Protein AF-A0A316YGE2-F1 (afdb_monomer_lite)

pLDDT: mean 71.08, std 25.99, range [30.09, 98.62]

Secondary structure (DSSP, 8-state):
-HHHHHHHHHHHHS-HHHHHHHTSHHHHHHHHHHHH-TTS-HHHHHHHHHHHHHHHHHHTT-TTTHHHHHHHHHHPPTTPPTT-----TT-TTTS-----TT------------------------------------TT---PPPPP---------TTSTTSHHHHHHHHHHHHHHHHHHHHHHHHHHHHHHHHHHHHHHHHHHHHHHHHHHHHHHH-TT-HHHHHHHHHHHHHHHHHHHHHHHHHHHHHHHHHHHHHHHHHHHHTT--PPP-SS-HHHHHHHHHHHHHHHHHHHHHHHHHHHHHHHHHHHHHHHHHHHHHHHHHHHHHEEEPTTT--EEEGGGSS-----------------PPP--------------------------PPPPPP----------------------------PPP--------------------------------------------------------------------PPPGGG----PPPPP-------

Sequence (520 aa):
MRAIKVWAVLCLNASDRFKLQVAQKRFLEVCEEMATSSKTPPAVKDMMFDVWSMLAYLFKSDVELQSITRSYNKVRPDGWPLDGRPLDPDHPVFNPASTSLYQPNQARPSDFQRGELAPGVHASPIPSSHGHDRLIRAPDGTMVNAPVRGVGGGGDDGFAGNNDARDYEWEMEQEREREREWEREREREREEAARNAREQCDDARRSAQLLAESLVNHGLHSEELAVLSARAQEAQNAILGLLPWVSAAAERSRDALVEQHRSEAAEGRQHVAVDKTRDELLLDDVLDAHEKLSTASGMVEDARNKAREDDEERRVLDQSMREQRMDRSNLVQDPATGQYYSLSQGEGAHYSSSTNAGAASVQGPTPPARRSQQQQQQQQQQAAPLDVSRASTHVRAPSSTSHLSHTTAREGNIEDQALQQSRLTRGPRPLPSVDNLTSSFASGVPLHLQTSSSNGASAPPSSFSAPHASSAHGHANVAGANASPNKDDNESVILTPIEPSEKALGKRRAVSVDEGECAR

Foldseek 3Di:
DVVLLVVLVCCVPPDVVVLLVCLDPVNLVVLLCLLPPPPNDPVRNVSSLQSLLQQLQVCCPPPSNPSSLVSSQVRPDPPADRSHDHDDCVDCSNVVPPPCPPPPPPPDPPPPPDDDDDDDDDDDDDPPDDPPPPPDDDDPPDPDDDPDPDPDDDDPPPPDPPVVVVVVVVVVVVVVVVVVVVVVVVVVVVVVLLVVLLVLLVQLLVLLVCLQVCCVPPNLPDPVNVVSLVSLVVSLVVLVVCQVVLVVVQVVQVVVVVVVVVVCVVVVHDDDDDPGDPSRVSNVSSVVSNVSSVVSNVVNVVSVVVVVVVVVVVVVVVVVVVVVVVQVVQFDQDPVPRDTDGPVVPPDPDDDDDDDDDDDDDDDDDDDDDDDDDDDPDDDDDDDDDDDPDDDDDDDDDDDDDDDDDDDDDDDDDDDDDDDDDDDDDDDDDDDDDDDDDDDDDDDDDDDDDDDDDDDDDDDDDDDDDDDDDDDDDDDDDDDDDDDDDPDDDDPPPPDDDDDDPVPDDDDDDDDDDDDDDDD

Organism: NCBI:txid215250

Radius of gyration: 46.97 Å; chains: 1; bounding box: 118×103×139 Å

InterPro domains:
  IPR002014 VHS domain [PS50179] (1-83)
  IPR008942 ENTH/VHS [G3DSA:1.25.40.90] (1-85)
  IPR008942 ENTH/VHS [SSF48464] (1-80)
  IPR045007 LAS seventeen-binding protein 5 [PTHR47789] (1-508)

Structure (mmCIF, N/CA/C/O backbone):
data_AF-A0A316YGE2-F1
#
_entry.id   AF-A0A316YGE2-F1
#
loop_
_atom_site.group_PDB
_atom_site.id
_atom_site.type_symbol
_atom_site.label_atom_id
_atom_site.label_alt_id
_atom_site.label_comp_id
_atom_site.label_asym_id
_atom_site.label_entity_id
_atom_site.label_seq_id
_atom_site.pdbx_PDB_ins_code
_atom_site.Cartn_x
_atom_site.Cartn_y
_atom_site.Cartn_z
_atom_site.occupancy
_atom_site.B_iso_or_equiv
_atom_site.auth_seq_id
_atom_site.auth_comp_id
_atom_site.auth_asym_id
_atom_site.auth_atom_id
_atom_site.pdbx_PDB_model_num
ATOM 1 N N . MET A 1 1 ? 4.367 -10.465 26.014 1.00 91.00 1 MET A N 1
ATOM 2 C CA . MET A 1 1 ? 4.978 -10.888 24.728 1.00 91.00 1 MET A CA 1
ATOM 3 C C . MET A 1 1 ? 4.581 -9.992 23.554 1.00 91.00 1 MET A C 1
ATOM 5 O O . MET A 1 1 ? 5.367 -9.104 23.277 1.00 91.00 1 MET A O 1
ATOM 9 N N . ARG A 1 2 ? 3.417 -10.142 22.882 1.00 91.62 2 ARG A N 1
ATOM 10 C CA . ARG A 1 2 ? 3.093 -9.372 21.645 1.00 91.62 2 ARG A CA 1
ATOM 11 C C . ARG A 1 2 ? 3.343 -7.856 21.761 1.00 91.62 2 ARG A C 1
ATOM 13 O O . ARG A 1 2 ? 4.063 -7.314 20.934 1.00 91.62 2 ARG A O 1
ATOM 20 N N . ALA A 1 3 ? 2.865 -7.212 22.829 1.00 95.31 3 ALA A N 1
ATOM 21 C CA . ALA A 1 3 ? 3.095 -5.783 23.081 1.00 95.31 3 ALA A CA 1
ATOM 22 C C . ALA A 1 3 ? 4.585 -5.379 23.176 1.00 95.31 3 ALA A C 1
ATOM 24 O O . ALA A 1 3 ? 4.946 -4.302 22.723 1.00 95.31 3 ALA A O 1
ATOM 25 N N . ILE A 1 4 ? 5.461 -6.254 23.689 1.00 95.81 4 ILE A N 1
ATOM 26 C CA . ILE A 1 4 ? 6.916 -6.014 23.778 1.00 95.81 4 ILE A CA 1
ATOM 27 C C . ILE A 1 4 ? 7.548 -6.051 22.377 1.00 95.81 4 ILE A C 1
ATOM 29 O O . ILE A 1 4 ? 8.394 -5.219 22.065 1.00 95.81 4 ILE A O 1
ATOM 33 N N . LYS A 1 5 ? 7.091 -6.959 21.497 1.00 94.31 5 LYS A N 1
ATOM 34 C CA . LYS A 1 5 ? 7.520 -6.986 20.087 1.00 94.31 5 LYS A CA 1
ATOM 35 C C . LYS A 1 5 ? 7.061 -5.732 19.334 1.00 94.31 5 LYS A C 1
ATOM 37 O O . LYS A 1 5 ? 7.849 -5.139 18.610 1.00 94.31 5 LYS A O 1
ATOM 42 N N . VAL A 1 6 ? 5.817 -5.294 19.550 1.00 94.75 6 VAL A N 1
ATOM 43 C CA . VAL A 1 6 ? 5.291 -4.046 18.964 1.00 94.75 6 VAL A CA 1
ATOM 44 C C . VAL A 1 6 ? 6.072 -2.829 19.470 1.00 94.75 6 VAL A C 1
ATOM 46 O O . VAL A 1 6 ? 6.486 -2.008 18.662 1.00 94.75 6 VAL A O 1
ATOM 49 N N . TRP A 1 7 ? 6.354 -2.740 20.775 1.00 96.31 7 TRP A N 1
ATOM 50 C CA . TRP A 1 7 ? 7.199 -1.688 21.354 1.00 96.31 7 TRP A CA 1
ATOM 51 C C . TRP A 1 7 ? 8.590 -1.640 20.705 1.00 96.31 7 TRP A C 1
ATOM 53 O O . TRP A 1 7 ? 9.023 -0.570 20.286 1.00 96.31 7 TRP A O 1
ATOM 63 N N . ALA A 1 8 ? 9.245 -2.794 20.537 1.00 95.69 8 ALA A N 1
ATOM 64 C CA . ALA A 1 8 ? 10.533 -2.899 19.855 1.00 95.69 8 ALA A CA 1
ATOM 65 C C . ALA A 1 8 ? 10.483 -2.364 18.413 1.00 95.69 8 ALA A C 1
ATOM 67 O O . ALA A 1 8 ? 11.287 -1.512 18.038 1.00 95.69 8 ALA A O 1
ATOM 68 N N . VAL A 1 9 ? 9.516 -2.834 17.616 1.00 94.94 9 VAL A N 1
ATOM 69 C CA . VAL A 1 9 ? 9.339 -2.421 16.214 1.00 94.94 9 VAL A CA 1
ATOM 70 C C . VAL A 1 9 ? 9.028 -0.924 16.114 1.00 94.94 9 VAL A C 1
ATOM 72 O O . VAL A 1 9 ? 9.617 -0.244 15.273 1.00 94.94 9 VAL A O 1
ATOM 75 N N . LEU A 1 10 ? 8.185 -0.381 16.997 1.00 96.44 10 LEU A N 1
ATOM 76 C CA . LEU A 1 10 ? 7.895 1.055 17.041 1.00 96.44 10 LEU A CA 1
ATOM 77 C C . LEU A 1 10 ? 9.124 1.880 17.449 1.00 96.44 10 LEU A C 1
ATOM 79 O O . LEU A 1 10 ? 9.412 2.874 16.796 1.00 96.44 10 LEU A O 1
ATOM 83 N N . CYS A 1 11 ? 9.906 1.475 18.454 1.00 96.50 11 CYS A N 1
ATOM 84 C CA . CYS A 1 11 ? 11.132 2.194 18.832 1.00 96.50 11 CYS A CA 1
ATOM 85 C C . CYS A 1 11 ? 12.175 2.277 17.708 1.00 96.50 11 CYS A C 1
ATOM 87 O O . CYS A 1 11 ? 12.958 3.227 17.681 1.00 96.50 11 CYS A O 1
ATOM 89 N N . LEU A 1 12 ? 12.188 1.298 16.801 1.00 95.00 12 LEU A N 1
ATOM 90 C CA . LEU A 1 12 ? 13.129 1.232 15.684 1.00 95.00 12 LEU A CA 1
ATOM 91 C C . LEU A 1 12 ? 12.646 1.990 14.439 1.00 95.00 12 LEU A C 1
ATOM 93 O O . LEU A 1 12 ? 13.473 2.563 13.737 1.00 95.00 12 LEU A O 1
ATOM 97 N N . ASN A 1 13 ? 11.333 2.019 14.179 1.00 96.25 13 ASN A N 1
ATOM 98 C CA . ASN A 1 13 ? 10.759 2.574 12.943 1.00 96.25 13 ASN A CA 1
ATOM 99 C C . ASN A 1 13 ? 10.019 3.914 13.130 1.00 96.25 13 ASN A C 1
ATOM 101 O O . ASN A 1 13 ? 9.738 4.593 12.147 1.00 96.25 13 ASN A O 1
ATOM 105 N N . ALA A 1 14 ? 9.675 4.311 14.360 1.00 97.00 14 ALA A N 1
ATOM 106 C CA . ALA A 1 14 ? 8.985 5.573 14.624 1.00 97.00 14 ALA A CA 1
ATOM 107 C C . ALA A 1 14 ? 9.947 6.773 14.699 1.00 97.00 14 ALA A C 1
ATOM 109 O O . ALA A 1 14 ? 11.153 6.638 14.921 1.00 97.00 14 ALA A O 1
ATOM 110 N N . SER A 1 15 ? 9.378 7.973 14.570 1.00 97.69 15 SER A N 1
ATOM 111 C CA . SER A 1 15 ? 10.100 9.239 14.709 1.00 97.69 15 SER A CA 1
ATOM 112 C C . SER A 1 15 ? 10.637 9.459 16.126 1.00 97.69 15 SER A C 1
ATOM 114 O O . SER A 1 15 ? 10.135 8.908 17.110 1.00 97.69 15 SER A O 1
ATOM 116 N N . ASP A 1 16 ? 11.640 10.326 16.255 1.00 96.94 16 ASP A N 1
ATOM 117 C CA . ASP A 1 16 ? 12.327 10.565 17.531 1.00 96.94 16 ASP A CA 1
ATOM 118 C C . ASP A 1 16 ? 11.391 11.131 18.606 1.00 96.94 16 ASP A C 1
ATOM 120 O O . ASP A 1 16 ? 11.551 10.832 19.786 1.00 96.94 16 ASP A O 1
ATOM 124 N N . ARG A 1 17 ? 10.305 11.810 18.208 1.00 96.94 17 ARG A N 1
ATOM 125 C CA . ARG A 1 17 ? 9.215 12.212 19.114 1.00 96.94 17 ARG A CA 1
ATOM 126 C C . ARG A 1 17 ? 8.621 11.027 19.890 1.00 96.94 17 ARG A C 1
ATOM 128 O O . ARG A 1 17 ? 8.285 11.204 21.059 1.00 96.94 17 ARG A O 1
ATOM 135 N N . PHE A 1 18 ? 8.497 9.844 19.279 1.00 98.06 18 PHE A N 1
ATOM 136 C CA . PHE A 1 18 ? 8.050 8.621 19.961 1.00 98.06 18 PHE A CA 1
ATOM 137 C C . PHE A 1 18 ? 9.146 8.049 20.867 1.00 98.06 18 PHE A C 1
ATOM 139 O O . PHE A 1 18 ? 8.877 7.727 22.025 1.00 98.06 18 PHE A O 1
ATOM 146 N N . LYS A 1 19 ? 10.396 7.997 20.384 1.00 98.12 19 LYS A N 1
ATOM 147 C CA . LYS A 1 19 ? 11.556 7.542 21.173 1.00 98.12 19 LYS A CA 1
ATOM 148 C C . LYS A 1 19 ? 11.719 8.380 22.450 1.00 98.12 19 LYS A C 1
ATOM 150 O O . LYS A 1 19 ? 11.913 7.822 23.524 1.00 98.12 19 LYS A O 1
ATOM 155 N N . LEU A 1 20 ? 11.498 9.693 22.363 1.00 97.81 20 LEU A N 1
ATOM 156 C CA . LEU A 1 20 ? 11.478 10.627 23.492 1.00 97.81 20 LEU A CA 1
ATOM 157 C C . LEU A 1 20 ? 10.301 10.419 24.464 1.00 97.81 20 LEU A C 1
ATOM 159 O O . LEU A 1 20 ? 10.432 10.769 25.634 1.00 97.81 20 LEU A O 1
ATOM 163 N N . GLN A 1 21 ? 9.165 9.840 24.041 1.00 97.88 21 GLN A N 1
ATOM 164 C CA . GLN A 1 21 ? 8.126 9.394 24.989 1.00 97.88 21 GLN A CA 1
ATOM 165 C C . GLN A 1 21 ? 8.567 8.123 25.731 1.00 97.88 21 GLN A C 1
ATOM 167 O O . GLN A 1 21 ? 8.419 8.044 26.947 1.00 97.88 21 GLN A O 1
ATOM 172 N N . VAL A 1 22 ? 9.162 7.158 25.022 1.00 97.75 22 VAL A N 1
ATOM 173 C CA . VAL A 1 22 ? 9.712 5.918 25.608 1.00 97.75 22 VAL A CA 1
ATOM 174 C C . VAL A 1 22 ? 10.867 6.210 26.576 1.00 97.75 22 VAL A C 1
ATOM 176 O O . VAL A 1 22 ? 10.986 5.567 27.615 1.00 97.75 22 VAL A O 1
ATOM 179 N N . ALA A 1 23 ? 11.681 7.226 26.284 1.00 98.12 23 ALA A N 1
ATOM 180 C CA . ALA A 1 23 ? 12.769 7.704 27.135 1.00 98.12 23 ALA A CA 1
ATOM 181 C C . ALA A 1 23 ? 12.301 8.415 28.426 1.00 98.12 23 ALA A C 1
ATOM 183 O O . ALA A 1 23 ? 13.137 8.763 29.269 1.00 98.12 23 ALA A O 1
ATOM 184 N N . GLN A 1 24 ? 10.993 8.644 28.615 1.00 98.31 24 GLN A N 1
ATOM 185 C CA . GLN A 1 24 ? 10.474 9.283 29.825 1.00 98.31 24 GLN A CA 1
ATOM 186 C C . GLN A 1 24 ? 10.597 8.385 31.053 1.00 98.31 24 GLN A C 1
ATOM 188 O O . GLN A 1 24 ? 10.225 7.212 31.046 1.00 98.31 24 GLN A O 1
ATOM 193 N N . LYS A 1 25 ? 10.980 9.012 32.171 1.00 98.00 25 LYS A N 1
ATOM 194 C CA . LYS A 1 25 ? 11.094 8.383 33.492 1.00 98.00 25 LYS A CA 1
ATOM 195 C C . LYS A 1 25 ? 9.870 7.529 33.863 1.00 98.00 25 LYS A C 1
ATOM 197 O O . LYS A 1 25 ? 10.059 6.398 34.279 1.00 98.00 25 LYS A O 1
ATOM 202 N N . ARG A 1 26 ? 8.641 8.012 33.623 1.00 98.00 26 ARG A N 1
ATOM 203 C CA . ARG A 1 26 ? 7.397 7.272 33.928 1.00 98.00 26 ARG A CA 1
ATOM 204 C C . ARG A 1 26 ? 7.262 5.954 33.157 1.00 98.00 26 ARG A C 1
ATOM 206 O O . ARG A 1 26 ? 6.815 4.968 33.728 1.00 98.00 26 ARG A O 1
ATOM 213 N N . PHE A 1 27 ? 7.627 5.933 31.873 1.00 98.12 27 PHE A N 1
ATOM 214 C CA . PHE A 1 27 ? 7.564 4.717 31.057 1.00 98.12 27 PHE A CA 1
ATOM 215 C C . PHE A 1 27 ? 8.645 3.720 31.492 1.00 98.12 27 PHE A C 1
ATOM 217 O O . PHE A 1 27 ? 8.370 2.535 31.681 1.00 98.12 27 PHE A O 1
ATOM 224 N N . LEU A 1 28 ? 9.862 4.221 31.722 1.00 98.31 28 LEU A N 1
ATOM 225 C CA . LEU A 1 28 ? 10.984 3.415 32.199 1.00 98.31 28 LEU A CA 1
ATOM 226 C C . LEU A 1 28 ? 10.726 2.839 33.600 1.00 98.31 28 LEU A C 1
ATOM 228 O O . LEU A 1 28 ? 11.023 1.675 33.820 1.00 98.31 28 LEU A O 1
ATOM 232 N N . GLU A 1 29 ? 10.085 3.578 34.510 1.00 98.19 29 GLU A N 1
ATOM 233 C CA . GLU A 1 29 ? 9.682 3.078 35.837 1.00 98.19 29 GLU A CA 1
ATOM 234 C C . GLU A 1 29 ? 8.728 1.875 35.749 1.00 98.19 29 GLU A C 1
ATOM 236 O O . GLU A 1 29 ? 8.937 0.884 36.446 1.00 98.19 29 GLU A O 1
ATOM 241 N N . VAL A 1 30 ? 7.747 1.899 34.838 1.00 98.12 30 VAL A N 1
ATOM 242 C CA . VAL A 1 30 ? 6.857 0.746 34.584 1.00 98.12 30 VAL A CA 1
ATOM 243 C C . VAL A 1 30 ? 7.621 -0.431 33.961 1.00 98.12 30 VAL A C 1
ATOM 245 O O . VAL A 1 30 ? 7.340 -1.590 34.269 1.00 98.12 30 VAL A O 1
ATOM 248 N N . CYS A 1 31 ? 8.624 -0.163 33.119 1.00 98.00 31 CYS A N 1
ATOM 249 C CA . CYS A 1 31 ? 9.490 -1.206 32.564 1.00 98.00 31 CYS A CA 1
ATOM 250 C C . CYS A 1 31 ? 10.395 -1.838 33.637 1.00 98.00 31 CYS A C 1
ATOM 252 O O . CYS A 1 31 ? 10.537 -3.061 33.670 1.00 98.00 31 CYS A O 1
ATOM 254 N N . GLU A 1 32 ? 10.962 -1.033 34.541 1.00 98.25 32 GLU A N 1
ATOM 255 C CA . GLU A 1 32 ? 11.757 -1.494 35.685 1.00 98.25 32 GLU A CA 1
ATOM 256 C C . GLU A 1 32 ? 10.903 -2.320 36.658 1.00 98.25 32 GLU A C 1
ATOM 258 O O . GLU A 1 32 ? 11.337 -3.390 37.096 1.00 98.25 32 GLU A O 1
ATOM 263 N N . GLU A 1 33 ? 9.672 -1.885 36.953 1.00 98.12 33 GLU A N 1
ATOM 264 C CA . GLU A 1 33 ? 8.720 -2.664 37.751 1.00 98.12 33 GLU A CA 1
ATOM 265 C C . GLU A 1 33 ? 8.384 -3.990 37.059 1.00 98.12 33 GLU A C 1
ATOM 267 O O . GLU A 1 33 ? 8.501 -5.043 37.680 1.00 98.12 33 GLU A O 1
ATOM 272 N N . MET A 1 34 ? 8.037 -3.990 35.767 1.00 97.62 34 MET A N 1
ATOM 273 C CA . MET A 1 34 ? 7.698 -5.227 35.053 1.00 97.62 34 MET A CA 1
ATOM 274 C C . MET A 1 34 ? 8.881 -6.211 34.996 1.00 97.62 34 MET A C 1
ATOM 276 O O . MET A 1 34 ? 8.675 -7.420 35.137 1.00 97.62 34 MET A O 1
ATOM 280 N N . ALA A 1 35 ? 10.111 -5.717 34.834 1.00 97.19 35 ALA A N 1
ATOM 281 C CA . ALA A 1 35 ? 11.325 -6.532 34.816 1.00 97.19 35 ALA A CA 1
ATOM 282 C C . ALA A 1 35 ? 11.658 -7.126 36.198 1.00 97.19 35 ALA A C 1
ATOM 284 O O . ALA A 1 35 ? 11.987 -8.311 36.311 1.00 97.19 35 ALA A O 1
ATOM 285 N N . THR A 1 36 ? 11.535 -6.338 37.268 1.00 97.62 36 THR A N 1
ATOM 286 C CA . THR A 1 36 ? 11.868 -6.776 38.636 1.00 97.62 36 THR A CA 1
ATOM 287 C C . THR A 1 36 ? 10.749 -7.598 39.287 1.00 97.62 36 THR A C 1
ATOM 289 O O . THR A 1 36 ? 11.030 -8.632 39.893 1.00 97.62 36 THR A O 1
ATOM 292 N N . SER A 1 37 ? 9.480 -7.233 39.081 1.00 97.88 37 SER A N 1
ATOM 293 C CA . SER A 1 37 ? 8.289 -7.848 39.688 1.00 97.88 37 SER A CA 1
ATOM 294 C C . SER A 1 37 ? 8.258 -9.372 39.571 1.00 97.88 37 SER A C 1
ATOM 296 O O . SER A 1 37 ? 8.382 -9.939 38.485 1.00 97.88 37 SER A O 1
ATOM 298 N N . SER A 1 38 ? 8.039 -10.062 40.691 1.00 97.56 38 SER A N 1
ATOM 299 C CA . SER A 1 38 ? 7.888 -11.523 40.744 1.00 97.56 38 SER A CA 1
ATOM 300 C C . SER A 1 38 ? 6.595 -12.034 40.092 1.00 97.56 38 SER A C 1
ATOM 302 O O . SER A 1 38 ? 6.463 -13.235 39.876 1.00 97.56 38 SER A O 1
ATOM 304 N N . LYS A 1 39 ? 5.653 -11.139 39.754 1.00 97.88 39 LYS A N 1
ATOM 305 C CA . LYS A 1 39 ? 4.383 -11.475 39.086 1.00 97.88 39 LYS A CA 1
ATOM 306 C C . LYS A 1 39 ? 4.526 -11.642 37.568 1.00 97.88 39 LYS A C 1
ATOM 308 O O . LYS A 1 39 ? 3.678 -12.278 36.949 1.00 97.88 39 LYS A O 1
ATOM 313 N N . THR A 1 40 ? 5.559 -11.061 36.956 1.00 97.50 40 THR A N 1
ATOM 314 C CA . THR A 1 40 ? 5.765 -11.120 35.500 1.00 97.50 40 THR A CA 1
ATOM 315 C C . THR A 1 40 ? 6.292 -12.506 35.096 1.00 97.50 40 THR A C 1
ATOM 317 O O . THR A 1 40 ? 7.346 -12.899 35.601 1.00 97.50 40 THR A O 1
ATOM 320 N N . PRO A 1 41 ? 5.629 -13.249 34.182 1.00 97.75 41 PRO A N 1
ATOM 321 C CA . PRO A 1 41 ? 6.076 -14.588 33.787 1.00 97.75 41 PRO A CA 1
ATOM 322 C C . PRO A 1 41 ? 7.502 -14.581 33.200 1.00 97.75 41 PRO A C 1
ATOM 324 O O . PRO A 1 41 ? 7.802 -13.662 32.434 1.00 97.75 41 PRO A O 1
ATOM 327 N N . PRO A 1 42 ? 8.360 -15.590 33.468 1.00 97.00 42 PRO A N 1
ATOM 328 C CA . PRO A 1 42 ? 9.763 -15.586 33.033 1.00 97.00 42 PRO A CA 1
ATOM 329 C C . PRO A 1 42 ? 9.958 -15.283 31.542 1.00 97.00 42 PRO A C 1
ATOM 331 O O . PRO A 1 42 ? 10.541 -14.258 31.217 1.00 97.00 42 PRO A O 1
ATOM 334 N N . ALA A 1 43 ? 9.300 -16.024 30.643 1.00 95.06 43 ALA A N 1
ATOM 335 C CA . ALA A 1 43 ? 9.382 -15.795 29.192 1.00 95.06 43 ALA A CA 1
ATOM 336 C C . ALA A 1 43 ? 8.885 -14.405 28.717 1.00 95.06 43 ALA A C 1
ATOM 338 O O . ALA A 1 43 ? 9.113 -14.009 27.574 1.00 95.06 43 ALA A O 1
ATOM 339 N N . VAL A 1 44 ? 8.178 -13.647 29.568 1.00 96.50 44 VAL A N 1
ATOM 340 C CA . VAL A 1 44 ? 7.843 -12.235 29.316 1.00 96.50 44 VAL A CA 1
ATOM 341 C C . VAL A 1 44 ? 8.981 -11.315 29.766 1.00 96.50 44 VAL A C 1
ATOM 343 O O . VAL A 1 44 ? 9.248 -10.342 29.066 1.00 96.50 44 VAL A O 1
ATOM 346 N N . LYS A 1 45 ? 9.662 -11.628 30.878 1.00 97.44 45 LYS A N 1
ATOM 347 C CA . LYS A 1 45 ? 10.880 -10.932 31.324 1.00 97.44 45 LYS A CA 1
ATOM 348 C C . LYS A 1 45 ? 12.045 -11.146 30.368 1.00 97.44 45 LYS A C 1
ATOM 350 O O . LYS A 1 45 ? 12.698 -10.172 30.023 1.00 97.44 45 LYS A O 1
ATOM 355 N N . ASP A 1 46 ? 12.270 -12.377 29.920 1.00 96.19 46 ASP A N 1
ATOM 356 C CA . ASP A 1 46 ? 13.384 -12.727 29.033 1.00 96.19 46 ASP A CA 1
ATOM 357 C C . ASP A 1 46 ? 13.296 -11.898 27.739 1.00 96.19 46 ASP A C 1
ATOM 359 O O . ASP A 1 46 ? 14.160 -11.067 27.468 1.00 96.19 46 ASP A O 1
ATOM 363 N N . MET A 1 47 ? 12.143 -11.959 27.058 1.00 95.50 47 MET A N 1
ATOM 364 C CA . MET A 1 47 ? 11.854 -11.145 25.869 1.00 95.50 47 MET A CA 1
ATOM 365 C C . MET A 1 47 ? 11.880 -9.626 26.142 1.00 95.50 47 MET A C 1
ATOM 367 O O . MET A 1 47 ? 12.176 -8.847 25.234 1.00 95.50 47 MET A O 1
ATOM 371 N N . MET A 1 48 ? 11.565 -9.181 27.366 1.00 96.81 48 MET A N 1
ATOM 372 C CA . MET A 1 48 ? 11.713 -7.773 27.757 1.00 96.81 48 MET A CA 1
ATOM 373 C C . MET A 1 48 ? 13.192 -7.380 27.831 1.00 96.81 48 MET A C 1
ATOM 375 O O . MET A 1 48 ? 13.564 -6.345 27.286 1.00 96.81 48 MET A O 1
ATOM 379 N N . PHE A 1 49 ? 14.039 -8.200 28.459 1.00 97.38 49 PHE A N 1
ATOM 380 C CA . PHE A 1 49 ? 15.477 -7.954 28.558 1.00 97.38 49 PHE A CA 1
ATOM 381 C C . PHE A 1 49 ? 16.190 -8.059 27.210 1.00 97.38 49 PHE A C 1
ATOM 383 O O . PHE A 1 49 ? 17.061 -7.232 26.948 1.00 97.38 49 PHE A O 1
ATOM 390 N N . ASP A 1 50 ? 15.791 -8.983 26.334 1.00 96.00 50 ASP A N 1
ATOM 391 C CA . ASP A 1 50 ? 16.308 -9.066 24.964 1.00 96.00 50 ASP A CA 1
ATOM 392 C C . ASP A 1 50 ? 16.092 -7.735 24.225 1.00 96.00 50 ASP A C 1
ATOM 394 O O . ASP A 1 50 ? 17.055 -7.060 23.847 1.00 96.00 50 ASP A O 1
ATOM 398 N N . VAL A 1 51 ? 14.829 -7.298 24.116 1.00 96.50 51 VAL A N 1
ATOM 399 C CA . VAL A 1 51 ? 14.445 -6.033 23.464 1.00 96.50 51 VAL A CA 1
ATOM 400 C C . VAL A 1 51 ? 15.099 -4.827 24.132 1.00 96.50 51 VAL A C 1
ATOM 402 O O . VAL A 1 51 ? 15.599 -3.936 23.446 1.00 96.50 51 VAL A O 1
ATOM 405 N N . TRP A 1 52 ? 15.126 -4.776 25.462 1.00 97.75 52 TRP A N 1
ATOM 406 C CA . TRP A 1 52 ? 15.682 -3.629 26.172 1.00 97.75 52 TRP A CA 1
ATOM 407 C C . TRP A 1 52 ? 17.209 -3.567 26.046 1.00 97.75 52 TRP A C 1
ATOM 409 O O . TRP A 1 52 ? 17.749 -2.476 25.889 1.00 97.75 52 TRP A O 1
ATOM 419 N N . SER A 1 53 ? 17.907 -4.709 26.016 1.00 97.94 53 SER A N 1
ATOM 420 C CA . SER A 1 53 ? 19.352 -4.759 25.755 1.00 97.94 53 SER A CA 1
ATOM 421 C C . SER A 1 53 ? 19.692 -4.300 24.332 1.00 97.94 53 SER A C 1
ATOM 423 O O . SER A 1 53 ? 20.667 -3.578 24.137 1.00 97.94 53 SER A O 1
ATOM 425 N N . MET A 1 54 ? 18.856 -4.644 23.353 1.00 97.31 54 MET A N 1
ATOM 426 C CA . MET A 1 54 ? 18.976 -4.198 21.965 1.00 97.31 54 MET A CA 1
ATOM 427 C C . MET A 1 54 ? 18.774 -2.677 21.843 1.00 97.31 54 MET A C 1
ATOM 429 O O . MET A 1 54 ? 19.610 -1.985 21.263 1.00 97.31 54 MET A O 1
ATOM 433 N N . LEU A 1 55 ? 17.710 -2.126 22.442 1.00 97.44 55 LEU A N 1
ATOM 434 C CA . LEU A 1 55 ? 17.464 -0.677 22.445 1.00 97.44 55 LEU A CA 1
ATOM 435 C C . LEU A 1 55 ? 18.547 0.091 23.225 1.00 97.44 55 LEU A C 1
ATOM 437 O O . LEU A 1 55 ? 19.012 1.132 22.767 1.00 97.44 55 LEU A O 1
ATOM 441 N N . ALA A 1 56 ? 19.008 -0.440 24.362 1.00 98.25 56 ALA A N 1
ATOM 442 C CA . ALA A 1 56 ? 20.090 0.150 25.150 1.00 98.25 56 ALA A CA 1
ATOM 443 C C . ALA A 1 56 ? 21.406 0.250 24.359 1.00 98.25 56 ALA A C 1
ATOM 445 O O . ALA A 1 56 ? 22.103 1.259 24.481 1.00 98.25 56 ALA A O 1
ATOM 446 N N . TYR A 1 57 ? 21.715 -0.748 23.522 1.00 98.31 57 TYR A N 1
ATOM 447 C CA . TYR A 1 57 ? 22.905 -0.760 22.668 1.00 98.31 57 TYR A CA 1
ATOM 448 C C . TYR A 1 57 ? 22.821 0.227 21.508 1.00 98.31 57 TYR A C 1
ATOM 450 O O . TYR A 1 57 ? 23.827 0.859 21.179 1.00 98.31 57 TYR A O 1
ATOM 458 N N . LEU A 1 58 ? 21.647 0.354 20.888 1.00 97.38 58 LEU A N 1
ATOM 459 C CA . LEU A 1 58 ? 21.422 1.271 19.770 1.00 97.38 58 LEU A CA 1
ATOM 460 C C . LEU A 1 58 ? 21.427 2.737 20.225 1.00 97.38 58 LEU A C 1
ATOM 462 O O . LEU A 1 58 ? 21.957 3.590 19.520 1.00 97.38 58 LEU A O 1
ATOM 466 N N . PHE A 1 59 ? 20.902 3.027 21.419 1.00 97.62 59 PHE A N 1
ATOM 467 C CA . PHE A 1 59 ? 20.761 4.394 21.933 1.00 97.62 59 PHE A CA 1
ATOM 468 C C . PHE A 1 59 ? 21.888 4.860 22.874 1.00 97.62 59 PHE A C 1
ATOM 470 O O . PHE A 1 59 ? 21.878 6.007 23.307 1.00 97.62 59 PHE A O 1
ATOM 477 N N . LYS A 1 60 ? 22.907 4.038 23.171 1.00 97.50 60 LYS A N 1
ATOM 478 C CA . LYS A 1 60 ? 24.014 4.412 24.088 1.00 97.50 60 LYS A CA 1
ATOM 479 C C . LYS A 1 60 ? 24.815 5.658 23.670 1.00 97.50 60 LYS A C 1
ATOM 481 O O . LYS A 1 60 ? 25.392 6.325 24.528 1.00 97.50 60 LYS A O 1
ATOM 486 N N . SER A 1 61 ? 24.880 5.943 22.367 1.00 97.81 61 SER A N 1
ATOM 487 C CA . SER A 1 61 ? 25.556 7.112 21.782 1.00 97.81 61 SER A CA 1
ATOM 488 C C . SER A 1 61 ? 24.647 8.334 21.621 1.00 97.81 61 SER A C 1
ATOM 490 O O . SER A 1 61 ? 25.132 9.402 21.261 1.00 97.81 61 SER A O 1
ATOM 492 N N . ASP A 1 62 ? 23.347 8.181 21.869 1.00 97.69 62 ASP A N 1
ATOM 493 C CA . ASP A 1 62 ? 22.360 9.254 21.827 1.00 97.69 62 ASP A CA 1
ATOM 494 C C . ASP A 1 62 ? 22.252 9.897 23.220 1.00 97.69 62 ASP A C 1
ATOM 496 O O . ASP A 1 62 ? 22.118 9.209 24.234 1.00 97.69 62 ASP A O 1
ATOM 500 N N . VAL A 1 63 ? 22.354 11.226 23.282 1.00 97.94 63 VAL A N 1
ATOM 501 C CA . VAL A 1 63 ? 22.348 11.979 24.546 1.00 97.94 63 VAL A CA 1
ATOM 502 C C . VAL A 1 63 ? 20.936 12.106 25.125 1.00 97.94 63 VAL A C 1
ATOM 504 O O . VAL A 1 63 ? 20.782 12.100 26.348 1.00 97.94 63 VAL A O 1
ATOM 507 N N . GLU A 1 64 ? 19.907 12.189 24.280 1.00 97.56 64 GLU A N 1
ATOM 508 C CA . GLU A 1 64 ? 18.515 12.352 24.709 1.00 97.56 64 GLU A CA 1
ATOM 509 C C . GLU A 1 64 ? 17.886 11.004 25.089 1.00 97.56 64 GLU A C 1
ATOM 511 O O . GLU A 1 64 ? 17.134 10.914 26.062 1.00 97.56 64 GLU A O 1
ATOM 516 N N . LEU A 1 65 ? 18.253 9.932 24.379 1.00 98.06 65 LEU A N 1
ATOM 517 C CA . LEU A 1 65 ? 17.754 8.575 24.625 1.00 98.06 65 LEU A CA 1
ATOM 518 C C . LEU A 1 65 ? 18.582 7.781 25.654 1.00 98.06 65 LEU A C 1
ATOM 520 O O . LEU A 1 65 ? 18.190 6.676 26.042 1.00 98.06 65 LEU A O 1
ATOM 524 N N . GLN A 1 66 ? 19.677 8.348 26.181 1.00 97.69 66 GLN A N 1
ATOM 525 C CA . GLN A 1 66 ? 20.560 7.681 27.150 1.00 97.69 66 GLN A CA 1
ATOM 526 C C . GLN A 1 66 ? 19.853 7.232 28.446 1.00 97.69 66 GLN A C 1
ATOM 528 O O . GLN A 1 66 ? 20.366 6.370 29.166 1.00 97.69 66 GLN A O 1
ATOM 533 N N . SER A 1 67 ? 18.677 7.784 28.774 1.00 98.19 67 SER A N 1
ATOM 534 C CA . SER A 1 67 ? 17.857 7.315 29.902 1.00 98.19 67 SER A CA 1
ATOM 535 C C . SER A 1 67 ? 17.461 5.839 29.761 1.00 98.19 67 SER A C 1
ATOM 537 O O . SER A 1 67 ? 17.462 5.119 30.761 1.00 98.19 67 SER A O 1
ATOM 539 N N . ILE A 1 68 ? 17.212 5.367 28.533 1.00 98.19 68 ILE A N 1
ATOM 540 C CA . ILE A 1 68 ? 16.858 3.976 28.220 1.00 98.19 68 ILE A CA 1
ATOM 541 C C . ILE A 1 68 ? 18.027 3.049 28.578 1.00 98.19 68 ILE A C 1
ATOM 543 O O . ILE A 1 68 ? 17.834 2.062 29.291 1.00 98.19 68 ILE A O 1
ATOM 547 N N . THR A 1 69 ? 19.247 3.401 28.156 1.00 98.38 69 THR A N 1
ATOM 548 C CA . THR A 1 69 ? 20.484 2.654 28.445 1.00 98.38 69 THR A CA 1
ATOM 549 C C . THR A 1 69 ? 20.821 2.668 29.940 1.00 98.38 69 THR A C 1
ATOM 551 O O . THR A 1 69 ? 21.159 1.628 30.506 1.00 98.38 69 THR A O 1
ATOM 554 N N . ARG A 1 70 ? 20.665 3.816 30.620 1.00 98.44 70 ARG A N 1
ATOM 555 C CA . ARG A 1 70 ? 20.858 3.934 32.080 1.00 98.44 70 ARG A CA 1
ATOM 556 C C . ARG A 1 70 ? 19.865 3.076 32.872 1.00 98.44 70 ARG A C 1
ATOM 558 O O . ARG A 1 70 ? 20.267 2.441 33.842 1.00 98.44 70 ARG A O 1
ATOM 565 N N . SER A 1 71 ? 18.597 3.045 32.459 1.00 98.44 71 SER A N 1
ATOM 566 C CA . SER A 1 71 ? 17.547 2.254 33.113 1.00 98.44 71 SER A CA 1
ATOM 567 C C . SER A 1 71 ? 17.750 0.749 32.888 1.00 98.44 71 SER A C 1
ATOM 569 O O . SER A 1 71 ? 17.803 0.001 33.862 1.00 98.44 71 SER A O 1
ATOM 571 N N . TYR A 1 72 ? 18.054 0.306 31.659 1.00 98.44 72 TYR A N 1
ATOM 572 C CA . TYR A 1 72 ? 18.516 -1.069 31.402 1.00 98.44 72 TYR A CA 1
ATOM 573 C C . TYR A 1 72 ? 19.706 -1.443 32.303 1.00 98.44 72 TYR A C 1
ATOM 575 O O . TYR A 1 72 ? 19.690 -2.475 32.972 1.00 98.44 72 TYR A O 1
ATOM 583 N N . ASN A 1 73 ? 20.718 -0.573 32.400 1.00 98.44 73 ASN A N 1
ATOM 584 C CA . ASN A 1 73 ? 21.910 -0.831 33.211 1.00 98.44 73 ASN A CA 1
ATOM 585 C C . ASN A 1 73 ? 21.652 -0.923 34.727 1.00 98.44 73 ASN A C 1
ATOM 587 O O . ASN A 1 73 ? 22.532 -1.410 35.441 1.00 98.44 73 ASN A O 1
ATOM 591 N N . LYS A 1 74 ? 20.485 -0.477 35.206 1.00 98.31 74 LYS A N 1
ATOM 592 C CA . LYS A 1 74 ? 20.037 -0.579 36.602 1.00 98.31 74 LYS A CA 1
ATOM 593 C C . LYS A 1 74 ? 19.334 -1.910 36.904 1.00 98.31 74 LYS A C 1
ATOM 595 O O . LYS A 1 74 ? 19.403 -2.359 38.044 1.00 98.31 74 LYS A O 1
ATOM 600 N N . VAL A 1 75 ? 18.659 -2.521 35.922 1.00 98.12 75 VAL A N 1
ATOM 601 C CA . VAL A 1 75 ? 17.815 -3.720 36.132 1.00 98.12 75 VAL A CA 1
ATOM 602 C C . VAL A 1 75 ? 18.228 -4.966 35.338 1.00 98.12 75 VAL A C 1
ATOM 604 O O . VAL A 1 75 ? 17.610 -6.012 35.525 1.00 98.12 75 VAL A O 1
ATOM 607 N N . ARG A 1 76 ? 19.244 -4.894 34.462 1.00 97.69 76 ARG A N 1
ATOM 608 C CA . ARG A 1 76 ? 19.738 -6.065 33.709 1.00 97.69 76 ARG A CA 1
ATOM 609 C C . ARG A 1 76 ? 20.193 -7.198 34.655 1.00 97.69 76 ARG A C 1
ATOM 611 O O . ARG A 1 76 ? 20.755 -6.894 35.708 1.00 97.69 76 ARG A O 1
ATOM 618 N N . PRO A 1 77 ? 20.023 -8.483 34.287 1.00 97.31 77 PRO A N 1
ATOM 619 C CA . PRO A 1 77 ? 20.506 -9.594 35.107 1.00 97.31 77 PRO A CA 1
ATOM 620 C C . PRO A 1 77 ? 22.039 -9.650 35.181 1.00 97.31 77 PRO A C 1
ATOM 622 O O . PRO A 1 77 ? 22.742 -9.169 34.286 1.00 97.31 77 PRO A O 1
ATOM 625 N N . ASP A 1 78 ? 22.568 -10.304 36.214 1.00 97.19 78 ASP A N 1
ATOM 626 C CA . ASP A 1 78 ? 24.005 -10.555 36.333 1.00 97.19 78 ASP A CA 1
ATOM 627 C C . ASP A 1 78 ? 24.554 -11.328 35.121 1.00 97.19 78 ASP A C 1
ATOM 629 O O . ASP A 1 78 ? 23.890 -12.181 34.529 1.00 97.19 78 ASP A O 1
ATOM 633 N N . GLY A 1 79 ? 25.778 -10.990 34.711 1.00 96.00 79 GLY A N 1
ATOM 634 C CA . GLY A 1 79 ? 26.408 -11.533 33.502 1.00 96.00 79 GLY A CA 1
ATOM 635 C C . GLY A 1 79 ? 25.913 -10.933 32.175 1.00 96.00 79 GLY A C 1
ATOM 636 O O . GLY A 1 79 ? 26.500 -11.224 31.132 1.00 96.00 79 GLY A O 1
ATOM 637 N N . TRP A 1 80 ? 24.891 -10.067 32.172 1.00 97.19 80 TRP A N 1
ATOM 638 C CA . TRP A 1 80 ? 24.512 -9.323 30.965 1.00 97.19 80 TRP A CA 1
ATOM 639 C C . TRP A 1 80 ? 25.424 -8.106 30.745 1.00 97.19 80 TRP A C 1
ATOM 641 O O . TRP A 1 80 ? 25.791 -7.422 31.710 1.00 97.19 80 TRP A O 1
ATOM 651 N N . PRO A 1 81 ? 25.792 -7.806 29.483 1.00 97.81 81 PRO A N 1
ATOM 652 C CA . PRO A 1 81 ? 26.716 -6.724 29.169 1.00 97.81 81 PRO A CA 1
ATOM 653 C C . PRO A 1 81 ? 26.153 -5.353 29.554 1.00 97.81 81 PRO A C 1
ATOM 655 O O . PRO A 1 81 ? 24.951 -5.086 29.420 1.00 97.81 81 PRO A O 1
ATOM 658 N N . LEU A 1 82 ? 27.066 -4.487 30.002 1.00 97.50 82 LEU A N 1
ATOM 659 C CA . LEU A 1 82 ? 26.838 -3.051 30.124 1.00 97.50 82 LEU A CA 1
ATOM 660 C C . LEU A 1 82 ? 26.470 -2.488 28.746 1.00 97.50 82 LEU A C 1
ATOM 662 O O . LEU A 1 82 ? 27.034 -2.908 27.738 1.00 97.50 82 LEU A O 1
ATOM 666 N N . ASP A 1 83 ? 25.517 -1.561 28.711 1.00 97.56 83 ASP A N 1
ATOM 667 C CA . ASP A 1 83 ? 25.055 -0.896 27.484 1.00 97.56 83 ASP A CA 1
ATOM 668 C C . ASP A 1 83 ? 24.496 -1.855 26.415 1.00 97.56 83 ASP A C 1
ATOM 670 O O . ASP A 1 83 ? 24.397 -1.502 25.244 1.00 97.56 83 ASP A O 1
ATOM 674 N N . GLY A 1 84 ? 24.076 -3.056 26.823 1.00 97.44 84 GLY A N 1
ATOM 675 C CA . GLY A 1 84 ? 23.229 -3.935 26.022 1.00 97.44 84 GLY A CA 1
ATOM 676 C C . GLY A 1 84 ? 23.958 -4.830 25.018 1.00 97.44 84 GLY A C 1
ATOM 677 O O . GLY A 1 84 ? 25.165 -5.058 25.098 1.00 97.44 84 GLY A O 1
ATOM 678 N N . ARG A 1 85 ? 23.194 -5.389 24.074 1.00 97.38 85 ARG A N 1
ATOM 679 C CA . ARG A 1 85 ? 23.675 -6.306 23.026 1.00 97.38 85 ARG A CA 1
ATOM 680 C C . ARG A 1 85 ? 23.346 -5.742 21.640 1.00 97.38 85 ARG A C 1
ATOM 682 O O . ARG A 1 85 ? 22.307 -5.100 21.503 1.00 97.38 85 ARG A O 1
ATOM 689 N N . PRO A 1 86 ? 24.198 -5.954 20.620 1.00 96.06 86 PRO A N 1
ATOM 690 C CA . PRO A 1 86 ? 23.868 -5.562 19.254 1.00 96.06 86 PRO A CA 1
ATOM 691 C C . PRO A 1 86 ? 22.589 -6.259 18.778 1.00 96.06 86 PRO A C 1
ATOM 693 O O . PRO A 1 86 ? 22.263 -7.355 19.232 1.00 96.06 86 PRO A O 1
ATOM 696 N N . LEU A 1 87 ? 21.891 -5.614 17.843 1.00 89.25 87 LEU A N 1
ATOM 697 C CA . LEU A 1 87 ? 20.749 -6.190 17.140 1.00 89.25 87 LEU A CA 1
ATOM 698 C C . LEU A 1 87 ? 21.179 -7.461 16.393 1.00 89.25 87 LEU A C 1
ATOM 700 O O . LEU A 1 87 ? 21.971 -7.393 15.455 1.00 89.25 87 LEU A O 1
ATOM 704 N N . ASP A 1 88 ? 20.626 -8.597 16.803 1.00 91.94 88 ASP A N 1
ATOM 705 C CA . ASP A 1 88 ? 20.644 -9.840 16.035 1.00 91.94 88 ASP A CA 1
ATOM 706 C C . ASP A 1 88 ? 19.533 -9.764 14.962 1.00 91.94 88 ASP A C 1
ATOM 708 O O . ASP A 1 88 ? 18.368 -9.559 15.323 1.00 91.94 88 ASP A O 1
ATOM 712 N N . PRO A 1 89 ? 19.855 -9.863 13.656 1.00 85.06 89 PRO A N 1
ATOM 713 C CA . PRO A 1 89 ? 18.862 -9.766 12.587 1.00 85.06 89 PRO A CA 1
ATOM 714 C C . PRO A 1 89 ? 17.881 -10.946 12.564 1.00 85.06 89 PRO A C 1
ATOM 716 O O . PRO A 1 89 ? 16.734 -10.760 12.163 1.00 85.06 89 PRO A O 1
ATOM 719 N N . ASP A 1 90 ? 18.285 -12.131 13.034 1.00 89.19 90 ASP A N 1
ATOM 720 C CA . ASP A 1 90 ? 17.429 -13.324 13.051 1.00 89.19 90 ASP A CA 1
ATOM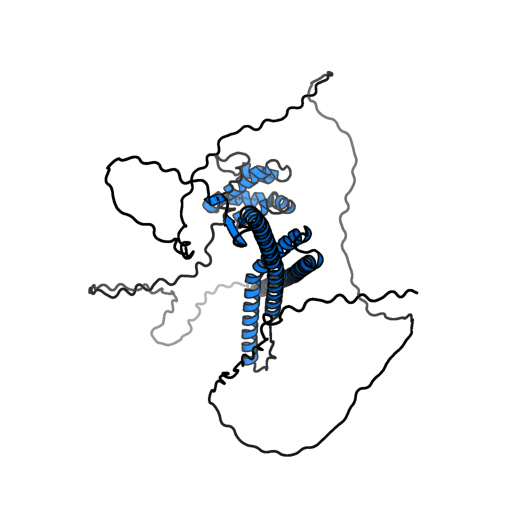 721 C C . ASP A 1 90 ? 16.489 -13.361 14.271 1.00 89.19 90 ASP A C 1
ATOM 723 O O . ASP A 1 90 ? 15.584 -14.201 14.361 1.00 89.19 90 ASP A O 1
ATOM 727 N N . HIS A 1 91 ? 16.657 -12.413 15.200 1.00 87.12 91 HIS A N 1
ATOM 728 C CA . HIS A 1 91 ? 15.953 -12.349 16.475 1.00 87.12 91 HIS A CA 1
ATOM 729 C C . HIS A 1 91 ? 14.418 -12.427 16.310 1.00 87.12 91 HIS A C 1
ATOM 731 O O . HIS A 1 91 ? 13.829 -11.667 15.528 1.00 87.12 91 HIS A O 1
ATOM 737 N N . PRO A 1 92 ? 13.706 -13.268 17.094 1.00 84.69 92 PRO A N 1
ATOM 738 C CA . PRO A 1 92 ? 12.278 -13.564 16.910 1.00 84.69 92 PRO A CA 1
ATOM 739 C C . PRO A 1 92 ? 11.324 -12.382 17.157 1.00 84.69 92 PRO A C 1
ATOM 741 O O . PRO A 1 92 ? 10.106 -12.561 17.166 1.00 84.69 92 PRO A O 1
ATOM 744 N N . VAL A 1 93 ? 11.830 -11.173 17.389 1.00 84.44 93 VAL A N 1
ATOM 745 C CA . VAL A 1 93 ? 11.052 -9.927 17.338 1.00 84.44 93 VAL A CA 1
ATOM 746 C C . VAL A 1 93 ? 10.788 -9.494 15.891 1.00 84.44 93 VAL A C 1
ATOM 748 O O . VAL A 1 93 ? 9.666 -9.087 15.598 1.00 84.44 93 VAL A O 1
ATOM 751 N N . PHE A 1 94 ? 11.781 -9.627 15.005 1.00 84.81 94 PHE A N 1
ATOM 752 C CA . PHE A 1 94 ? 11.736 -9.192 13.597 1.00 84.81 94 PHE A CA 1
ATOM 753 C C . PHE A 1 94 ? 11.272 -10.293 12.660 1.00 84.81 94 PHE A C 1
ATOM 755 O O . PHE A 1 94 ? 10.655 -10.009 11.639 1.00 84.81 94 PHE A O 1
ATOM 762 N N . ASN A 1 95 ? 11.483 -11.540 13.075 1.00 84.00 95 ASN A N 1
ATOM 763 C CA . ASN A 1 95 ? 10.811 -12.710 12.542 1.00 84.00 95 ASN A CA 1
ATOM 764 C C . ASN A 1 95 ? 9.535 -12.982 13.370 1.00 84.00 95 ASN A C 1
ATOM 766 O O . ASN A 1 95 ? 9.599 -13.727 14.358 1.00 84.00 95 ASN A O 1
ATOM 770 N N . PRO A 1 96 ? 8.358 -12.405 13.031 1.00 72.12 96 PRO A N 1
ATOM 771 C CA . PRO A 1 96 ? 7.083 -12.790 13.625 1.00 72.12 96 PRO A CA 1
ATOM 772 C C . PRO A 1 96 ? 6.721 -14.197 13.140 1.00 72.12 96 PRO A C 1
ATOM 774 O O . PRO A 1 96 ? 5.940 -14.345 12.206 1.00 72.12 96 PRO A O 1
ATOM 777 N N . ALA A 1 97 ? 7.325 -15.211 13.778 1.00 61.69 97 ALA A N 1
ATOM 778 C CA . ALA A 1 97 ? 7.246 -16.633 13.434 1.00 61.69 97 ALA A CA 1
ATOM 779 C C . ALA A 1 97 ? 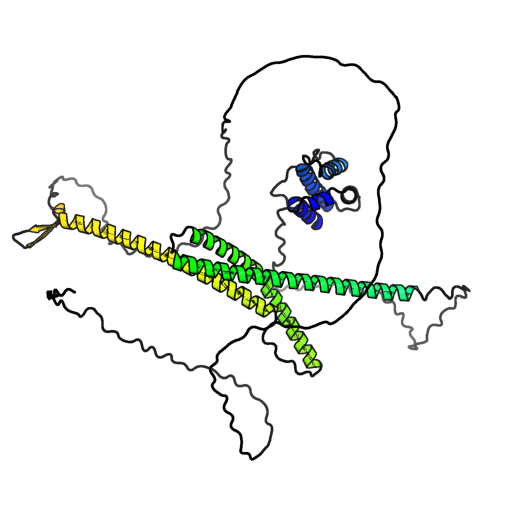5.862 -16.985 12.881 1.00 61.69 97 ALA A C 1
ATOM 781 O O . ALA A 1 97 ? 4.879 -16.926 13.631 1.00 61.69 97 ALA A O 1
ATOM 782 N N . SER A 1 98 ? 5.822 -17.236 11.563 1.00 50.31 98 SER A N 1
ATOM 783 C CA . SER A 1 98 ? 4.655 -17.032 10.699 1.00 50.31 98 SER A CA 1
ATOM 784 C C . SER A 1 98 ? 3.428 -17.692 11.293 1.00 50.31 98 SER A C 1
ATOM 786 O O . SER A 1 98 ? 3.226 -18.900 11.170 1.00 50.31 98 SER A O 1
ATOM 788 N N . THR A 1 99 ? 2.648 -16.905 12.034 1.00 48.28 99 THR A N 1
ATOM 789 C CA . THR A 1 99 ? 1.622 -17.476 12.898 1.00 48.28 99 THR A CA 1
ATOM 790 C C . THR A 1 99 ? 0.514 -17.930 11.972 1.00 48.28 99 THR A C 1
ATOM 792 O O . THR A 1 99 ? -0.164 -17.087 11.394 1.00 48.28 99 THR A O 1
ATOM 795 N N . SER A 1 100 ? 0.383 -19.251 11.802 1.00 43.12 100 SER A N 1
ATOM 796 C CA . SER A 1 100 ? -0.498 -19.903 10.824 1.00 43.12 100 SER A CA 1
ATOM 797 C C . SER A 1 100 ? -1.971 -19.825 11.251 1.00 43.12 100 SER A C 1
ATOM 799 O O . SER A 1 100 ? -2.685 -20.812 11.411 1.00 43.12 100 SER A O 1
ATOM 801 N N . LEU A 1 101 ? -2.419 -18.589 11.460 1.00 45.44 101 LEU A N 1
ATOM 802 C CA . LEU A 1 101 ? -3.806 -18.180 11.405 1.00 45.44 101 LEU A CA 1
ATOM 803 C C . LEU A 1 101 ? -4.243 -18.476 9.969 1.00 45.44 101 LEU A C 1
ATOM 805 O O . LEU A 1 101 ? -3.676 -17.921 9.033 1.00 45.44 101 LEU A O 1
ATOM 809 N N . TYR A 1 102 ? -5.182 -19.405 9.811 1.00 41.97 102 TYR A N 1
ATOM 810 C CA . TYR A 1 102 ? -5.507 -20.038 8.530 1.00 41.97 102 TYR A CA 1
ATOM 811 C C . TYR A 1 102 ? -4.390 -20.912 7.924 1.00 41.97 102 TYR A C 1
ATOM 813 O O . TYR A 1 102 ? -4.110 -20.854 6.730 1.00 41.97 102 TYR A O 1
ATOM 821 N N . GLN A 1 103 ? -3.921 -21.906 8.684 1.00 32.88 103 GLN A N 1
ATOM 822 C CA . GLN A 1 103 ? -4.255 -23.250 8.202 1.00 32.88 103 GLN A CA 1
ATOM 823 C C . GLN A 1 103 ? -5.730 -23.498 8.575 1.00 32.88 103 GLN A C 1
ATOM 825 O O . GLN A 1 103 ? -6.009 -23.787 9.742 1.00 32.88 103 GLN A O 1
ATOM 830 N N . PRO A 1 104 ? -6.702 -23.308 7.655 1.00 41.09 104 PRO A N 1
ATOM 831 C CA . PRO A 1 104 ? -8.081 -23.683 7.938 1.00 41.09 104 PRO A CA 1
ATOM 832 C C . PRO A 1 104 ? -8.091 -25.179 8.245 1.00 41.09 104 PRO A C 1
ATOM 834 O O . PRO A 1 104 ? -7.377 -25.936 7.589 1.00 41.09 104 PRO A O 1
ATOM 837 N N . ASN A 1 105 ? -8.851 -25.573 9.268 1.00 42.00 105 ASN A N 1
ATOM 838 C CA . ASN A 1 105 ? -8.869 -26.920 9.838 1.00 42.00 105 ASN A CA 1
ATOM 839 C C . ASN A 1 105 ? -9.095 -27.974 8.739 1.00 42.00 105 ASN A C 1
ATOM 841 O O . ASN A 1 105 ? -10.243 -28.263 8.396 1.00 42.00 105 ASN A O 1
ATOM 845 N N . GLN A 1 106 ? -8.010 -28.511 8.159 1.00 42.66 106 GLN A N 1
ATOM 846 C CA . GLN A 1 106 ? -8.099 -29.544 7.134 1.00 42.66 106 GLN A CA 1
ATOM 847 C C . GLN A 1 106 ? -8.773 -30.729 7.797 1.00 42.66 106 GLN A C 1
ATOM 849 O O . GLN A 1 106 ? -8.223 -31.314 8.733 1.00 42.66 106 GLN A O 1
ATOM 854 N N . ALA A 1 107 ? -9.998 -31.012 7.352 1.00 45.16 107 ALA A N 1
ATOM 855 C CA . ALA A 1 107 ? -10.833 -32.030 7.952 1.00 45.16 107 ALA A CA 1
ATOM 856 C C . ALA A 1 107 ? -10.016 -33.316 8.055 1.00 45.16 107 ALA A C 1
ATOM 858 O O . ALA A 1 107 ? -9.548 -33.825 7.033 1.00 45.16 107 ALA A O 1
ATOM 859 N N . ARG A 1 108 ? -9.819 -33.801 9.293 1.00 37.59 108 ARG A N 1
ATOM 860 C CA . ARG A 1 108 ? -9.191 -35.100 9.549 1.00 37.59 108 ARG A CA 1
ATOM 861 C C . ARG A 1 108 ? -9.797 -36.090 8.556 1.00 37.59 108 ARG A C 1
ATOM 863 O O . ARG A 1 108 ? -11.021 -36.243 8.595 1.00 37.59 108 ARG A O 1
ATOM 870 N N . PRO A 1 109 ? -8.996 -36.735 7.689 1.00 43.84 109 PRO A N 1
ATOM 871 C CA . PRO A 1 109 ? -9.498 -37.823 6.876 1.00 43.84 109 PRO A CA 1
ATOM 872 C C . PRO A 1 109 ? -10.200 -38.799 7.813 1.00 43.84 109 PRO A C 1
ATOM 874 O O . PRO A 1 109 ? -9.623 -39.230 8.812 1.00 43.84 109 PRO A O 1
ATOM 877 N N . SER A 1 110 ? -11.478 -39.061 7.558 1.00 48.84 110 SER A N 1
ATOM 878 C CA . SER A 1 110 ? -12.222 -40.010 8.371 1.00 48.84 110 SER A CA 1
ATOM 879 C C . SER A 1 110 ? -11.608 -41.380 8.125 1.00 48.84 110 SER A C 1
ATOM 881 O O . SER A 1 110 ? -11.849 -41.959 7.066 1.00 48.84 110 SER A O 1
ATOM 883 N N . ASP A 1 111 ? -10.817 -41.877 9.082 1.00 43.81 111 ASP A N 1
ATOM 884 C CA . ASP A 1 111 ? -10.200 -43.207 9.065 1.00 43.81 111 ASP A CA 1
ATOM 885 C C . ASP A 1 111 ? -11.276 -44.296 9.177 1.00 43.81 111 ASP A C 1
ATOM 887 O O . ASP A 1 111 ? -11.422 -45.012 10.166 1.00 43.81 111 ASP A O 1
ATOM 891 N N . PHE A 1 112 ? -12.055 -44.431 8.108 1.00 47.62 112 PHE A N 1
ATOM 892 C CA . PHE A 1 112 ? -13.103 -45.420 7.921 1.00 47.62 112 PHE A CA 1
ATOM 893 C C . PHE A 1 112 ? -12.494 -46.780 7.535 1.00 47.62 112 PHE A C 1
ATOM 895 O O . PHE A 1 112 ? -13.012 -47.494 6.674 1.00 47.62 112 PHE A O 1
ATOM 902 N N . GLN A 1 113 ? -11.391 -47.167 8.193 1.00 48.50 113 GLN A N 1
ATOM 903 C CA . GLN A 1 113 ? -10.818 -48.510 8.110 1.00 48.50 113 GLN A CA 1
ATOM 904 C C . GLN A 1 113 ? -11.690 -49.516 8.871 1.00 48.50 113 GLN A C 1
ATOM 906 O O . GLN A 1 113 ? -11.365 -50.011 9.944 1.00 48.50 113 GLN A O 1
ATOM 911 N N . ARG A 1 114 ? -12.841 -49.801 8.261 1.00 45.88 114 ARG A N 1
ATOM 912 C CA . ARG A 1 114 ? -13.344 -51.144 7.954 1.00 45.88 114 ARG A CA 1
ATOM 913 C C . ARG A 1 114 ? -12.828 -52.298 8.835 1.00 45.88 114 ARG A C 1
ATOM 915 O O . ARG A 1 114 ? -12.225 -53.231 8.322 1.00 45.88 114 ARG A O 1
ATOM 922 N N . GLY A 1 115 ? -13.182 -52.240 10.115 1.00 49.62 115 GLY A N 1
ATOM 923 C CA . GLY A 1 115 ? -13.582 -53.358 10.974 1.00 49.62 115 GLY A CA 1
ATOM 924 C C . GLY A 1 115 ? -12.727 -54.629 11.006 1.00 49.62 115 GLY A C 1
ATOM 925 O O . GLY A 1 115 ? -12.778 -55.449 10.094 1.00 49.62 115 GLY A O 1
ATOM 926 N N . GLU A 1 116 ? -12.168 -54.900 12.184 1.00 43.44 116 GLU A N 1
ATOM 927 C CA . GLU A 1 116 ? -11.994 -56.268 12.681 1.00 43.44 116 GLU A CA 1
ATOM 928 C C . GLU A 1 116 ? -12.727 -56.416 14.030 1.00 43.44 116 GLU A C 1
ATOM 930 O O . GLU A 1 116 ? -12.954 -55.429 14.735 1.00 43.44 116 GLU A O 1
ATOM 935 N N . LEU A 1 117 ? -13.198 -57.624 14.354 1.00 56.41 117 LEU A N 1
ATOM 936 C CA . LEU A 1 117 ? -14.168 -57.864 15.431 1.00 56.41 117 LEU A CA 1
ATOM 937 C C . LEU A 1 117 ? -13.506 -58.445 16.687 1.00 56.41 117 LEU A C 1
ATOM 939 O O . LEU A 1 117 ? -12.999 -59.563 16.655 1.00 56.41 117 LEU A O 1
ATOM 943 N N . ALA A 1 118 ? -13.624 -57.750 17.822 1.00 51.34 118 ALA A N 1
ATOM 944 C CA . ALA A 1 118 ? -13.270 -58.283 19.139 1.00 51.34 118 ALA A CA 1
ATOM 945 C C . ALA A 1 118 ? -14.288 -57.835 20.215 1.00 51.34 118 ALA A C 1
ATOM 947 O O . ALA A 1 118 ? -14.449 -56.632 20.433 1.00 51.34 118 ALA A O 1
ATOM 948 N N . PRO A 1 119 ? -14.989 -58.758 20.905 1.00 60.59 119 PRO A N 1
ATOM 949 C CA . PRO A 1 119 ? -15.901 -58.410 21.992 1.00 60.59 119 PRO A CA 1
ATOM 950 C C . PRO A 1 119 ? -15.136 -58.245 23.317 1.00 60.59 119 PRO A C 1
ATOM 952 O O . PRO A 1 119 ? -14.642 -59.218 23.882 1.00 60.59 119 PRO A O 1
ATOM 955 N N . GLY A 1 120 ? -15.062 -57.014 23.833 1.00 47.69 120 GLY A N 1
ATOM 956 C CA . GLY A 1 120 ? -14.340 -56.678 25.067 1.00 47.69 120 GLY A CA 1
ATOM 957 C C . GLY A 1 120 ? -15.165 -55.795 26.001 1.00 47.69 120 GLY A C 1
ATOM 958 O O . GLY A 1 120 ? -15.174 -54.575 25.868 1.00 47.69 120 GLY A O 1
ATOM 959 N N . VAL A 1 121 ? -15.874 -56.416 26.945 1.00 57.59 121 VAL A N 1
ATOM 960 C CA . VAL A 1 121 ? -16.674 -55.727 27.970 1.00 57.59 121 VAL A CA 1
ATOM 961 C C . VAL A 1 121 ? -15.789 -54.827 28.837 1.00 57.59 121 VAL A C 1
ATOM 963 O O . VAL A 1 121 ? -14.881 -55.340 29.476 1.00 57.59 121 VAL A O 1
ATOM 966 N N . HIS A 1 122 ? -16.112 -53.533 28.935 1.00 43.19 122 HIS A N 1
ATOM 967 C CA . HIS A 1 122 ? -16.212 -52.803 30.211 1.00 43.19 122 HIS A CA 1
ATOM 968 C C . HIS A 1 122 ? -16.802 -51.399 29.994 1.00 43.19 122 HIS A C 1
ATOM 970 O O . HIS A 1 122 ? -16.180 -50.533 29.385 1.00 43.19 122 HIS A O 1
ATOM 976 N N . ALA A 1 123 ? -18.007 -51.162 30.519 1.00 50.12 123 ALA A N 1
ATOM 977 C CA . ALA A 1 123 ? -18.596 -49.827 30.575 1.00 50.12 123 ALA A CA 1
ATOM 978 C C . ALA A 1 123 ? -18.125 -49.092 31.841 1.00 50.12 123 ALA A C 1
ATOM 980 O O . ALA A 1 123 ? -18.227 -49.642 32.939 1.00 50.12 123 ALA A O 1
ATOM 981 N N . SER A 1 124 ? -17.679 -47.844 31.685 1.00 49.03 124 SER A N 1
ATOM 982 C CA . SER A 1 124 ? -17.376 -46.916 32.784 1.00 49.03 124 SER A CA 1
ATOM 983 C C . SER A 1 124 ? -18.149 -45.602 32.584 1.00 49.03 124 SER A C 1
ATOM 985 O O . SER A 1 124 ? -18.345 -45.206 31.432 1.00 49.03 124 SER A O 1
ATOM 987 N N . PRO A 1 125 ? -18.632 -44.926 33.648 1.00 53.09 125 PRO A N 1
ATOM 988 C CA . PRO A 1 125 ? -19.661 -43.896 33.493 1.00 53.09 125 PRO A CA 1
ATOM 989 C C . PRO A 1 125 ? -19.124 -42.523 33.075 1.00 53.09 125 PRO A C 1
ATOM 991 O O . PRO A 1 125 ? -18.011 -42.131 33.420 1.00 53.09 125 PRO A O 1
ATOM 994 N N . ILE A 1 126 ? -19.983 -41.755 32.403 1.00 47.28 126 ILE A N 1
ATOM 995 C CA . ILE A 1 126 ? -19.765 -40.339 32.089 1.00 47.28 126 ILE A CA 1
ATOM 996 C C . ILE A 1 126 ? -19.842 -39.514 33.390 1.00 47.28 126 ILE A C 1
ATOM 998 O O . ILE A 1 126 ? -20.833 -39.640 34.116 1.00 47.28 126 ILE A O 1
ATOM 1002 N N . PRO A 1 127 ? -18.869 -38.631 33.690 1.00 43.62 127 PRO A N 1
ATOM 1003 C CA . PRO A 1 127 ? -18.982 -37.683 34.793 1.00 43.62 127 PRO A CA 1
ATOM 1004 C C . PRO A 1 127 ? -19.937 -36.538 34.416 1.00 43.62 127 PRO A C 1
ATOM 1006 O O . PRO A 1 127 ? -19.524 -35.502 33.896 1.00 43.62 127 PRO A O 1
ATOM 1009 N N . SER A 1 128 ? -21.234 -36.722 34.673 1.00 43.97 128 SER 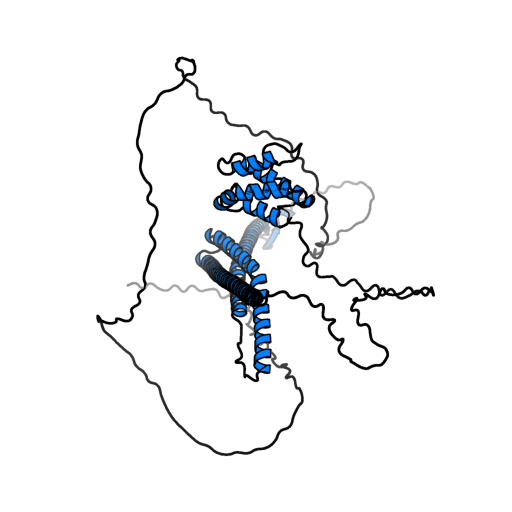A N 1
ATOM 1010 C CA . SER A 1 128 ? -22.249 -35.680 34.482 1.00 43.97 128 SER A CA 1
ATOM 1011 C C . SER A 1 128 ? -21.995 -34.488 35.407 1.00 43.97 128 SER A C 1
ATOM 1013 O O . SER A 1 128 ? -22.251 -34.575 36.611 1.00 43.97 128 SER A O 1
ATOM 1015 N N . SER A 1 129 ? -21.535 -33.371 34.834 1.00 43.44 129 SER A N 1
ATOM 1016 C CA . SER A 1 129 ? -21.312 -32.103 35.540 1.00 43.44 129 SER A CA 1
ATOM 1017 C C . SER A 1 129 ? -22.582 -31.653 36.272 1.00 43.44 129 SER A C 1
ATOM 1019 O O . SER A 1 129 ? -23.541 -31.188 35.656 1.00 43.44 129 SER A O 1
ATOM 1021 N N . HIS A 1 130 ? -22.604 -31.829 37.594 1.00 42.66 130 HIS A N 1
ATOM 1022 C CA . HIS A 1 130 ? -23.698 -31.370 38.442 1.00 42.66 130 HIS A CA 1
ATOM 1023 C C . HIS A 1 130 ? -23.519 -29.884 38.752 1.00 42.66 130 HIS A C 1
ATOM 1025 O O . HIS A 1 130 ? -22.695 -29.506 39.585 1.00 42.66 130 HIS A O 1
ATOM 1031 N N . GLY A 1 131 ? -24.356 -29.046 38.139 1.00 41.53 131 GLY A N 1
ATOM 1032 C CA . GLY A 1 131 ? -24.663 -27.740 38.710 1.00 41.53 131 GLY A CA 1
ATOM 1033 C C . GLY A 1 131 ? -25.330 -27.947 40.070 1.00 41.53 131 GLY A C 1
ATOM 1034 O O . GLY A 1 131 ? -26.407 -28.536 40.149 1.00 41.53 131 GLY A O 1
ATOM 1035 N N . HIS A 1 132 ? -24.682 -27.504 41.147 1.00 42.22 132 HIS A N 1
ATOM 1036 C CA . HIS A 1 132 ? -25.204 -27.620 42.510 1.00 42.22 132 HIS A CA 1
ATOM 1037 C C . HIS A 1 132 ? -26.275 -26.556 42.802 1.00 42.22 132 HIS A C 1
ATOM 1039 O O . HIS A 1 132 ? -26.088 -25.703 43.667 1.00 42.22 132 HIS A O 1
ATOM 1045 N N . ASP A 1 133 ? -27.416 -26.635 42.116 1.00 42.81 133 ASP A N 1
ATOM 1046 C CA . ASP A 1 133 ? -28.604 -25.873 42.502 1.00 42.81 133 ASP A CA 1
ATOM 1047 C C . ASP A 1 133 ? -29.464 -26.699 43.472 1.00 42.81 133 ASP A C 1
ATOM 1049 O O . ASP A 1 133 ? -29.933 -27.799 43.164 1.00 42.81 133 ASP A O 1
ATOM 1053 N N . ARG A 1 134 ? -29.580 -26.228 44.717 1.00 41.12 134 ARG A N 1
ATOM 1054 C CA . ARG A 1 134 ? -29.948 -27.068 45.868 1.00 41.12 134 ARG A CA 1
ATOM 1055 C C . ARG A 1 134 ? -31.430 -26.951 46.228 1.00 41.12 134 ARG A C 1
ATOM 1057 O O . ARG A 1 134 ? -31.781 -26.700 47.380 1.00 41.12 134 ARG A O 1
ATOM 1064 N N . LEU A 1 135 ? -32.300 -27.182 45.244 1.00 44.69 135 LEU A N 1
ATOM 1065 C CA . LEU A 1 135 ? -33.756 -27.234 45.422 1.00 44.69 135 LEU A CA 1
ATOM 1066 C C . LEU A 1 135 ? -34.188 -28.448 46.269 1.00 44.69 135 LEU A C 1
ATOM 1068 O O . LEU A 1 135 ? -34.492 -29.528 45.763 1.00 44.69 135 LEU A O 1
ATOM 1072 N N . ILE A 1 136 ? -34.237 -28.258 47.590 1.00 42.81 136 ILE A N 1
ATOM 1073 C CA . ILE A 1 136 ? -34.782 -29.237 48.539 1.00 42.81 136 ILE A CA 1
ATOM 1074 C C . ILE A 1 136 ? -36.310 -29.267 48.396 1.00 42.81 136 ILE A C 1
ATOM 1076 O O . ILE A 1 136 ? -37.018 -28.395 48.896 1.00 42.81 136 ILE A O 1
ATOM 1080 N N . ARG A 1 137 ? -36.826 -30.293 47.716 1.00 49.03 137 ARG A N 1
ATOM 1081 C CA . ARG A 1 137 ? -38.266 -30.517 47.534 1.00 49.03 137 ARG A CA 1
ATOM 1082 C C . ARG A 1 137 ? -38.872 -31.184 48.774 1.00 49.03 137 ARG A C 1
ATOM 1084 O O . ARG A 1 137 ? -38.509 -32.310 49.105 1.00 49.03 137 ARG A O 1
ATOM 1091 N N . ALA A 1 138 ? -39.814 -30.510 49.435 1.00 57.34 138 ALA A N 1
ATOM 1092 C CA . ALA A 1 138 ? -40.600 -31.097 50.521 1.00 57.34 138 ALA A CA 1
ATOM 1093 C C . ALA A 1 138 ? -41.549 -32.205 49.996 1.00 57.34 138 ALA A C 1
ATOM 1095 O O . ALA A 1 138 ? -42.023 -32.105 48.860 1.00 57.34 138 ALA A O 1
ATOM 1096 N N . PRO A 1 139 ? -41.838 -33.259 50.787 1.00 55.69 139 PRO A N 1
ATOM 1097 C CA . PRO A 1 139 ? -42.484 -34.471 50.277 1.00 55.69 139 PRO A CA 1
ATOM 1098 C C . PRO A 1 139 ? -44.019 -34.426 50.154 1.00 55.69 139 PRO A C 1
ATOM 1100 O O . PRO A 1 139 ? -44.574 -35.383 49.623 1.00 55.69 139 PRO A O 1
ATOM 1103 N N . ASP A 1 140 ? -44.716 -33.380 50.624 1.00 54.59 140 ASP A N 1
ATOM 1104 C CA . ASP A 1 140 ? -46.198 -33.347 50.641 1.00 54.59 140 ASP A CA 1
ATOM 1105 C C . ASP A 1 140 ? -46.854 -32.638 49.436 1.00 54.59 140 ASP A C 1
ATOM 1107 O O . ASP A 1 140 ? -48.045 -32.810 49.184 1.00 54.59 140 ASP A O 1
ATOM 1111 N N . GLY A 1 141 ? -46.073 -31.891 48.648 1.00 57.94 141 GLY A N 1
ATOM 1112 C CA . GLY A 1 141 ? -46.535 -31.227 47.426 1.00 57.94 141 GLY A CA 1
ATOM 1113 C C . GLY A 1 141 ? -47.193 -29.853 47.608 1.00 57.94 141 GLY A C 1
ATOM 1114 O O . GLY A 1 141 ? -47.515 -29.224 46.600 1.00 57.94 141 GLY A O 1
ATOM 1115 N N . THR A 1 142 ? -47.351 -29.341 48.832 1.00 55.91 142 THR A N 1
ATOM 1116 C CA . THR A 1 142 ? -47.857 -27.978 49.058 1.00 55.91 142 THR A CA 1
ATOM 1117 C C . THR A 1 142 ? -46.746 -26.928 48.917 1.00 55.91 142 THR A C 1
ATOM 1119 O O . THR A 1 142 ? -45.684 -27.016 49.534 1.00 55.91 142 THR A O 1
ATOM 1122 N N . MET A 1 143 ? -46.976 -25.892 48.099 1.00 43.19 143 MET A N 1
ATOM 1123 C CA . MET A 1 143 ? -46.096 -24.715 48.052 1.00 43.19 143 MET A CA 1
ATOM 1124 C C . MET A 1 143 ? -46.459 -23.751 49.184 1.00 43.19 143 MET A C 1
ATOM 1126 O O . MET A 1 143 ? -47.215 -22.800 48.993 1.00 43.19 143 MET A O 1
ATOM 1130 N N . VAL A 1 144 ? -45.920 -24.003 50.376 1.00 50.72 144 VAL A N 1
ATOM 1131 C CA . VAL A 1 144 ? -46.022 -23.074 51.508 1.00 50.72 144 VAL A CA 1
ATOM 1132 C C . VAL A 1 144 ? -44.823 -22.127 51.482 1.00 50.72 144 VAL A C 1
ATOM 1134 O O . VAL A 1 144 ? -43.678 -22.576 51.538 1.00 50.72 144 VAL A O 1
ATOM 1137 N N . ASN A 1 145 ? -45.068 -20.815 51.417 1.00 47.12 145 ASN A N 1
ATOM 1138 C CA . ASN A 1 145 ? -44.003 -19.819 51.564 1.00 47.12 145 ASN A CA 1
ATOM 1139 C C . ASN A 1 145 ? -43.317 -19.995 52.924 1.00 47.12 145 ASN A C 1
ATOM 1141 O O . ASN A 1 145 ? -43.972 -19.925 53.966 1.00 47.12 145 ASN A O 1
ATOM 1145 N N . ALA A 1 146 ? -41.998 -20.199 52.916 1.00 43.88 146 ALA A N 1
ATOM 1146 C CA . ALA A 1 146 ? -41.222 -20.304 54.143 1.00 43.88 146 ALA A CA 1
ATOM 1147 C C . ALA A 1 146 ? -41.304 -18.971 54.915 1.00 43.88 146 ALA A C 1
ATOM 1149 O O . ALA A 1 146 ? -40.907 -17.938 54.368 1.00 43.88 146 ALA A O 1
ATOM 1150 N N . PRO A 1 147 ? -41.803 -18.949 56.167 1.00 48.53 147 PRO A N 1
ATOM 1151 C CA . PRO A 1 147 ? -41.865 -17.717 56.937 1.00 48.53 147 PRO A CA 1
ATOM 1152 C C . PRO A 1 147 ? -40.442 -17.238 57.228 1.00 48.53 147 PRO A C 1
ATOM 1154 O O . PRO A 1 147 ? -39.672 -17.923 57.907 1.00 48.53 147 PRO A O 1
ATOM 1157 N N . VAL A 1 148 ? -40.094 -16.059 56.702 1.00 53.12 148 VAL A N 1
ATOM 1158 C CA . VAL A 1 148 ? -38.791 -15.421 56.925 1.00 53.12 148 VAL A CA 1
ATOM 1159 C C . VAL A 1 148 ? -38.563 -15.309 58.428 1.00 53.12 148 VAL A C 1
ATOM 1161 O O . VAL A 1 148 ? -39.324 -14.663 59.149 1.00 53.12 148 VAL A O 1
ATOM 1164 N N . ARG A 1 149 ? -37.527 -15.995 58.914 1.00 47.84 149 ARG A N 1
ATOM 1165 C CA . ARG A 1 149 ? -37.256 -16.131 60.344 1.00 47.84 149 ARG A CA 1
ATOM 1166 C C . ARG A 1 149 ? -36.725 -14.803 60.876 1.00 47.84 149 ARG A C 1
ATOM 1168 O O . ARG A 1 149 ? -35.532 -14.537 60.772 1.00 47.84 149 ARG A O 1
ATOM 1175 N N . GLY A 1 150 ? -37.624 -13.981 61.413 1.00 53.38 150 GLY A N 1
ATOM 1176 C CA . GLY A 1 150 ? -37.325 -12.629 61.879 1.00 53.38 150 GLY A CA 1
ATOM 1177 C C . GLY A 1 150 ? -36.217 -12.592 62.930 1.00 53.38 150 GLY A C 1
ATOM 1178 O O . GLY A 1 150 ? -36.465 -12.813 64.115 1.00 53.38 150 GLY A O 1
ATOM 1179 N N . VAL A 1 151 ? -34.998 -12.273 62.495 1.00 53.09 151 VAL A N 1
ATOM 1180 C CA . VAL A 1 151 ? -33.923 -11.816 63.374 1.00 53.09 151 VAL A CA 1
ATOM 1181 C C . VAL A 1 151 ? -34.198 -10.346 63.658 1.00 53.09 151 VAL A C 1
ATOM 1183 O O . VAL A 1 151 ? -33.913 -9.480 62.837 1.00 53.09 151 VAL A O 1
ATOM 1186 N N . GLY A 1 152 ? -34.813 -10.071 64.808 1.00 51.97 152 GLY A N 1
ATOM 1187 C CA . GLY A 1 152 ? -35.050 -8.707 65.267 1.00 51.97 152 GLY A CA 1
ATOM 1188 C C . GLY A 1 152 ? -33.736 -8.024 65.640 1.00 51.97 152 GLY A C 1
ATOM 1189 O O . GLY A 1 152 ? -33.262 -8.183 66.761 1.00 51.97 152 GLY A O 1
ATOM 1190 N N . GLY A 1 153 ? -33.167 -7.265 64.706 1.00 46.09 153 GLY A N 1
ATOM 1191 C CA . GLY A 1 153 ? -32.088 -6.311 64.946 1.00 46.09 153 GLY A CA 1
ATOM 1192 C C . GLY A 1 153 ? -32.546 -4.927 64.504 1.00 46.09 153 GLY A C 1
ATOM 1193 O O . GLY A 1 153 ? -32.758 -4.708 63.316 1.00 46.09 153 GLY A O 1
ATOM 1194 N N . GLY A 1 154 ? -32.748 -4.011 65.452 1.00 53.97 154 GLY A N 1
ATOM 1195 C CA . GLY A 1 154 ? -33.076 -2.623 65.133 1.00 53.97 154 GLY A CA 1
ATOM 1196 C C . GLY A 1 154 ? -31.825 -1.871 64.681 1.00 53.97 154 GLY A C 1
ATOM 1197 O O . GLY A 1 154 ? -30.915 -1.692 65.486 1.00 53.97 154 GLY A O 1
ATOM 1198 N N . GLY A 1 155 ? -31.803 -1.438 63.421 1.00 48.25 155 GLY A N 1
ATOM 1199 C CA . GLY A 1 155 ? -30.823 -0.509 62.853 1.00 48.25 155 GLY A CA 1
ATOM 1200 C C . GLY A 1 155 ? -31.569 0.575 62.079 1.00 48.25 155 GLY A C 1
ATOM 1201 O O . GLY A 1 155 ? -32.350 0.258 61.182 1.00 48.25 155 GLY A O 1
ATOM 1202 N N . ASP A 1 156 ? -31.398 1.833 62.480 1.00 53.66 156 ASP A N 1
ATOM 1203 C CA . ASP A 1 156 ? -32.143 2.994 61.968 1.00 53.66 156 ASP A CA 1
ATOM 1204 C C . ASP A 1 156 ? -31.403 3.646 60.782 1.00 53.66 156 ASP A C 1
ATOM 1206 O O . ASP A 1 156 ? -31.144 4.845 60.743 1.00 53.66 156 ASP A O 1
ATOM 1210 N N . ASP A 1 157 ? -31.000 2.811 59.820 1.00 55.25 157 ASP A N 1
ATOM 1211 C CA . ASP A 1 157 ? -30.081 3.157 58.722 1.00 55.25 157 ASP A CA 1
ATOM 1212 C C . ASP A 1 157 ? -30.814 3.368 57.375 1.00 55.25 157 ASP A C 1
ATOM 1214 O O . ASP A 1 157 ? -30.248 3.249 56.285 1.00 55.25 157 ASP A O 1
ATOM 1218 N N . GLY A 1 158 ? -32.118 3.659 57.434 1.00 54.50 158 GLY A N 1
ATOM 1219 C CA . GLY A 1 158 ? -33.079 3.533 56.329 1.00 54.50 158 GLY A CA 1
ATOM 1220 C C . GLY A 1 158 ? -33.006 4.556 55.184 1.00 54.50 158 GLY A C 1
ATOM 1221 O O . GLY A 1 158 ? -34.030 4.781 54.542 1.00 54.50 158 GLY A O 1
ATOM 1222 N N . PHE A 1 159 ? -31.859 5.198 54.926 1.00 52.19 159 PHE A N 1
ATOM 1223 C CA . PHE A 1 159 ? -31.760 6.302 53.950 1.00 52.19 159 PHE A CA 1
ATOM 1224 C C . PHE A 1 159 ? -30.553 6.286 52.990 1.00 52.19 159 PHE A C 1
ATOM 1226 O O . PHE A 1 159 ? -30.442 7.183 52.157 1.00 52.19 159 PHE A O 1
ATOM 1233 N N . ALA A 1 160 ? -29.661 5.289 53.056 1.00 56.81 160 ALA A N 1
ATOM 1234 C CA . ALA A 1 160 ? -28.452 5.258 52.217 1.00 56.81 160 ALA A CA 1
ATOM 1235 C C . ALA A 1 160 ? -28.650 4.647 50.808 1.00 56.81 160 ALA A C 1
ATOM 1237 O O . ALA A 1 160 ? -28.063 5.122 49.840 1.00 56.81 160 ALA A O 1
ATOM 1238 N N . GLY A 1 161 ? -29.487 3.612 50.672 1.00 56.22 161 GLY A N 1
ATOM 1239 C CA . GLY A 1 161 ? -29.441 2.672 49.535 1.00 56.22 161 GLY A CA 1
ATOM 1240 C C . GLY A 1 161 ? -30.026 3.113 48.182 1.00 56.22 161 GLY A C 1
ATOM 1241 O O . GLY A 1 161 ? -30.174 2.267 47.307 1.00 56.22 161 GLY A O 1
ATOM 1242 N N . ASN A 1 162 ? -30.393 4.387 47.992 1.00 58.22 162 ASN A N 1
ATOM 1243 C CA . ASN A 1 162 ? -30.999 4.875 46.736 1.00 58.22 162 ASN A CA 1
ATOM 1244 C C . ASN A 1 162 ? -30.025 5.619 45.801 1.00 58.22 162 ASN A C 1
ATOM 1246 O O . ASN A 1 162 ? -30.416 5.958 44.683 1.00 58.22 162 ASN A O 1
ATOM 1250 N N . ASN A 1 163 ? -28.789 5.890 46.233 1.00 67.81 163 ASN A N 1
ATOM 1251 C CA . ASN A 1 163 ? -27.791 6.548 45.382 1.00 67.81 163 ASN A CA 1
ATOM 1252 C C . ASN A 1 163 ? -27.062 5.533 44.489 1.00 67.81 163 ASN A C 1
ATOM 1254 O O . ASN A 1 163 ? -27.009 5.734 43.281 1.00 67.81 163 ASN A O 1
ATOM 1258 N N . ASP A 1 164 ? -26.619 4.407 45.057 1.00 72.44 164 ASP A N 1
ATOM 1259 C CA . ASP A 1 164 ? -25.843 3.360 44.373 1.00 72.44 164 ASP A CA 1
ATOM 1260 C C . ASP A 1 164 ? -26.479 2.912 43.041 1.00 72.44 164 ASP A C 1
ATOM 1262 O O . ASP A 1 164 ? -25.796 2.750 42.033 1.00 72.44 164 ASP A O 1
ATOM 1266 N N . ALA A 1 165 ? -27.810 2.769 43.005 1.00 78.88 165 ALA A N 1
ATOM 1267 C CA . ALA A 1 165 ? -28.545 2.375 41.802 1.00 78.88 165 ALA A CA 1
ATOM 1268 C C . ALA A 1 165 ? -28.404 3.380 40.640 1.00 78.88 165 ALA A C 1
ATOM 1270 O O . ALA A 1 165 ? -28.351 2.968 39.483 1.00 78.88 165 ALA A O 1
ATOM 1271 N N . ARG A 1 166 ? -28.312 4.685 40.934 1.00 83.38 166 ARG A N 1
ATOM 1272 C CA . ARG A 1 166 ? -28.128 5.735 39.918 1.00 83.38 166 ARG A CA 1
ATOM 1273 C C . ARG A 1 166 ? -26.703 5.793 39.395 1.00 83.38 166 ARG A C 1
ATOM 1275 O O . ARG A 1 166 ? -26.516 6.041 38.207 1.00 83.38 166 ARG A O 1
ATOM 1282 N N . ASP A 1 167 ? -25.723 5.535 40.254 1.00 83.50 167 ASP A N 1
ATOM 1283 C CA . ASP A 1 167 ? -24.320 5.497 39.843 1.00 83.50 167 ASP A CA 1
ATOM 1284 C C . ASP A 1 167 ? -24.080 4.326 38.869 1.00 83.50 167 ASP A C 1
ATOM 1286 O O . ASP A 1 167 ? -23.420 4.512 37.847 1.00 83.50 167 ASP A O 1
ATOM 1290 N N . TYR A 1 168 ? -24.723 3.166 39.085 1.00 88.06 168 TYR A N 1
ATOM 1291 C CA . TYR A 1 168 ? -24.713 2.054 38.120 1.00 88.06 168 TYR A CA 1
ATOM 1292 C C . TYR A 1 168 ? -25.431 2.367 36.795 1.00 88.06 168 TYR A C 1
ATOM 1294 O O . TYR A 1 168 ? -24.926 2.000 35.732 1.00 88.06 168 TYR A O 1
ATOM 1302 N N . GLU A 1 169 ? -26.589 3.042 36.817 1.00 93.12 169 GLU A N 1
ATOM 1303 C CA . GLU A 1 169 ? -27.267 3.481 35.583 1.00 93.12 169 GLU A CA 1
ATOM 1304 C C . GLU A 1 169 ? -26.388 4.450 34.772 1.00 93.12 169 GLU A C 1
ATOM 1306 O O . GLU A 1 169 ? -26.299 4.332 33.548 1.00 93.12 169 GLU A O 1
ATOM 1311 N N . TRP A 1 170 ? -25.690 5.363 35.454 1.00 93.12 170 TRP A N 1
ATOM 1312 C CA . TRP A 1 170 ? -24.793 6.342 34.842 1.00 93.12 170 TRP A CA 1
ATOM 1313 C C . TRP A 1 170 ? -23.491 5.721 34.310 1.00 93.12 170 TRP A C 1
ATOM 1315 O O . TRP A 1 170 ? -23.052 6.071 33.214 1.00 93.12 170 TRP A O 1
ATOM 1325 N N . GLU A 1 171 ? -22.897 4.753 35.014 1.00 94.50 171 GLU A N 1
ATOM 1326 C CA . GLU A 1 171 ? -21.726 4.010 34.524 1.00 94.50 171 GLU A CA 1
ATOM 1327 C C . GLU A 1 171 ? -22.073 3.160 33.285 1.00 94.50 171 GLU A C 1
ATOM 1329 O O . GLU A 1 171 ? -21.331 3.163 32.299 1.00 94.50 171 GLU A O 1
ATOM 1334 N N . MET A 1 172 ? -23.253 2.526 33.272 1.00 94.38 172 MET A N 1
ATOM 1335 C CA . MET A 1 172 ? -23.803 1.837 32.094 1.00 94.38 172 MET A CA 1
ATOM 1336 C C . MET A 1 172 ? -24.159 2.782 30.936 1.00 94.38 172 MET A C 1
ATOM 1338 O O . MET A 1 172 ? -24.205 2.345 29.784 1.00 94.38 172 MET A O 1
ATOM 1342 N N . GLU A 1 173 ? -24.466 4.053 31.197 1.00 96.38 173 GLU A N 1
ATOM 1343 C CA . GLU A 1 173 ? -24.638 5.074 30.156 1.00 96.38 173 GLU A CA 1
ATOM 1344 C C . GLU A 1 173 ? -23.282 5.492 29.577 1.00 96.38 173 GLU A C 1
ATOM 1346 O O . GLU A 1 173 ? -23.106 5.441 28.360 1.00 96.38 173 GLU A O 1
ATOM 1351 N N . GLN A 1 174 ? -22.291 5.771 30.431 1.00 95.25 174 GLN A N 1
ATOM 1352 C CA . GLN A 1 174 ? -20.915 6.049 30.013 1.00 95.25 174 GLN A CA 1
ATOM 1353 C C . GLN A 1 174 ? -20.292 4.913 29.195 1.00 95.25 174 GLN A C 1
ATOM 1355 O O . GLN A 1 174 ? -19.612 5.180 28.209 1.00 95.25 174 GLN A O 1
ATOM 1360 N N . GLU A 1 175 ? -20.496 3.648 29.571 1.00 95.94 175 GLU A N 1
ATOM 1361 C CA . GLU A 1 175 ? -20.000 2.508 28.788 1.00 95.94 175 GLU A CA 1
ATOM 1362 C C . GLU A 1 175 ? -20.604 2.485 27.380 1.00 95.94 175 GLU A C 1
ATOM 1364 O O . GLU A 1 175 ? -19.882 2.360 26.391 1.00 95.94 175 GLU A O 1
ATOM 1369 N N . ARG A 1 176 ? -21.914 2.722 27.283 1.00 97.06 176 ARG A N 1
ATOM 1370 C CA . ARG A 1 176 ? -22.655 2.798 26.019 1.00 97.06 176 ARG A CA 1
ATOM 1371 C C . ARG A 1 176 ? -22.224 3.991 25.165 1.00 97.06 176 ARG A C 1
ATOM 1373 O O . ARG A 1 176 ? -22.204 3.898 23.942 1.00 97.06 176 ARG A O 1
ATOM 1380 N N . GLU A 1 177 ? -21.868 5.119 25.778 1.00 97.38 177 GLU A N 1
ATOM 1381 C CA . GLU A 1 177 ? -21.298 6.273 25.073 1.00 97.38 177 GLU A CA 1
ATOM 1382 C C . GLU A 1 177 ? -19.867 6.023 24.590 1.00 97.38 177 GLU A C 1
ATOM 1384 O O . GLU A 1 177 ? -19.573 6.328 23.433 1.00 97.38 177 GLU A O 1
ATOM 1389 N N . ARG A 1 178 ? -19.018 5.383 25.407 1.00 95.62 178 ARG A N 1
ATOM 1390 C CA . ARG A 1 178 ? -17.677 4.922 25.006 1.00 95.62 178 ARG A CA 1
ATOM 1391 C C . ARG A 1 178 ? -17.742 3.919 23.850 1.00 95.62 178 ARG A C 1
ATOM 1393 O O . ARG A 1 178 ? -16.941 4.011 22.925 1.00 95.62 178 ARG A O 1
ATOM 1400 N N . GLU A 1 179 ? -18.707 3.000 23.857 1.00 95.50 179 GLU A N 1
ATOM 1401 C CA . GLU A 1 179 ? -18.921 2.040 22.767 1.00 95.50 179 GLU A CA 1
ATOM 1402 C C . GLU A 1 179 ? -19.364 2.734 21.467 1.00 95.50 179 GLU A C 1
ATOM 1404 O O . GLU A 1 179 ? -18.760 2.513 20.416 1.00 95.50 179 GLU A O 1
ATOM 1409 N N . ARG A 1 180 ? -20.338 3.656 21.539 1.00 96.75 180 ARG A N 1
ATOM 1410 C CA . ARG A 1 180 ? -20.744 4.503 20.398 1.00 96.75 180 ARG A CA 1
ATOM 1411 C C . ARG A 1 180 ? -19.599 5.375 19.875 1.00 96.75 180 ARG A C 1
ATOM 1413 O O . ARG A 1 180 ? -19.561 5.685 18.690 1.00 96.75 180 ARG A O 1
ATOM 1420 N N . GLU A 1 181 ? -18.702 5.841 20.743 1.00 97.00 181 GLU A N 1
ATOM 1421 C CA . GLU A 1 181 ? -17.515 6.613 20.355 1.00 97.00 181 GLU A CA 1
ATOM 1422 C C . GLU A 1 181 ? -16.499 5.759 19.609 1.00 97.00 181 GLU A C 1
ATOM 1424 O O . GLU A 1 181 ? -16.062 6.129 18.522 1.00 97.00 181 GLU A O 1
ATOM 1429 N N . TRP A 1 182 ? -16.205 4.580 20.147 1.00 94.69 182 TRP A N 1
ATOM 1430 C CA . TRP A 1 182 ? -15.340 3.593 19.518 1.00 94.69 182 TRP A CA 1
ATOM 1431 C C . TRP A 1 182 ? -15.887 3.115 18.162 1.00 94.69 182 TRP A C 1
ATOM 1433 O O . TRP A 1 182 ? -15.123 2.867 17.229 1.00 94.69 182 TRP A O 1
ATOM 1443 N N . GLU A 1 183 ? -17.210 3.024 18.010 1.00 94.62 183 GLU A N 1
ATOM 1444 C CA . GLU A 1 183 ? -17.840 2.736 16.721 1.00 94.62 183 GLU A CA 1
ATOM 1445 C C . GLU A 1 183 ? -17.726 3.900 15.725 1.00 94.62 183 GLU A C 1
ATOM 1447 O O . GLU A 1 183 ? -17.320 3.664 14.586 1.00 94.62 183 GLU A O 1
ATOM 1452 N N . ARG A 1 184 ? -17.981 5.146 16.152 1.00 95.62 184 ARG A N 1
ATOM 1453 C CA . ARG A 1 184 ? -17.761 6.358 15.334 1.00 95.62 184 ARG A CA 1
ATOM 1454 C C . ARG A 1 184 ? -16.303 6.501 14.884 1.00 95.62 184 ARG A C 1
ATOM 1456 O O . ARG A 1 184 ? -16.043 6.867 13.741 1.00 95.62 184 ARG A O 1
ATOM 1463 N N . GLU A 1 185 ? -15.347 6.195 15.758 1.00 95.75 185 GLU A N 1
ATOM 1464 C CA . GLU A 1 185 ? -13.917 6.167 15.432 1.00 95.75 185 GLU A CA 1
ATOM 1465 C C . GLU A 1 185 ? -13.604 5.083 14.392 1.00 95.75 185 GLU A C 1
ATOM 1467 O O . GLU A 1 185 ? -13.009 5.374 13.355 1.00 95.75 185 GLU A O 1
ATOM 1472 N N . ARG A 1 186 ? -14.082 3.853 14.602 1.00 93.31 186 ARG A N 1
ATOM 1473 C CA . ARG A 1 186 ? -13.914 2.749 13.646 1.00 93.31 186 ARG A CA 1
ATOM 1474 C C . ARG A 1 186 ? -14.565 3.050 12.287 1.00 93.31 186 ARG A C 1
ATOM 1476 O O . ARG A 1 186 ? -14.064 2.612 11.254 1.00 93.31 186 ARG A O 1
ATOM 1483 N N . GLU A 1 187 ? -15.682 3.773 12.259 1.00 92.88 187 GLU A N 1
ATOM 1484 C CA . GLU A 1 187 ? -16.312 4.246 11.022 1.00 92.88 187 GLU A CA 1
ATOM 1485 C C . GLU A 1 187 ? -15.460 5.313 10.320 1.00 92.88 187 GLU A C 1
ATOM 1487 O O . GLU A 1 187 ? -15.206 5.190 9.121 1.00 92.88 187 GLU A O 1
ATOM 1492 N N . ARG A 1 188 ? -14.933 6.290 11.068 1.00 95.88 188 ARG A N 1
ATOM 1493 C CA . ARG A 1 188 ? -13.980 7.295 10.571 1.00 95.88 188 ARG A CA 1
ATOM 1494 C C . ARG A 1 188 ? -12.732 6.646 9.950 1.00 95.88 188 ARG A C 1
ATOM 1496 O O . ARG A 1 188 ? -12.310 7.054 8.871 1.00 95.88 188 ARG A O 1
ATOM 1503 N N . GLU A 1 189 ? -12.177 5.603 10.566 1.00 94.88 189 GLU A N 1
ATOM 1504 C CA . GLU A 1 189 ? -11.040 4.854 10.004 1.00 94.88 189 GLU A CA 1
ATOM 1505 C C . GLU A 1 189 ? -11.391 4.143 8.681 1.00 94.88 189 GLU A C 1
ATOM 1507 O O . GLU A 1 189 ? -10.593 4.161 7.740 1.00 94.88 189 GLU A O 1
ATOM 1512 N N . ARG A 1 190 ? -12.594 3.555 8.560 1.00 93.12 190 ARG A N 1
ATOM 1513 C CA . ARG A 1 190 ? -13.079 2.963 7.293 1.00 93.12 190 ARG A CA 1
ATOM 1514 C C . ARG A 1 190 ? -13.263 4.029 6.208 1.00 93.12 190 ARG A C 1
ATOM 1516 O O . ARG A 1 190 ? -12.878 3.805 5.063 1.00 93.12 190 ARG A O 1
ATOM 1523 N N . GLU A 1 191 ? -13.841 5.175 6.567 1.00 96.12 191 GLU A N 1
ATOM 1524 C CA . GLU A 1 191 ? -14.011 6.345 5.698 1.00 96.12 191 GLU A CA 1
ATOM 1525 C C . GLU A 1 191 ? -12.667 6.841 5.145 1.00 96.12 191 GLU A C 1
ATOM 1527 O O . GLU A 1 191 ? -12.537 7.060 3.941 1.00 96.12 191 GLU A O 1
ATOM 1532 N N . GLU A 1 192 ? -11.663 7.000 6.009 1.00 96.44 192 GLU A N 1
ATOM 1533 C CA . GLU A 1 192 ? -10.313 7.440 5.642 1.00 96.44 192 GLU A CA 1
ATOM 1534 C C . GLU A 1 192 ? -9.604 6.410 4.748 1.00 96.44 192 GLU A C 1
ATOM 1536 O O . GLU A 1 192 ? -9.046 6.780 3.711 1.00 96.44 192 GLU A O 1
ATOM 1541 N N . ALA A 1 193 ? -9.710 5.115 5.065 1.00 96.31 193 ALA A N 1
ATOM 1542 C CA . ALA A 1 193 ? -9.196 4.038 4.218 1.00 96.31 193 ALA A CA 1
ATOM 1543 C C . ALA A 1 193 ? -9.858 4.017 2.825 1.00 96.31 193 ALA A C 1
ATOM 1545 O O . ALA A 1 193 ? -9.166 3.876 1.817 1.00 96.31 193 ALA A O 1
ATOM 1546 N N . ALA A 1 194 ? -11.175 4.236 2.740 1.00 97.19 194 ALA A N 1
ATOM 1547 C CA . ALA A 1 194 ? -11.900 4.302 1.469 1.00 97.19 194 ALA A CA 1
ATOM 1548 C C . ALA A 1 194 ? -11.525 5.533 0.621 1.00 97.19 194 ALA A C 1
ATOM 1550 O O . ALA A 1 194 ? -11.544 5.460 -0.607 1.00 97.19 194 ALA A O 1
ATOM 1551 N N . ARG A 1 195 ? -11.156 6.660 1.249 1.00 98.00 195 ARG A N 1
ATOM 1552 C CA . ARG A 1 195 ? -10.635 7.845 0.541 1.00 98.00 195 ARG A CA 1
ATOM 1553 C C . ARG A 1 195 ? -9.234 7.581 -0.022 1.00 98.00 195 ARG A C 1
ATOM 1555 O O . ARG A 1 195 ? -9.022 7.800 -1.210 1.00 98.00 195 ARG A O 1
ATOM 1562 N N . ASN A 1 196 ? -8.332 7.029 0.792 1.00 97.94 196 ASN A N 1
ATOM 1563 C CA . ASN A 1 196 ? -6.980 6.625 0.382 1.00 97.94 196 ASN A CA 1
ATOM 1564 C C . ASN A 1 196 ? -7.007 5.590 -0.764 1.00 97.94 196 ASN A C 1
ATOM 1566 O O . ASN A 1 196 ? -6.270 5.713 -1.739 1.00 97.94 196 ASN A O 1
ATOM 1570 N N . ALA A 1 197 ? -7.914 4.609 -0.704 1.00 97.88 197 ALA A N 1
ATOM 1571 C CA . ALA A 1 197 ? -8.090 3.634 -1.780 1.00 97.88 197 ALA A CA 1
ATOM 1572 C C . ALA A 1 197 ? -8.487 4.290 -3.118 1.00 97.88 197 ALA A C 1
ATOM 1574 O O . ALA A 1 197 ? -7.938 3.927 -4.155 1.00 97.88 197 ALA A O 1
ATOM 1575 N N . ARG A 1 198 ? -9.380 5.293 -3.107 1.00 98.19 198 ARG A N 1
ATOM 1576 C CA . ARG A 1 198 ? -9.751 6.054 -4.318 1.00 98.19 198 ARG A CA 1
ATOM 1577 C C . ARG A 1 198 ? -8.603 6.900 -4.858 1.00 98.19 198 ARG A C 1
ATOM 1579 O O . ARG A 1 198 ? -8.380 6.906 -6.063 1.00 98.19 198 ARG A O 1
ATOM 1586 N N . GLU A 1 199 ? -7.848 7.557 -3.981 1.00 98.12 199 GLU A N 1
ATOM 1587 C CA . GLU A 1 199 ? -6.659 8.329 -4.362 1.00 98.12 199 GLU A CA 1
ATOM 1588 C C . GLU A 1 199 ? -5.622 7.443 -5.075 1.00 98.12 199 GLU A C 1
ATOM 1590 O O . GLU A 1 199 ? -5.124 7.807 -6.140 1.00 98.12 199 GLU A O 1
ATOM 1595 N N . GLN A 1 200 ? -5.392 6.224 -4.571 1.00 97.69 200 GLN A N 1
ATOM 1596 C CA . GLN A 1 200 ? -4.540 5.229 -5.231 1.00 97.69 200 GLN A CA 1
ATOM 1597 C C . GLN A 1 200 ? -5.120 4.719 -6.562 1.00 97.69 200 GLN A C 1
ATOM 1599 O O . GLN A 1 200 ? -4.353 4.486 -7.496 1.00 97.69 200 GLN A O 1
ATOM 1604 N N . CYS A 1 201 ? -6.446 4.587 -6.699 1.00 98.38 201 CYS A N 1
ATOM 1605 C CA . CYS A 1 201 ? -7.083 4.235 -7.976 1.00 98.38 201 CYS A CA 1
ATOM 1606 C C . CYS A 1 201 ? -6.899 5.328 -9.035 1.00 98.38 201 CYS A C 1
ATOM 1608 O O . CYS A 1 201 ? -6.593 5.022 -10.188 1.00 98.38 201 CYS A O 1
ATOM 1610 N N . ASP A 1 202 ? -7.035 6.599 -8.661 1.00 98.38 202 ASP A N 1
ATOM 1611 C CA . ASP A 1 202 ? -6.856 7.713 -9.592 1.00 98.38 202 ASP A CA 1
ATOM 1612 C C . ASP A 1 202 ? -5.385 7.901 -9.993 1.00 98.38 202 ASP A C 1
ATOM 1614 O O . ASP A 1 202 ? -5.098 8.154 -11.165 1.00 98.38 202 ASP A O 1
ATOM 1618 N N . ASP A 1 203 ? -4.432 7.692 -9.081 1.00 97.50 203 ASP A N 1
ATOM 1619 C CA . ASP A 1 203 ? -3.002 7.704 -9.417 1.00 97.50 203 ASP A CA 1
ATOM 1620 C C . ASP A 1 203 ? -2.556 6.468 -10.222 1.00 97.50 203 ASP A C 1
ATOM 1622 O O . ASP A 1 203 ? -1.695 6.588 -11.101 1.00 97.50 203 ASP A O 1
ATOM 1626 N N . ALA A 1 204 ? -3.190 5.309 -10.022 1.00 98.38 204 ALA A N 1
ATOM 1627 C CA . ALA A 1 204 ? -3.051 4.139 -10.891 1.00 98.38 204 ALA A CA 1
ATOM 1628 C C . ALA A 1 204 ? -3.568 4.421 -12.313 1.00 98.38 204 ALA A C 1
ATOM 1630 O O . ALA A 1 204 ? -2.839 4.208 -13.285 1.00 98.38 204 ALA A O 1
ATOM 1631 N N . ARG A 1 205 ? -4.778 4.986 -12.444 1.00 98.62 205 ARG A N 1
ATOM 1632 C CA . ARG A 1 205 ? -5.371 5.411 -13.728 1.00 98.62 205 ARG A CA 1
ATOM 1633 C C . ARG A 1 205 ? -4.481 6.422 -14.461 1.00 98.62 205 ARG A C 1
ATOM 1635 O O . ARG A 1 205 ? -4.206 6.238 -15.645 1.00 98.62 205 ARG A O 1
ATOM 1642 N N . ARG A 1 206 ? -3.970 7.443 -13.760 1.00 98.31 206 ARG A N 1
ATOM 1643 C CA . ARG A 1 206 ? -3.013 8.428 -14.308 1.00 98.31 206 ARG A CA 1
ATOM 1644 C C . ARG A 1 206 ? -1.707 7.777 -14.760 1.00 98.31 206 ARG A C 1
ATOM 1646 O O . ARG A 1 206 ? -1.201 8.115 -15.824 1.00 98.31 206 ARG A O 1
ATOM 1653 N N . SER A 1 207 ? -1.165 6.844 -13.976 1.00 98.19 207 SER A N 1
ATOM 1654 C CA . SER A 1 207 ? 0.084 6.150 -14.319 1.00 98.19 207 SER A CA 1
ATOM 1655 C C . SER A 1 207 ? -0.087 5.258 -15.555 1.00 98.19 207 SER A C 1
ATOM 1657 O O . SER A 1 207 ? 0.780 5.266 -16.426 1.00 98.19 207 SER A O 1
ATOM 1659 N N . ALA A 1 208 ? -1.226 4.569 -15.687 1.00 98.62 208 ALA A N 1
ATOM 1660 C CA . ALA A 1 208 ? -1.586 3.818 -16.892 1.00 98.62 208 ALA A CA 1
ATOM 1661 C C . ALA A 1 208 ? -1.722 4.728 -18.128 1.00 98.62 208 ALA A C 1
ATOM 1663 O O . ALA A 1 208 ? -1.169 4.421 -19.184 1.00 98.62 208 ALA A O 1
ATOM 1664 N N . GLN A 1 209 ? -2.411 5.868 -17.988 1.00 98.50 209 GLN A N 1
ATOM 1665 C CA . GLN A 1 209 ? -2.578 6.845 -19.067 1.00 98.50 209 GLN A CA 1
ATOM 1666 C C . GLN A 1 209 ? -1.229 7.408 -19.537 1.00 98.50 209 GLN A C 1
ATOM 1668 O O . GLN A 1 209 ? -0.932 7.349 -20.728 1.00 98.50 209 GLN A O 1
ATOM 1673 N N . LEU A 1 210 ? -0.383 7.886 -18.617 1.00 98.31 210 LEU A N 1
ATOM 1674 C CA . LEU A 1 210 ? 0.938 8.430 -18.952 1.00 98.31 210 LEU A CA 1
ATOM 1675 C C . LEU A 1 210 ? 1.856 7.380 -19.595 1.00 98.31 210 LEU A C 1
ATOM 1677 O O . LEU A 1 210 ? 2.619 7.715 -20.499 1.00 98.31 210 LEU A O 1
ATOM 1681 N N . LEU A 1 211 ? 1.777 6.114 -19.171 1.00 98.38 211 LEU A N 1
ATOM 1682 C CA . LEU A 1 211 ? 2.539 5.022 -19.779 1.00 98.38 211 LEU A CA 1
ATOM 1683 C C . LEU A 1 211 ? 2.120 4.785 -21.241 1.00 98.38 211 LEU A C 1
ATOM 1685 O O . LEU A 1 211 ? 2.980 4.685 -22.117 1.00 98.38 211 LEU A O 1
ATOM 1689 N N . ALA A 1 212 ? 0.811 4.745 -21.512 1.00 98.38 212 ALA A N 1
ATOM 1690 C CA . ALA A 1 212 ? 0.273 4.571 -22.860 1.00 98.38 212 ALA A CA 1
ATOM 1691 C C . ALA A 1 212 ? 0.555 5.787 -23.765 1.00 98.38 212 ALA A C 1
ATOM 1693 O O . ALA A 1 212 ? 1.000 5.620 -24.900 1.00 98.38 212 ALA A O 1
ATOM 1694 N N . GLU A 1 213 ? 0.364 7.010 -23.261 1.00 98.25 213 GLU A N 1
ATOM 1695 C CA . GLU A 1 213 ? 0.676 8.246 -23.989 1.00 98.25 213 GLU A CA 1
ATOM 1696 C C . GLU A 1 213 ? 2.175 8.364 -24.295 1.00 98.25 213 GLU A C 1
ATOM 1698 O O . GLU A 1 213 ? 2.546 8.716 -25.415 1.00 98.25 213 GLU A O 1
ATOM 1703 N N . SER A 1 214 ? 3.054 8.017 -23.346 1.00 98.31 214 SER A N 1
ATOM 1704 C CA . SER A 1 214 ? 4.505 8.049 -23.565 1.00 98.31 214 SER A CA 1
ATOM 1705 C C . SER A 1 214 ? 4.948 7.029 -24.621 1.00 98.31 214 SER A C 1
ATOM 1707 O O . SER A 1 214 ? 5.733 7.364 -25.513 1.00 98.31 214 SER A O 1
ATOM 1709 N N . LEU A 1 215 ? 4.379 5.815 -24.595 1.00 98.12 215 LEU A N 1
ATOM 1710 C CA . LEU A 1 215 ? 4.631 4.782 -25.604 1.00 98.12 215 LEU A CA 1
ATOM 1711 C C . LEU A 1 215 ? 4.221 5.239 -27.014 1.00 98.12 215 LEU A C 1
ATOM 1713 O O . LEU A 1 215 ? 4.959 4.992 -27.965 1.00 98.12 215 LEU A O 1
ATOM 1717 N N . VAL A 1 216 ? 3.081 5.925 -27.151 1.00 98.12 216 VAL A N 1
ATOM 1718 C CA . VAL A 1 216 ? 2.589 6.443 -28.442 1.00 98.12 216 VAL A CA 1
ATOM 1719 C C . VAL A 1 216 ? 3.406 7.644 -28.934 1.00 98.12 216 VAL A C 1
ATOM 1721 O O . VAL A 1 216 ? 3.719 7.718 -30.121 1.00 98.12 216 VAL A O 1
ATOM 1724 N N . ASN A 1 217 ? 3.771 8.575 -28.046 1.00 98.00 217 ASN A N 1
ATOM 1725 C CA . ASN A 1 217 ? 4.420 9.836 -28.425 1.00 98.00 217 ASN A CA 1
ATOM 1726 C C . ASN A 1 217 ? 5.943 9.725 -28.617 1.00 98.00 217 ASN A C 1
ATOM 1728 O O . ASN A 1 217 ? 6.500 10.419 -29.468 1.00 98.00 217 ASN A O 1
ATOM 1732 N N . HIS A 1 218 ? 6.623 8.880 -27.834 1.00 97.50 218 HIS A N 1
ATOM 1733 C CA . HIS A 1 218 ? 8.093 8.794 -27.808 1.00 97.50 218 HIS A CA 1
ATOM 1734 C C . HIS A 1 218 ? 8.635 7.405 -28.173 1.00 97.50 218 HIS A C 1
ATOM 1736 O O . HIS A 1 218 ? 9.824 7.262 -28.470 1.00 97.50 218 HIS A O 1
ATOM 1742 N N . GLY A 1 219 ? 7.780 6.379 -28.181 1.00 96.44 219 GLY A N 1
ATOM 1743 C CA . GLY A 1 219 ? 8.170 5.011 -28.498 1.00 96.44 219 GLY A CA 1
ATOM 1744 C C . GLY A 1 219 ? 9.058 4.346 -27.440 1.00 96.44 219 GLY A C 1
ATOM 1745 O O . GLY A 1 219 ? 9.353 4.875 -26.369 1.00 96.44 219 GLY A O 1
ATOM 1746 N N . LEU A 1 220 ? 9.511 3.139 -27.774 1.00 97.12 220 LEU A N 1
ATOM 1747 C CA . LEU A 1 220 ? 10.215 2.220 -26.870 1.00 97.12 220 LEU A CA 1
ATOM 1748 C C . LEU A 1 220 ? 11.584 2.687 -26.368 1.00 97.12 220 LEU A C 1
ATOM 1750 O O . LEU A 1 220 ? 12.103 2.116 -25.411 1.00 97.12 220 LEU A O 1
ATOM 1754 N N . HIS A 1 221 ? 12.189 3.666 -27.036 1.00 95.81 221 HIS A N 1
ATOM 1755 C CA . HIS A 1 221 ? 13.552 4.119 -26.756 1.00 95.81 221 HIS A CA 1
ATOM 1756 C C . HIS A 1 221 ? 13.610 5.336 -25.820 1.00 95.81 221 HIS A C 1
ATOM 1758 O O . HIS A 1 221 ? 14.703 5.824 -25.543 1.00 95.81 221 HIS A O 1
ATOM 1764 N N . SER A 1 222 ? 12.467 5.826 -25.323 1.00 97.00 222 SER A N 1
ATOM 1765 C CA . SER A 1 222 ? 12.444 6.899 -24.326 1.00 97.00 222 SER A CA 1
ATOM 1766 C C . SER A 1 222 ? 12.874 6.395 -22.946 1.00 97.00 222 SER A C 1
ATOM 1768 O O . SER A 1 222 ? 12.309 5.433 -22.422 1.00 97.00 222 SER A O 1
ATOM 1770 N N . GLU A 1 223 ? 13.828 7.083 -22.314 1.00 96.12 223 GLU A N 1
ATOM 1771 C CA . GLU A 1 223 ? 14.205 6.831 -20.914 1.00 96.12 223 GLU A CA 1
ATOM 1772 C C . GLU A 1 223 ? 13.029 7.098 -19.955 1.00 96.12 223 GLU A C 1
ATOM 1774 O O . GLU A 1 223 ? 12.882 6.420 -18.936 1.00 96.12 223 GLU A O 1
ATOM 1779 N N . GLU A 1 224 ? 12.125 8.015 -20.318 1.00 97.06 224 GLU A N 1
ATOM 1780 C CA . GLU A 1 224 ? 10.902 8.314 -19.564 1.00 97.06 224 GLU A CA 1
ATOM 1781 C C . GLU A 1 224 ? 9.980 7.091 -19.476 1.00 97.06 224 GLU A C 1
ATOM 1783 O O . GLU A 1 224 ? 9.395 6.834 -18.424 1.00 97.06 224 GLU A O 1
ATOM 1788 N N . LEU A 1 225 ? 9.900 6.285 -20.544 1.00 97.12 225 LEU A N 1
ATOM 1789 C CA . LEU A 1 225 ? 9.081 5.072 -20.581 1.00 97.12 225 LEU A CA 1
ATOM 1790 C C . LEU A 1 225 ? 9.579 4.025 -19.571 1.00 97.12 225 LEU A C 1
ATOM 1792 O O . LEU A 1 225 ? 8.777 3.283 -19.003 1.00 97.12 225 LEU A O 1
ATOM 1796 N N . ALA A 1 226 ? 10.888 3.975 -19.301 1.00 96.69 226 ALA A N 1
ATOM 1797 C CA . ALA A 1 226 ? 11.437 3.106 -18.264 1.00 96.69 226 ALA A CA 1
ATOM 1798 C C . ALA A 1 226 ? 10.958 3.545 -16.868 1.00 96.69 226 ALA A C 1
ATOM 1800 O O . ALA A 1 226 ? 10.413 2.721 -16.129 1.00 96.69 226 ALA A O 1
ATOM 1801 N N . VAL A 1 227 ? 11.074 4.841 -16.551 1.00 97.50 227 VAL A N 1
ATOM 1802 C CA . VAL A 1 227 ? 10.624 5.433 -15.275 1.00 97.50 227 VAL A CA 1
ATOM 1803 C C . VAL A 1 227 ? 9.110 5.280 -15.088 1.00 97.50 227 VAL A C 1
ATOM 1805 O O . VAL A 1 227 ? 8.657 4.866 -14.020 1.00 97.50 227 VAL A O 1
ATOM 1808 N N . LEU A 1 228 ? 8.322 5.542 -16.133 1.00 98.12 228 LEU A N 1
ATOM 1809 C CA . LEU A 1 228 ? 6.871 5.352 -16.117 1.00 98.12 228 LEU A CA 1
ATOM 1810 C C . LEU A 1 228 ? 6.492 3.876 -15.942 1.00 98.12 228 LEU A C 1
ATOM 1812 O O . LEU A 1 228 ? 5.570 3.589 -15.183 1.00 98.12 228 LEU A O 1
ATOM 1816 N N . SER A 1 229 ? 7.213 2.935 -16.567 1.00 97.94 229 SER A N 1
ATOM 1817 C CA . SER A 1 229 ? 6.937 1.500 -16.385 1.00 97.94 229 SER A CA 1
ATOM 1818 C C . SER A 1 229 ? 7.234 1.019 -14.959 1.00 97.94 229 SER A C 1
ATOM 1820 O O . SER A 1 229 ? 6.461 0.233 -14.415 1.00 97.94 229 SER A O 1
ATOM 1822 N N . ALA A 1 230 ? 8.271 1.558 -14.305 1.00 97.88 230 ALA A N 1
ATOM 1823 C CA . ALA A 1 230 ? 8.533 1.298 -12.889 1.00 97.88 230 ALA A CA 1
ATOM 1824 C C . ALA A 1 230 ? 7.414 1.860 -11.990 1.00 97.88 230 ALA A C 1
ATOM 1826 O O . ALA A 1 230 ? 6.867 1.126 -11.168 1.00 97.88 230 ALA A O 1
ATOM 1827 N N . ARG A 1 231 ? 6.995 3.119 -12.201 1.00 98.00 231 ARG A N 1
ATOM 1828 C CA . ARG A 1 231 ? 5.882 3.734 -11.449 1.00 98.00 231 ARG A CA 1
ATOM 1829 C C . ARG A 1 231 ? 4.553 2.995 -11.655 1.00 98.00 231 ARG A C 1
ATOM 1831 O O . ARG A 1 231 ? 3.788 2.836 -10.708 1.00 98.00 231 ARG A O 1
ATOM 1838 N N . ALA A 1 232 ? 4.271 2.522 -12.869 1.00 98.12 232 ALA A N 1
ATOM 1839 C CA . ALA A 1 232 ? 3.084 1.715 -13.150 1.00 98.12 232 ALA A CA 1
ATOM 1840 C C . ALA A 1 232 ? 3.113 0.374 -12.393 1.00 98.12 232 ALA A C 1
ATOM 1842 O O . ALA A 1 232 ? 2.089 -0.047 -11.858 1.00 98.12 232 ALA A O 1
ATOM 1843 N N . GLN A 1 233 ? 4.285 -0.258 -12.271 1.00 98.06 233 GLN A N 1
ATOM 1844 C CA . GLN A 1 233 ? 4.456 -1.483 -11.488 1.00 98.06 233 GLN A CA 1
ATOM 1845 C C . GLN A 1 233 ? 4.338 -1.234 -9.971 1.00 98.06 233 GLN A C 1
ATOM 1847 O O . GLN A 1 233 ? 3.737 -2.039 -9.262 1.00 98.06 233 GLN A O 1
ATOM 1852 N N . GLU A 1 234 ? 4.837 -0.105 -9.457 1.00 98.00 234 GLU A N 1
ATOM 1853 C CA . GLU A 1 234 ? 4.597 0.332 -8.070 1.00 98.00 234 GLU A CA 1
ATOM 1854 C C . GLU A 1 234 ? 3.100 0.548 -7.796 1.00 98.00 234 GLU A C 1
ATOM 1856 O O . GLU A 1 234 ? 2.570 0.018 -6.816 1.00 98.00 234 GLU A O 1
ATOM 1861 N N . ALA A 1 235 ? 2.393 1.243 -8.694 1.00 98.06 235 ALA A N 1
ATOM 1862 C CA . ALA A 1 235 ? 0.948 1.444 -8.598 1.00 98.06 235 ALA A CA 1
ATOM 1863 C C . ALA A 1 235 ? 0.169 0.117 -8.671 1.00 98.06 235 ALA A C 1
ATOM 1865 O O . ALA A 1 235 ? -0.773 -0.085 -7.906 1.00 98.06 235 ALA A O 1
ATOM 1866 N N . GLN A 1 236 ? 0.587 -0.826 -9.524 1.00 97.94 236 GLN A N 1
ATOM 1867 C CA . GLN A 1 236 ? -0.026 -2.155 -9.598 1.00 97.94 236 GLN A CA 1
ATOM 1868 C C . GLN A 1 236 ? 0.143 -2.925 -8.281 1.00 97.94 236 GLN A C 1
ATOM 1870 O O . GLN A 1 236 ? -0.825 -3.496 -7.781 1.00 97.94 236 GLN A O 1
ATOM 1875 N N . ASN A 1 237 ? 1.333 -2.890 -7.675 1.00 97.88 237 ASN A N 1
ATOM 1876 C CA . ASN A 1 237 ? 1.580 -3.509 -6.370 1.00 97.88 237 ASN A CA 1
ATOM 1877 C C . ASN A 1 237 ? 0.720 -2.886 -5.253 1.00 97.88 237 ASN A C 1
ATOM 1879 O O . ASN A 1 237 ? 0.216 -3.615 -4.398 1.00 97.88 237 ASN A O 1
ATOM 1883 N N . ALA A 1 238 ? 0.504 -1.566 -5.274 1.00 97.81 238 ALA A N 1
ATOM 1884 C CA . ALA A 1 238 ? -0.382 -0.886 -4.326 1.00 97.81 238 ALA A CA 1
ATOM 1885 C C . ALA A 1 238 ? -1.849 -1.338 -4.482 1.00 97.81 238 ALA A C 1
ATOM 1887 O O . ALA A 1 238 ? -2.473 -1.765 -3.510 1.00 97.81 238 ALA A O 1
ATOM 1888 N N . ILE A 1 239 ? -2.368 -1.350 -5.716 1.00 98.31 239 ILE A N 1
ATOM 1889 C CA . ILE A 1 239 ? -3.728 -1.811 -6.043 1.00 98.31 239 ILE A CA 1
ATOM 1890 C C . ILE A 1 239 ? -3.941 -3.285 -5.649 1.00 98.31 239 ILE A C 1
ATOM 1892 O O . ILE A 1 239 ? -4.950 -3.618 -5.024 1.00 98.31 239 ILE A O 1
ATOM 1896 N N . LEU A 1 240 ? -2.968 -4.163 -5.922 1.00 97.81 240 LEU A N 1
ATOM 1897 C CA . LEU A 1 240 ? -3.003 -5.567 -5.488 1.00 97.81 240 LEU A CA 1
ATOM 1898 C C . LEU A 1 240 ? -3.028 -5.710 -3.954 1.00 97.81 240 LEU A C 1
ATOM 1900 O O . LEU A 1 240 ? -3.664 -6.629 -3.437 1.00 97.81 240 LEU A O 1
ATOM 1904 N N . GLY A 1 241 ? -2.392 -4.790 -3.222 1.00 97.44 241 GLY A N 1
ATOM 1905 C CA . GLY A 1 241 ? -2.451 -4.719 -1.759 1.00 97.44 241 GLY A CA 1
ATOM 1906 C C . GLY A 1 241 ? -3.814 -4.285 -1.201 1.00 97.44 241 GLY A C 1
ATOM 1907 O O . GLY A 1 241 ? -4.177 -4.705 -0.101 1.00 97.44 241 GLY A O 1
ATOM 1908 N N . LEU A 1 242 ? -4.592 -3.493 -1.949 1.00 97.50 242 LEU A N 1
ATOM 1909 C CA . LEU A 1 242 ? -5.936 -3.057 -1.547 1.00 97.50 242 LEU A CA 1
ATOM 1910 C C . LEU A 1 242 ? -6.998 -4.150 -1.726 1.00 97.50 242 LEU A C 1
ATOM 1912 O O . LEU A 1 242 ? -7.896 -4.261 -0.887 1.00 97.50 242 LEU A O 1
ATOM 1916 N N . LEU A 1 243 ? -6.905 -4.964 -2.786 1.00 97.69 243 LEU A N 1
ATOM 1917 C CA . LEU A 1 243 ? -7.945 -5.931 -3.176 1.00 97.69 243 LEU A CA 1
ATOM 1918 C C . LEU A 1 243 ? -8.490 -6.805 -2.021 1.00 97.69 243 LEU A C 1
ATOM 1920 O O . LEU A 1 243 ? -9.712 -6.889 -1.897 1.00 97.69 243 LEU A O 1
ATOM 1924 N N . PRO A 1 244 ? -7.675 -7.410 -1.127 1.00 98.12 244 PRO A N 1
ATOM 1925 C CA . PRO A 1 244 ? -8.200 -8.223 -0.024 1.00 98.12 244 PRO A CA 1
ATOM 1926 C C . PRO A 1 244 ? -9.043 -7.429 0.984 1.00 98.12 244 PRO A C 1
ATOM 1928 O O . PRO A 1 244 ? -9.995 -7.964 1.552 1.00 98.12 244 PRO A O 1
ATOM 1931 N N . TRP A 1 245 ? -8.710 -6.154 1.216 1.00 97.19 245 TRP A N 1
ATOM 1932 C CA . TRP A 1 245 ? -9.463 -5.284 2.122 1.00 97.19 245 TRP A CA 1
ATOM 1933 C C . TRP A 1 245 ? -10.769 -4.801 1.482 1.00 97.19 245 TRP A C 1
ATOM 1935 O O . TRP A 1 245 ? -11.815 -4.860 2.134 1.00 97.19 245 TRP A O 1
ATOM 1945 N N . VAL A 1 246 ? -10.720 -4.383 0.211 1.00 98.12 246 VAL A N 1
ATOM 1946 C CA . VAL A 1 246 ? -11.884 -3.859 -0.525 1.00 98.12 246 VAL A CA 1
ATOM 1947 C C . VAL A 1 246 ? -12.912 -4.959 -0.788 1.00 98.12 246 VAL A C 1
ATOM 1949 O O . VAL A 1 246 ? -14.087 -4.760 -0.494 1.00 98.12 246 VAL A O 1
ATOM 1952 N N . SER A 1 247 ? -12.489 -6.148 -1.235 1.00 98.25 247 SER A N 1
ATOM 1953 C CA . SER A 1 247 ? -13.396 -7.289 -1.437 1.00 98.25 247 SER A CA 1
ATOM 1954 C C . SER A 1 247 ? -14.119 -7.670 -0.145 1.00 98.25 247 SER A C 1
ATOM 1956 O O . SER A 1 247 ? -15.344 -7.760 -0.122 1.00 98.25 247 SER A O 1
ATOM 1958 N N . ALA A 1 248 ? -13.384 -7.779 0.967 1.00 97.44 248 ALA A N 1
ATOM 1959 C CA . ALA A 1 248 ? -13.981 -8.077 2.264 1.00 97.44 248 ALA A CA 1
ATOM 1960 C C . ALA A 1 248 ? -14.867 -6.928 2.795 1.00 97.44 248 ALA A C 1
ATOM 1962 O O . ALA A 1 248 ? -15.743 -7.164 3.626 1.00 97.44 248 ALA A O 1
ATOM 1963 N N . ALA A 1 249 ? -14.649 -5.678 2.366 1.00 96.62 249 ALA A N 1
ATOM 1964 C CA . ALA A 1 249 ? -15.551 -4.564 2.662 1.00 96.62 249 ALA A CA 1
ATOM 1965 C C . ALA A 1 249 ? -16.857 -4.685 1.871 1.00 96.62 249 ALA A C 1
ATOM 1967 O O . ALA A 1 249 ? -17.918 -4.670 2.489 1.00 96.62 249 ALA A O 1
ATOM 1968 N N . ALA A 1 250 ? -16.777 -4.906 0.557 1.00 98.00 250 ALA A N 1
ATOM 1969 C CA . ALA A 1 250 ? -17.922 -5.143 -0.318 1.00 98.00 250 ALA A CA 1
ATOM 1970 C C . ALA A 1 250 ? -18.792 -6.324 0.156 1.00 98.00 250 ALA A C 1
ATOM 1972 O O . ALA A 1 250 ? -20.012 -6.193 0.223 1.00 98.00 250 ALA A O 1
ATOM 1973 N N . GLU A 1 251 ? -18.183 -7.439 0.573 1.00 97.81 251 GLU A N 1
ATOM 1974 C CA . GLU A 1 251 ? -18.889 -8.590 1.162 1.00 97.81 251 GLU A CA 1
ATOM 1975 C C . GLU A 1 251 ? -19.678 -8.207 2.424 1.00 97.81 251 GLU A C 1
ATOM 1977 O O . GLU A 1 251 ? -20.891 -8.401 2.466 1.00 97.81 251 GLU A O 1
ATOM 1982 N N . ARG A 1 252 ? -19.034 -7.571 3.416 1.00 96.62 252 ARG A N 1
ATOM 1983 C CA . ARG A 1 252 ? -19.719 -7.105 4.642 1.00 96.62 252 ARG A CA 1
ATOM 1984 C C . ARG A 1 252 ? -20.830 -6.093 4.350 1.00 96.62 252 ARG A C 1
ATOM 1986 O O . ARG A 1 252 ? -21.844 -6.081 5.041 1.00 96.62 252 ARG A O 1
ATOM 1993 N N . SER A 1 253 ? -20.623 -5.239 3.349 1.00 96.50 253 SER A N 1
ATOM 1994 C CA . SER A 1 253 ? -21.588 -4.235 2.887 1.00 96.50 253 SER A CA 1
ATOM 1995 C C . SER A 1 253 ? -22.842 -4.906 2.311 1.00 96.50 253 SER A C 1
ATOM 1997 O O . SER A 1 253 ? -23.966 -4.532 2.647 1.00 96.50 253 SER A O 1
ATOM 1999 N N . ARG A 1 254 ? -22.651 -5.961 1.509 1.00 96.75 254 ARG A N 1
ATOM 2000 C CA . ARG A 1 254 ? -23.721 -6.788 0.939 1.00 96.75 254 ARG A CA 1
ATOM 2001 C C . ARG A 1 254 ? -24.475 -7.577 2.009 1.00 96.75 254 ARG A C 1
ATOM 2003 O O . ARG A 1 254 ? -25.702 -7.565 2.002 1.00 96.75 254 ARG A O 1
ATOM 2010 N N . ASP A 1 255 ? -23.769 -8.205 2.949 1.00 96.69 255 ASP A N 1
ATOM 2011 C CA . ASP A 1 255 ? -24.390 -8.933 4.066 1.00 96.69 255 ASP A CA 1
ATOM 2012 C C . ASP A 1 255 ? -25.257 -8.002 4.934 1.00 96.69 255 ASP A C 1
ATOM 2014 O O . ASP A 1 255 ? -26.384 -8.351 5.292 1.00 96.69 255 ASP A O 1
ATOM 2018 N N . ALA A 1 256 ? -24.772 -6.786 5.215 1.00 95.44 256 ALA A N 1
ATOM 2019 C CA . ALA A 1 256 ? -25.532 -5.768 5.939 1.00 95.44 256 ALA A CA 1
ATOM 2020 C C . ALA A 1 256 ? -26.789 -5.319 5.171 1.00 95.44 256 ALA A C 1
ATOM 2022 O O . ALA A 1 256 ? -27.863 -5.223 5.766 1.00 95.44 256 ALA A O 1
ATOM 2023 N N . LEU A 1 257 ? -26.687 -5.110 3.851 1.00 95.50 257 LEU A N 1
ATOM 2024 C CA . LEU A 1 257 ? -27.836 -4.780 3.001 1.00 95.50 257 LEU A CA 1
ATOM 2025 C C . LEU A 1 257 ? -28.873 -5.919 2.982 1.00 95.50 257 LEU A C 1
ATOM 2027 O O . LEU A 1 257 ? -30.073 -5.660 3.052 1.00 95.50 257 LEU A O 1
ATOM 2031 N N . VAL A 1 258 ? -28.439 -7.184 2.943 1.00 95.31 258 VAL A N 1
ATOM 2032 C CA . VAL A 1 258 ? -29.337 -8.354 2.987 1.00 95.31 258 VAL A CA 1
ATOM 2033 C C . VAL A 1 258 ? -30.077 -8.456 4.327 1.00 95.31 258 VAL A C 1
ATOM 2035 O O . VAL A 1 258 ? -31.277 -8.744 4.337 1.00 95.31 258 VAL A O 1
ATOM 2038 N N . GLU A 1 259 ? -29.418 -8.184 5.455 1.00 95.81 259 GLU A N 1
ATOM 2039 C CA . GLU A 1 259 ? -30.082 -8.202 6.767 1.00 95.81 259 GLU A CA 1
ATOM 2040 C C . GLU A 1 259 ? -30.994 -6.974 6.978 1.00 95.81 259 GLU A C 1
ATOM 2042 O O . GLU A 1 259 ? -32.063 -7.101 7.585 1.00 95.81 259 GLU A O 1
ATOM 2047 N N . GLN A 1 260 ? -30.664 -5.814 6.391 1.00 94.69 260 GLN A N 1
ATOM 2048 C CA . GLN A 1 260 ? -31.587 -4.675 6.299 1.00 94.69 260 GLN A CA 1
ATOM 2049 C C . GLN A 1 260 ? -32.829 -5.036 5.467 1.00 94.69 260 GLN A C 1
ATOM 2051 O O . GLN A 1 260 ? -33.949 -4.865 5.948 1.00 94.69 260 GLN A O 1
ATOM 2056 N N . HIS A 1 261 ? -32.659 -5.611 4.270 1.00 94.69 261 HIS A N 1
ATOM 2057 C CA . HIS A 1 261 ? -33.761 -6.112 3.440 1.00 94.69 261 HIS A CA 1
ATOM 2058 C C . HIS A 1 261 ? -34.659 -7.099 4.204 1.00 94.69 261 HIS A C 1
ATOM 2060 O O . HIS A 1 261 ? -35.885 -6.992 4.136 1.00 94.69 261 HIS A O 1
ATOM 2066 N N . ARG A 1 262 ? -34.072 -8.045 4.953 1.00 95.38 262 ARG A N 1
ATOM 2067 C CA . ARG A 1 262 ? -34.814 -8.986 5.812 1.00 95.38 262 ARG A CA 1
ATOM 2068 C C . ARG A 1 262 ? -35.608 -8.255 6.898 1.00 95.38 262 ARG A C 1
ATOM 2070 O O . ARG A 1 262 ? -36.764 -8.605 7.133 1.00 95.38 262 ARG A O 1
ATOM 2077 N N . SER A 1 263 ? -35.005 -7.255 7.536 1.00 95.75 263 SER A N 1
ATOM 2078 C CA . SER A 1 263 ? -35.633 -6.468 8.603 1.00 95.75 263 SER A CA 1
ATOM 2079 C C . SER A 1 263 ? -36.807 -5.635 8.077 1.00 95.75 263 SER A C 1
ATOM 2081 O O . SER A 1 263 ? -37.910 -5.706 8.614 1.00 95.75 263 SER A O 1
ATOM 2083 N N . GLU A 1 264 ? -36.622 -4.918 6.966 1.00 95.06 264 GLU A N 1
ATOM 2084 C CA . GLU A 1 264 ? -37.685 -4.126 6.335 1.00 95.06 264 GLU A CA 1
ATOM 2085 C C . GLU A 1 264 ? -38.829 -4.997 5.794 1.00 95.06 264 GLU A C 1
ATOM 2087 O O . GLU A 1 264 ? -39.999 -4.624 5.918 1.00 95.06 264 GLU A O 1
ATOM 2092 N N . ALA A 1 265 ? -38.519 -6.188 5.269 1.00 95.19 265 ALA A N 1
ATOM 2093 C CA . ALA A 1 265 ? -39.526 -7.162 4.856 1.00 95.19 265 ALA A CA 1
ATOM 2094 C C . ALA A 1 265 ? -40.344 -7.704 6.044 1.00 95.19 265 ALA A C 1
ATOM 2096 O O . ALA A 1 265 ? -41.546 -7.927 5.899 1.00 95.19 265 ALA A O 1
ATOM 2097 N N . ALA A 1 266 ? -39.733 -7.871 7.224 1.00 96.69 266 ALA A N 1
ATOM 2098 C CA . ALA A 1 266 ? -40.440 -8.252 8.449 1.00 96.69 266 ALA A CA 1
ATOM 2099 C C . ALA A 1 266 ? -41.366 -7.134 8.971 1.00 96.69 266 ALA A C 1
ATOM 2101 O O . ALA A 1 266 ? -42.428 -7.425 9.519 1.00 96.69 266 ALA A O 1
ATOM 2102 N N . GLU A 1 267 ? -41.015 -5.865 8.742 1.00 97.00 267 GLU A N 1
ATOM 2103 C CA . GLU A 1 267 ? -41.902 -4.715 8.978 1.00 97.00 267 GLU A CA 1
ATOM 2104 C C . GLU A 1 267 ? -42.958 -4.496 7.873 1.00 97.00 267 GLU A C 1
ATOM 2106 O O . GLU A 1 267 ? -43.817 -3.622 7.999 1.00 97.00 267 GLU A O 1
ATOM 2111 N N . GLY A 1 268 ? -42.916 -5.265 6.780 1.00 96.38 268 GLY A N 1
ATOM 2112 C CA . GLY A 1 268 ? -43.832 -5.119 5.644 1.00 96.38 268 GLY A CA 1
ATOM 2113 C C . GLY A 1 268 ? -43.583 -3.874 4.780 1.00 96.38 268 GLY A C 1
ATOM 2114 O O . GLY A 1 268 ? -44.471 -3.469 4.026 1.00 96.38 268 GLY A O 1
ATOM 2115 N N . ARG A 1 269 ? -42.397 -3.256 4.869 1.00 95.56 269 ARG A N 1
ATOM 2116 C CA . ARG A 1 269 ? -42.011 -2.117 4.023 1.00 95.56 269 ARG A CA 1
ATOM 2117 C C . ARG A 1 269 ? -41.564 -2.605 2.642 1.00 95.56 269 ARG A C 1
ATOM 2119 O O . ARG A 1 269 ? -40.910 -3.637 2.511 1.00 95.56 269 ARG A O 1
ATOM 2126 N N . GLN A 1 270 ? -41.885 -1.843 1.596 1.00 89.38 270 GLN A N 1
ATOM 2127 C CA . GLN A 1 270 ? -41.325 -2.069 0.260 1.00 89.38 270 GLN A CA 1
ATOM 2128 C C . GLN A 1 270 ? -39.961 -1.378 0.153 1.00 89.38 270 GLN A C 1
ATOM 2130 O O . GLN A 1 270 ? -39.892 -0.167 -0.050 1.00 89.38 270 GLN A O 1
ATOM 2135 N N . HIS A 1 271 ? -38.888 -2.155 0.295 1.00 85.38 271 HIS A N 1
ATOM 2136 C CA . HIS A 1 271 ? -37.516 -1.677 0.122 1.00 85.38 271 HIS A CA 1
ATOM 2137 C C . HIS A 1 271 ? -37.265 -1.292 -1.347 1.00 85.38 271 HIS A C 1
ATOM 2139 O O . HIS A 1 271 ? -37.579 -2.056 -2.263 1.00 85.38 271 HIS A O 1
ATOM 2145 N N . VAL A 1 272 ? -36.664 -0.124 -1.585 1.00 89.94 272 VAL A N 1
ATOM 2146 C CA . VAL A 1 272 ? -36.214 0.299 -2.924 1.00 89.94 272 VAL A CA 1
ATOM 2147 C C . VAL A 1 272 ? -34.945 -0.476 -3.267 1.00 89.94 272 VAL A C 1
ATOM 2149 O O . VAL A 1 272 ? -33.998 -0.435 -2.489 1.00 89.94 272 VAL A O 1
ATOM 2152 N N . ALA A 1 273 ? -34.907 -1.206 -4.382 1.00 88.00 273 ALA A N 1
ATOM 2153 C CA . ALA A 1 273 ? -33.703 -1.945 -4.769 1.00 88.00 273 ALA A CA 1
ATOM 2154 C C . ALA A 1 273 ? -32.510 -0.984 -4.943 1.00 88.00 273 ALA A C 1
ATOM 2156 O O . ALA A 1 273 ? -32.609 0.004 -5.669 1.00 88.00 273 ALA A O 1
ATOM 2157 N N . VAL A 1 274 ? -31.405 -1.271 -4.252 1.00 89.94 274 VAL A N 1
ATOM 2158 C CA . VAL A 1 274 ? -30.132 -0.552 -4.381 1.00 89.94 274 VAL A CA 1
ATOM 2159 C C . VAL A 1 274 ? -29.180 -1.472 -5.133 1.00 89.94 274 VAL A C 1
ATOM 2161 O O . VAL A 1 274 ? -28.776 -2.499 -4.597 1.00 89.94 274 VAL A O 1
ATOM 2164 N N . ASP A 1 275 ? -28.856 -1.127 -6.381 1.00 91.81 275 ASP A N 1
ATOM 2165 C CA . ASP A 1 275 ? -28.177 -2.048 -7.307 1.00 91.81 275 ASP A CA 1
ATOM 2166 C C . ASP A 1 275 ? -26.736 -2.410 -6.898 1.00 91.81 275 ASP A C 1
ATOM 2168 O O . ASP A 1 275 ? -26.257 -3.486 -7.254 1.00 91.81 275 ASP A O 1
ATOM 2172 N N . LYS A 1 276 ? -26.042 -1.515 -6.175 1.00 96.38 276 LYS A N 1
ATOM 2173 C CA . LYS A 1 276 ? -24.688 -1.709 -5.620 1.00 96.38 276 LYS A CA 1
ATOM 2174 C C . LYS A 1 276 ? -24.495 -0.893 -4.345 1.00 96.38 276 LYS A C 1
ATOM 2176 O O . LYS A 1 276 ? -24.961 0.247 -4.270 1.00 96.38 276 LYS A O 1
ATOM 2181 N N . THR A 1 277 ? -23.753 -1.416 -3.370 1.00 96.88 277 THR A N 1
ATOM 2182 C CA . THR A 1 277 ? -23.345 -0.621 -2.197 1.00 96.88 277 THR A CA 1
ATOM 2183 C C . THR A 1 277 ? -22.174 0.322 -2.502 1.00 96.88 277 THR A C 1
ATOM 2185 O O . THR A 1 277 ? -21.473 0.201 -3.509 1.00 96.88 277 THR A O 1
ATOM 2188 N N . ARG A 1 278 ? -21.904 1.260 -1.584 1.00 96.06 278 ARG A N 1
ATOM 2189 C CA . ARG A 1 278 ? -20.745 2.169 -1.652 1.00 96.06 278 ARG A CA 1
ATOM 2190 C C . ARG A 1 278 ? -19.400 1.430 -1.730 1.00 96.06 278 ARG A C 1
ATOM 2192 O O . ARG A 1 278 ? -18.479 1.937 -2.370 1.00 96.06 278 ARG A O 1
ATOM 2199 N N . ASP A 1 279 ? -19.292 0.275 -1.078 1.00 96.69 279 ASP A N 1
ATOM 2200 C CA . ASP A 1 279 ? -18.062 -0.523 -1.028 1.00 96.69 279 ASP A CA 1
ATOM 2201 C C . ASP A 1 279 ? -17.928 -1.428 -2.260 1.00 96.69 279 ASP A C 1
ATOM 2203 O O . ASP A 1 279 ? -16.819 -1.669 -2.728 1.00 96.69 279 ASP A O 1
ATOM 2207 N N . GLU A 1 280 ? -19.045 -1.864 -2.851 1.00 97.62 280 GLU A N 1
ATOM 2208 C CA . GLU A 1 280 ? -19.048 -2.543 -4.153 1.00 97.62 280 GLU A CA 1
ATOM 2209 C C . GLU A 1 280 ? -18.633 -1.599 -5.289 1.00 97.62 280 GLU A C 1
ATOM 2211 O O . GLU A 1 280 ? -17.832 -1.986 -6.135 1.00 97.62 280 GLU A O 1
ATOM 2216 N N . LEU A 1 281 ? -19.072 -0.335 -5.260 1.00 97.69 281 LEU A N 1
ATOM 2217 C CA . LEU A 1 281 ? -18.582 0.695 -6.188 1.00 97.69 281 LEU A CA 1
ATOM 2218 C C . LEU A 1 281 ? -17.076 0.968 -6.016 1.00 97.69 281 LEU A C 1
ATOM 2220 O O . LEU A 1 281 ? -16.388 1.239 -6.996 1.00 97.69 281 LEU A O 1
ATOM 2224 N N . LEU A 1 282 ? -16.543 0.869 -4.790 1.00 98.00 282 LEU A N 1
ATOM 2225 C CA . LEU A 1 282 ? -15.097 0.960 -4.556 1.00 98.00 282 LEU A CA 1
ATOM 2226 C C . LEU A 1 282 ? -14.351 -0.268 -5.106 1.00 98.00 282 LEU A C 1
ATOM 2228 O O . LEU A 1 282 ? -13.232 -0.129 -5.593 1.00 98.00 282 LEU A O 1
ATOM 2232 N N . LEU A 1 283 ? -14.958 -1.457 -5.058 1.00 98.25 283 LEU A N 1
ATOM 2233 C CA . LEU A 1 283 ? -14.394 -2.659 -5.673 1.00 98.25 283 LEU A CA 1
ATOM 2234 C C . LEU A 1 283 ? -14.358 -2.544 -7.205 1.00 98.25 283 LEU A C 1
ATOM 2236 O O . LEU A 1 283 ? -13.335 -2.873 -7.801 1.00 98.25 283 LEU A O 1
ATOM 2240 N N . ASP A 1 284 ? -15.421 -2.020 -7.827 1.00 98.38 284 ASP A N 1
ATOM 2241 C CA . ASP A 1 284 ? -15.440 -1.716 -9.265 1.00 98.38 284 ASP A CA 1
ATOM 2242 C C . ASP A 1 284 ? -14.315 -0.727 -9.647 1.00 98.38 284 ASP A C 1
ATOM 2244 O O . ASP A 1 284 ? -13.564 -0.990 -10.586 1.00 98.38 284 ASP A O 1
ATOM 2248 N N . ASP A 1 285 ? -14.158 0.380 -8.900 1.00 98.31 285 ASP A N 1
ATOM 2249 C CA . ASP A 1 285 ? -13.105 1.395 -9.113 1.00 98.31 285 ASP A CA 1
ATOM 2250 C C . ASP A 1 285 ? -11.687 0.784 -9.095 1.00 98.31 285 ASP A C 1
ATOM 2252 O O . ASP A 1 285 ? -10.846 1.108 -9.938 1.00 98.31 285 ASP A O 1
ATOM 2256 N N . VAL A 1 286 ? -11.427 -0.111 -8.136 1.00 98.44 286 VAL A N 1
ATOM 2257 C CA . VAL A 1 286 ? -10.128 -0.778 -7.931 1.00 98.44 286 VAL A CA 1
ATOM 2258 C C . VAL A 1 286 ? -9.830 -1.785 -9.045 1.00 98.44 286 VAL A C 1
ATOM 2260 O O . VAL A 1 286 ? -8.688 -1.881 -9.501 1.00 98.44 286 VAL A O 1
ATOM 2263 N N . LEU A 1 287 ? -10.845 -2.516 -9.514 1.00 98.31 287 LEU A N 1
ATOM 2264 C CA . LEU A 1 287 ? -10.709 -3.461 -10.625 1.00 98.31 287 LEU A CA 1
ATOM 2265 C C . LEU A 1 287 ? -10.487 -2.735 -11.963 1.00 98.31 287 LEU A C 1
ATOM 2267 O O . LEU A 1 287 ? -9.577 -3.108 -12.701 1.00 98.31 287 LEU A O 1
ATOM 2271 N N . ASP A 1 288 ? -11.223 -1.651 -12.225 1.00 98.62 288 ASP A N 1
ATOM 2272 C CA . ASP A 1 288 ? -11.032 -0.760 -13.382 1.00 98.62 288 ASP A CA 1
ATOM 2273 C C . ASP A 1 288 ? -9.615 -0.154 -13.423 1.00 98.62 288 ASP A C 1
ATOM 2275 O O . ASP A 1 288 ? -8.960 -0.132 -14.471 1.00 98.62 288 ASP A O 1
ATOM 2279 N N . ALA A 1 289 ? -9.102 0.300 -12.275 1.00 98.50 289 ALA A N 1
ATOM 2280 C CA . ALA A 1 289 ? -7.736 0.807 -12.164 1.00 98.50 289 ALA A CA 1
ATOM 2281 C C . ALA A 1 289 ? -6.684 -0.290 -12.433 1.00 98.50 289 ALA A C 1
ATOM 2283 O O . ALA A 1 289 ? -5.690 -0.035 -13.122 1.00 98.50 289 ALA A O 1
ATOM 2284 N N . HIS A 1 290 ? -6.910 -1.519 -11.948 1.00 98.44 290 HIS A N 1
ATOM 2285 C CA . HIS A 1 290 ? -6.026 -2.658 -12.213 1.00 98.44 290 HIS A CA 1
ATOM 2286 C C . HIS A 1 290 ? -6.035 -3.087 -13.690 1.00 98.44 290 HIS A C 1
ATOM 2288 O O . HIS A 1 290 ? -4.974 -3.365 -14.254 1.00 98.44 290 HIS A O 1
ATOM 2294 N N . GLU A 1 291 ? -7.205 -3.130 -14.333 1.00 98.50 291 GLU A N 1
ATOM 2295 C CA . GLU A 1 291 ? -7.354 -3.474 -15.753 1.00 98.50 291 GLU A CA 1
ATOM 2296 C C . GLU A 1 291 ? -6.617 -2.469 -16.649 1.00 98.50 291 GLU A C 1
ATOM 2298 O O . GLU A 1 291 ? -5.853 -2.867 -17.533 1.00 98.50 291 GLU A O 1
ATOM 2303 N N . LYS A 1 292 ? -6.755 -1.168 -16.367 1.00 98.50 292 LYS A N 1
ATOM 2304 C CA . LYS A 1 292 ? -6.059 -0.099 -17.101 1.00 98.50 292 LYS A CA 1
ATOM 2305 C C . LYS A 1 292 ? -4.541 -0.183 -16.954 1.00 98.50 292 LYS A C 1
ATOM 2307 O O . LYS A 1 292 ? -3.840 -0.114 -17.963 1.00 98.50 292 LYS A O 1
ATOM 2312 N N . LEU A 1 293 ? -4.028 -0.394 -15.736 1.00 98.19 293 LEU A N 1
ATOM 2313 C CA . LEU A 1 293 ? -2.593 -0.624 -15.510 1.00 98.19 293 LEU A CA 1
ATOM 2314 C C . LEU A 1 293 ? -2.089 -1.872 -16.245 1.00 98.19 293 LEU A C 1
ATOM 2316 O O . LEU A 1 293 ? -1.068 -1.809 -16.926 1.00 98.19 293 LEU A O 1
ATOM 2320 N N . SER A 1 294 ? -2.816 -2.987 -16.145 1.00 98.31 294 SER A N 1
ATOM 2321 C CA . SER A 1 294 ? -2.446 -4.253 -16.793 1.00 98.31 294 SER A CA 1
ATOM 2322 C C . SER A 1 294 ? -2.401 -4.114 -18.317 1.00 98.31 294 SER A C 1
ATOM 2324 O O . SER A 1 294 ? -1.459 -4.582 -18.952 1.00 98.31 294 SER A O 1
ATOM 2326 N N . THR A 1 295 ? -3.376 -3.408 -18.895 1.00 98.44 295 THR A N 1
ATOM 2327 C CA . THR A 1 295 ? -3.450 -3.126 -20.335 1.00 98.44 295 THR A CA 1
ATOM 2328 C C . THR A 1 295 ? -2.289 -2.243 -20.795 1.00 98.44 295 THR A C 1
ATOM 2330 O O . THR A 1 295 ? -1.609 -2.582 -21.762 1.00 98.44 295 THR A O 1
ATOM 2333 N N . ALA A 1 296 ? -2.009 -1.144 -20.086 1.00 98.31 296 ALA A N 1
ATOM 2334 C CA . ALA A 1 296 ? -0.917 -0.234 -20.434 1.00 98.31 296 ALA A CA 1
ATOM 2335 C C . ALA A 1 296 ? 0.467 -0.905 -20.317 1.00 98.31 296 ALA A C 1
ATOM 2337 O O . ALA A 1 296 ? 1.318 -0.717 -21.187 1.00 98.31 296 ALA A O 1
ATOM 2338 N N . SER A 1 297 ? 0.683 -1.732 -19.288 1.00 98.19 297 SER A N 1
ATOM 2339 C CA . SER A 1 297 ? 1.897 -2.548 -19.155 1.00 98.19 297 SER A CA 1
ATOM 2340 C C . SER A 1 297 ? 2.017 -3.581 -20.280 1.00 98.19 297 SER A C 1
ATOM 2342 O O . SER A 1 297 ? 3.085 -3.695 -20.881 1.00 98.19 297 SER A O 1
ATOM 2344 N N . GLY A 1 298 ? 0.922 -4.269 -20.629 1.00 98.25 298 GLY A N 1
ATOM 2345 C CA . GLY A 1 298 ? 0.872 -5.213 -21.749 1.00 98.25 298 GLY A CA 1
ATOM 2346 C C . GLY A 1 298 ? 1.264 -4.571 -23.082 1.00 98.25 298 GLY A C 1
ATOM 2347 O O . GLY A 1 298 ? 2.139 -5.087 -23.769 1.00 98.25 298 GLY A O 1
ATOM 2348 N N . MET A 1 299 ? 0.735 -3.381 -23.395 1.00 98.31 299 MET A N 1
ATOM 2349 C CA . MET A 1 299 ? 1.119 -2.621 -24.597 1.00 98.31 299 MET A CA 1
ATOM 2350 C C . MET A 1 299 ? 2.630 -2.339 -24.667 1.00 98.31 299 MET A C 1
ATOM 2352 O O . MET A 1 299 ? 3.223 -2.392 -25.746 1.00 98.31 299 MET A O 1
ATOM 2356 N N . VAL A 1 300 ? 3.273 -2.057 -23.527 1.00 98.25 300 VAL A N 1
ATOM 2357 C CA . VAL A 1 300 ? 4.727 -1.841 -23.457 1.00 98.25 300 VAL A CA 1
ATOM 2358 C C . VAL A 1 300 ? 5.497 -3.153 -23.636 1.00 98.25 300 VAL A C 1
ATOM 2360 O O . VAL A 1 300 ? 6.538 -3.154 -24.295 1.00 98.25 300 VAL A O 1
ATOM 2363 N N . GLU A 1 301 ? 5.016 -4.274 -23.096 1.00 98.12 301 GLU A N 1
ATOM 2364 C CA . GLU A 1 301 ? 5.637 -5.591 -23.298 1.00 98.12 301 GLU A CA 1
ATOM 2365 C C . GLU A 1 301 ? 5.498 -6.093 -24.739 1.00 98.12 301 GLU A C 1
ATOM 2367 O O . GLU A 1 301 ? 6.497 -6.507 -25.330 1.00 98.12 301 GLU A O 1
ATOM 2372 N N . ASP A 1 302 ? 4.316 -5.976 -25.346 1.00 98.19 302 ASP A N 1
ATOM 2373 C CA . ASP A 1 302 ? 4.067 -6.326 -26.748 1.00 98.19 302 ASP A CA 1
ATOM 2374 C C . ASP A 1 302 ? 4.942 -5.501 -27.693 1.00 98.19 302 ASP A C 1
ATOM 2376 O O . ASP A 1 302 ? 5.605 -6.051 -28.575 1.00 98.19 302 ASP A O 1
ATOM 2380 N N . ALA A 1 303 ? 5.049 -4.191 -27.459 1.00 98.00 303 ALA A N 1
ATOM 2381 C CA . ALA A 1 303 ? 5.951 -3.334 -28.216 1.00 98.00 303 ALA A CA 1
ATOM 2382 C C . ALA A 1 303 ? 7.432 -3.743 -28.012 1.00 98.00 303 ALA A C 1
ATOM 2384 O O . ALA A 1 303 ? 8.170 -3.894 -28.991 1.00 98.00 303 ALA A O 1
ATOM 2385 N N . ARG A 1 304 ? 7.872 -4.023 -26.771 1.00 97.50 304 ARG A N 1
ATOM 2386 C CA . ARG A 1 304 ? 9.226 -4.551 -26.467 1.00 97.50 304 ARG A CA 1
ATOM 2387 C C . ARG A 1 304 ? 9.492 -5.922 -27.105 1.00 97.50 304 ARG A C 1
ATOM 2389 O O . ARG A 1 304 ? 10.653 -6.261 -27.348 1.00 97.50 304 ARG A O 1
ATOM 2396 N N . ASN A 1 305 ? 8.456 -6.725 -27.344 1.00 98.31 305 ASN A N 1
ATOM 2397 C CA . ASN A 1 305 ? 8.544 -7.999 -28.053 1.00 98.31 305 ASN A CA 1
ATOM 2398 C C . ASN A 1 305 ? 8.634 -7.778 -29.572 1.00 98.31 305 ASN A C 1
ATOM 2400 O O . ASN A 1 305 ? 9.550 -8.321 -30.189 1.00 98.31 305 ASN A O 1
ATOM 2404 N N . LYS A 1 306 ? 7.794 -6.915 -30.165 1.00 97.88 306 LYS A N 1
ATOM 2405 C CA . LYS A 1 306 ? 7.840 -6.607 -31.606 1.00 97.88 306 LYS A CA 1
ATOM 2406 C C . LYS A 1 306 ? 9.175 -5.993 -32.028 1.00 97.88 306 LYS A C 1
ATOM 2408 O O . LYS A 1 306 ? 9.761 -6.442 -33.003 1.00 97.88 306 LYS A O 1
ATOM 2413 N N . ALA A 1 307 ? 9.719 -5.049 -31.258 1.00 97.25 307 ALA A N 1
ATOM 2414 C CA . ALA A 1 307 ? 11.032 -4.471 -31.561 1.00 97.25 307 ALA A CA 1
ATOM 2415 C C . ALA A 1 307 ? 12.178 -5.502 -31.505 1.00 97.25 307 ALA A C 1
ATOM 2417 O O . ALA A 1 307 ? 13.179 -5.347 -32.201 1.00 97.25 307 ALA A O 1
ATOM 2418 N N . ARG A 1 308 ? 12.036 -6.565 -30.699 1.00 97.81 308 ARG A N 1
ATOM 2419 C CA . ARG A 1 308 ? 12.993 -7.682 -30.645 1.00 97.81 308 ARG A CA 1
ATOM 2420 C C . ARG A 1 308 ? 12.874 -8.585 -31.871 1.00 97.81 308 ARG A C 1
ATOM 2422 O O . ARG A 1 308 ? 13.900 -8.999 -32.398 1.00 97.81 308 ARG A O 1
ATOM 2429 N N . GLU A 1 309 ? 11.647 -8.854 -32.316 1.00 97.75 309 GLU A N 1
ATOM 2430 C CA . GLU A 1 309 ? 11.357 -9.584 -33.555 1.00 97.75 309 GLU A CA 1
ATOM 2431 C C . GLU A 1 309 ? 11.897 -8.827 -34.778 1.00 97.75 309 GLU A C 1
ATOM 2433 O O . GLU A 1 309 ? 12.655 -9.403 -35.551 1.00 97.75 309 GLU A O 1
ATOM 2438 N N . ASP A 1 310 ? 11.632 -7.521 -34.896 1.00 97.31 310 ASP A N 1
ATOM 2439 C CA . ASP A 1 310 ? 12.145 -6.669 -35.983 1.00 97.31 310 ASP A CA 1
ATOM 2440 C C . ASP A 1 310 ? 13.684 -6.677 -36.051 1.00 97.31 310 ASP A C 1
ATOM 2442 O O . ASP A 1 310 ? 14.276 -6.719 -37.132 1.00 97.31 310 ASP A O 1
ATOM 2446 N N . ASP A 1 311 ? 14.358 -6.647 -34.898 1.00 97.12 311 ASP A N 1
ATOM 2447 C CA . ASP A 1 311 ? 15.819 -6.731 -34.817 1.00 97.12 311 ASP A CA 1
ATOM 2448 C C . ASP A 1 311 ? 16.370 -8.132 -35.121 1.00 97.12 311 ASP A C 1
ATOM 2450 O O . ASP A 1 311 ? 17.507 -8.247 -35.589 1.00 97.12 311 ASP A O 1
ATOM 2454 N N . GLU A 1 312 ? 15.598 -9.195 -34.892 1.00 97.94 312 GLU A N 1
ATOM 2455 C CA . GLU A 1 312 ? 15.949 -10.555 -35.305 1.00 97.94 312 GLU A CA 1
ATOM 2456 C C . GLU A 1 312 ? 15.737 -10.749 -36.814 1.00 97.94 312 GLU A C 1
ATOM 2458 O O . GLU A 1 312 ? 16.661 -11.197 -37.496 1.00 97.94 312 GLU A O 1
ATOM 2463 N N . GLU A 1 313 ? 14.610 -10.294 -37.371 1.00 97.81 313 GLU A N 1
ATOM 2464 C CA . GLU A 1 313 ? 14.358 -10.254 -38.818 1.00 97.81 313 GLU A CA 1
ATOM 2465 C C . GLU A 1 313 ? 15.464 -9.491 -39.557 1.00 97.81 313 GLU A C 1
ATOM 2467 O O . GLU A 1 313 ? 16.023 -9.998 -40.532 1.00 97.81 313 GLU A O 1
ATOM 2472 N N . ARG A 1 314 ? 15.858 -8.308 -39.062 1.00 98.12 314 ARG A N 1
ATOM 2473 C CA . ARG A 1 314 ? 16.989 -7.540 -39.609 1.00 98.12 314 ARG A CA 1
ATOM 2474 C C . ARG A 1 314 ? 18.279 -8.353 -39.622 1.00 98.12 314 ARG A C 1
ATOM 2476 O O . ARG A 1 314 ? 18.976 -8.338 -40.632 1.00 98.12 314 ARG A O 1
ATOM 2483 N N . ARG A 1 315 ? 18.601 -9.083 -38.547 1.00 97.81 315 ARG A N 1
ATOM 2484 C CA . ARG A 1 315 ? 19.811 -9.928 -38.470 1.00 97.81 315 ARG A CA 1
ATOM 2485 C C . ARG A 1 315 ? 19.748 -11.109 -39.436 1.00 97.81 315 ARG A C 1
ATOM 2487 O O . ARG A 1 315 ? 20.757 -11.402 -40.074 1.00 97.81 315 ARG A O 1
ATOM 2494 N N . VAL A 1 316 ? 18.584 -11.742 -39.586 1.00 97.56 316 VAL A N 1
ATOM 2495 C CA . VAL A 1 316 ? 18.352 -12.834 -40.547 1.00 97.56 316 VAL A CA 1
ATOM 2496 C C . VAL A 1 316 ? 18.467 -12.333 -41.990 1.00 97.56 316 VAL A C 1
ATOM 2498 O O . VAL A 1 316 ? 19.115 -12.982 -42.812 1.00 97.56 316 VAL A O 1
ATOM 2501 N N . LEU A 1 317 ? 17.922 -11.154 -42.303 1.00 96.31 317 LEU A N 1
ATOM 2502 C CA . LEU A 1 317 ? 18.073 -10.510 -43.611 1.00 96.31 317 LEU A CA 1
ATOM 2503 C C . LEU A 1 317 ? 19.534 -10.135 -43.893 1.00 96.31 317 LEU A C 1
ATOM 2505 O O . LEU A 1 317 ? 20.036 -10.420 -44.981 1.00 96.31 317 LEU A O 1
ATOM 2509 N N . ASP A 1 318 ? 20.246 -9.567 -42.917 1.00 95.88 318 ASP A N 1
ATOM 2510 C CA . ASP A 1 318 ? 21.668 -9.233 -43.047 1.00 95.88 318 ASP A CA 1
ATOM 2511 C C . ASP A 1 318 ? 22.542 -10.482 -43.232 1.00 95.88 318 ASP A C 1
ATOM 2513 O O . ASP A 1 318 ? 23.470 -10.474 -44.043 1.00 95.88 318 ASP A O 1
ATOM 2517 N N . GLN A 1 319 ? 22.236 -11.575 -42.525 1.00 93.81 319 GLN A N 1
ATOM 2518 C CA . GLN A 1 319 ? 22.892 -12.868 -42.710 1.00 93.81 319 GLN A CA 1
ATOM 2519 C C . GLN A 1 319 ? 22.606 -13.439 -44.106 1.00 93.81 319 GLN A C 1
ATOM 2521 O O . GLN A 1 319 ? 23.550 -13.748 -44.833 1.00 93.81 319 GLN A O 1
ATOM 2526 N N . SER A 1 320 ? 21.340 -13.477 -44.534 1.00 93.75 320 SER A N 1
ATOM 2527 C CA . SER A 1 320 ? 20.955 -13.954 -45.869 1.00 93.75 320 SER A CA 1
ATOM 2528 C C . SER A 1 320 ? 21.603 -13.126 -46.988 1.00 93.75 320 SER A C 1
ATOM 2530 O O . SER A 1 320 ? 22.084 -13.681 -47.975 1.00 93.75 320 SER A O 1
ATOM 2532 N N . MET A 1 321 ? 21.715 -11.801 -46.824 1.00 93.75 321 MET A N 1
ATOM 2533 C CA . MET A 1 321 ? 22.443 -10.935 -47.759 1.00 93.75 321 MET A CA 1
ATOM 2534 C C . MET A 1 321 ? 23.949 -11.225 -47.811 1.00 93.75 321 MET A C 1
ATOM 2536 O O . MET A 1 321 ? 24.561 -11.035 -48.864 1.00 93.75 321 MET A O 1
ATOM 2540 N N . ARG A 1 322 ? 24.569 -11.655 -46.706 1.00 89.50 322 ARG A N 1
ATOM 2541 C CA . ARG A 1 322 ? 25.992 -12.040 -46.670 1.00 89.50 322 ARG A CA 1
ATOM 2542 C C . ARG A 1 322 ? 26.202 -13.406 -47.330 1.00 89.50 322 ARG A C 1
ATOM 2544 O O . ARG A 1 322 ? 27.093 -13.535 -48.164 1.00 89.50 322 ARG A O 1
ATOM 2551 N N . GLU A 1 323 ? 25.345 -14.378 -47.033 1.00 84.06 323 GLU A N 1
ATOM 2552 C CA . GLU A 1 323 ? 25.374 -15.728 -47.615 1.00 84.06 323 GLU A CA 1
ATOM 2553 C C . GLU A 1 323 ? 25.147 -15.690 -49.138 1.00 84.06 323 GLU A C 1
ATOM 2555 O O . GLU A 1 323 ? 26.008 -16.135 -49.899 1.00 84.06 323 GLU A O 1
ATOM 2560 N N . GLN A 1 324 ? 24.089 -15.013 -49.611 1.00 81.75 324 GLN A N 1
ATOM 2561 C CA . GLN A 1 324 ? 23.809 -14.844 -51.049 1.00 81.75 324 GLN A CA 1
ATOM 2562 C C . GLN A 1 324 ? 24.950 -14.172 -51.833 1.00 81.75 324 GLN A C 1
ATOM 2564 O O . GLN A 1 324 ? 25.079 -14.392 -53.041 1.00 81.75 324 GLN A O 1
ATOM 2569 N N . ARG A 1 325 ? 25.767 -13.332 -51.180 1.00 77.25 325 ARG A N 1
ATOM 2570 C CA . ARG A 1 325 ? 26.948 -12.713 -51.804 1.00 77.25 325 ARG A CA 1
ATOM 2571 C C . ARG A 1 325 ? 28.100 -13.702 -51.957 1.00 77.25 325 ARG A C 1
ATOM 2573 O O . ARG A 1 325 ? 28.754 -13.661 -52.994 1.00 77.25 325 ARG A O 1
ATOM 2580 N N . MET A 1 326 ? 28.331 -14.583 -50.980 1.00 67.12 326 MET A N 1
ATOM 2581 C CA . MET A 1 326 ? 29.418 -15.569 -51.045 1.00 67.12 326 MET A CA 1
ATOM 2582 C C . MET A 1 326 ? 29.133 -16.687 -52.054 1.00 67.12 326 MET A C 1
ATOM 2584 O O . MET A 1 326 ? 30.028 -17.064 -52.812 1.00 67.12 326 MET A O 1
ATOM 2588 N N . ASP A 1 327 ? 27.889 -17.164 -52.143 1.00 61.38 327 ASP A N 1
ATOM 2589 C CA . ASP A 1 327 ? 27.532 -18.210 -53.110 1.00 61.38 327 ASP A CA 1
ATOM 2590 C C . ASP A 1 327 ? 27.656 -17.713 -54.557 1.00 61.38 327 ASP A C 1
ATOM 2592 O O . ASP A 1 327 ? 28.266 -18.373 -55.402 1.00 61.38 327 ASP A O 1
ATOM 2596 N N . ARG A 1 328 ? 27.163 -16.502 -54.856 1.00 60.50 328 ARG A N 1
ATOM 2597 C CA . ARG A 1 328 ? 27.228 -15.934 -56.216 1.00 60.50 328 ARG A CA 1
ATOM 2598 C C . ARG A 1 328 ? 28.640 -15.649 -56.728 1.00 60.50 328 ARG A C 1
ATOM 2600 O O . ARG A 1 328 ? 28.803 -15.566 -57.940 1.00 60.50 328 ARG A O 1
ATOM 2607 N N . SER A 1 329 ? 29.642 -15.518 -55.858 1.00 63.19 329 SER A N 1
ATOM 2608 C CA . SER A 1 329 ? 31.052 -15.455 -56.274 1.00 63.19 329 SER A CA 1
ATOM 2609 C C . SER A 1 329 ? 31.687 -16.826 -56.544 1.00 63.19 329 SER A C 1
ATOM 2611 O O . SER A 1 329 ? 32.705 -16.883 -57.227 1.00 63.19 329 SER A O 1
ATOM 2613 N N . ASN A 1 330 ? 31.100 -17.917 -56.038 1.00 64.94 330 ASN A N 1
ATOM 2614 C CA . ASN A 1 330 ? 31.665 -19.270 -56.117 1.00 64.94 330 ASN A CA 1
ATOM 2615 C C . ASN A 1 330 ? 31.049 -20.140 -57.229 1.00 64.94 330 ASN A C 1
ATOM 2617 O O . ASN A 1 330 ? 31.685 -21.101 -57.673 1.00 64.94 330 ASN A O 1
ATOM 2621 N N . LEU A 1 331 ? 29.838 -19.811 -57.699 1.00 63.44 331 LEU A N 1
ATOM 2622 C CA . LEU A 1 331 ? 29.248 -20.422 -58.892 1.00 63.44 331 LEU A CA 1
ATOM 2623 C C . LEU A 1 331 ? 29.733 -19.705 -60.159 1.00 63.44 331 LEU A C 1
ATOM 2625 O O . LEU A 1 331 ? 29.205 -18.657 -60.532 1.00 63.44 331 LEU A O 1
ATOM 2629 N N . VAL A 1 332 ? 30.694 -20.306 -60.866 1.00 73.56 332 VAL A N 1
ATOM 2630 C CA . VAL A 1 332 ? 31.051 -19.870 -62.223 1.00 73.56 332 VAL A CA 1
ATOM 2631 C C . VAL A 1 332 ? 30.074 -20.479 -63.224 1.00 73.56 332 VAL A C 1
ATOM 2633 O O . VAL A 1 332 ? 29.755 -21.668 -63.176 1.00 73.56 332 VAL A O 1
ATOM 2636 N N . GLN A 1 333 ? 29.590 -19.637 -64.135 1.00 79.50 333 GLN A N 1
ATOM 2637 C CA . GLN A 1 333 ? 28.780 -20.064 -65.267 1.00 79.50 333 GLN A CA 1
ATOM 2638 C C . GLN A 1 333 ? 29.692 -20.524 -66.403 1.00 79.50 333 GLN A C 1
ATOM 2640 O O . GLN A 1 333 ? 30.538 -19.757 -66.863 1.00 79.50 333 GLN A O 1
ATOM 2645 N N . ASP A 1 334 ? 29.511 -21.756 -66.871 1.00 75.88 334 ASP A N 1
ATOM 2646 C CA . ASP A 1 334 ? 30.206 -22.245 -68.059 1.00 75.88 334 ASP A CA 1
ATOM 2647 C C . ASP A 1 334 ? 29.639 -21.553 -69.318 1.00 75.88 334 ASP A C 1
ATOM 2649 O O . ASP A 1 334 ? 28.445 -21.700 -69.602 1.00 75.88 334 ASP A O 1
ATOM 2653 N N . PRO A 1 335 ? 30.454 -20.824 -70.106 1.00 79.94 335 PRO A N 1
ATOM 2654 C CA . PRO A 1 335 ? 29.990 -20.169 -71.326 1.00 79.94 335 PRO A CA 1
ATOM 2655 C C . PRO A 1 335 ? 29.597 -21.147 -72.447 1.00 79.94 335 PRO A C 1
ATOM 2657 O O . PRO A 1 335 ? 28.940 -20.719 -73.394 1.00 79.94 335 PRO A O 1
ATOM 2660 N N . ALA A 1 336 ? 29.979 -22.430 -72.376 1.00 81.19 336 ALA A N 1
ATOM 2661 C CA . ALA A 1 336 ? 29.639 -23.427 -73.393 1.00 81.19 336 ALA A CA 1
ATOM 2662 C C . ALA A 1 336 ? 28.267 -24.090 -73.164 1.00 81.19 336 ALA A C 1
ATOM 2664 O O . ALA A 1 336 ? 27.519 -24.288 -74.121 1.00 81.19 336 ALA A O 1
ATOM 2665 N N . THR A 1 337 ? 27.918 -24.428 -71.917 1.00 82.88 337 THR A N 1
ATOM 2666 C CA . THR A 1 337 ? 26.641 -25.092 -71.575 1.00 82.88 337 THR A CA 1
ATOM 2667 C C . THR A 1 337 ? 25.618 -24.187 -70.886 1.00 82.88 337 THR A C 1
ATOM 2669 O O . THR A 1 337 ? 24.452 -24.566 -70.770 1.00 82.88 337 THR A O 1
ATOM 2672 N N . GLY A 1 338 ? 26.025 -23.011 -70.399 1.00 82.56 338 GLY A N 1
ATOM 2673 C CA . GLY A 1 338 ? 25.182 -22.099 -69.619 1.00 82.56 338 GLY A CA 1
ATOM 2674 C C . GLY A 1 338 ? 24.859 -22.580 -68.198 1.00 82.56 338 GLY A C 1
ATOM 2675 O O . GLY A 1 338 ? 24.188 -21.855 -67.459 1.00 82.56 338 GLY A O 1
ATOM 2676 N N . GLN A 1 339 ? 25.328 -23.771 -67.811 1.00 74.44 339 GLN A N 1
ATOM 2677 C CA . GLN A 1 339 ? 25.192 -24.344 -66.472 1.00 74.44 339 GLN A CA 1
ATOM 2678 C C . GLN A 1 339 ? 26.069 -23.585 -65.464 1.00 74.44 339 GLN A C 1
ATOM 2680 O O . GLN A 1 339 ? 27.129 -23.062 -65.811 1.00 74.44 339 GLN A O 1
ATOM 2685 N N . TYR A 1 340 ? 25.637 -23.550 -64.204 1.00 73.00 340 TYR A N 1
ATOM 2686 C CA . TYR A 1 340 ? 26.415 -22.988 -63.099 1.00 73.00 340 TYR A CA 1
ATOM 2687 C C . TYR A 1 340 ? 27.047 -24.119 -62.284 1.00 73.00 340 TYR A C 1
ATOM 2689 O O . TYR A 1 340 ? 26.338 -25.017 -61.829 1.00 73.00 340 TYR A O 1
ATOM 2697 N N . TYR A 1 341 ? 28.358 -24.051 -62.054 1.00 67.69 341 TYR A N 1
ATOM 2698 C CA . TYR A 1 341 ? 29.107 -25.050 -61.291 1.00 67.69 341 TYR A CA 1
ATOM 2699 C C . TYR A 1 341 ? 29.844 -24.389 -60.119 1.00 67.69 341 TYR A C 1
ATOM 2701 O O . TYR A 1 341 ? 30.430 -23.317 -60.275 1.00 67.69 341 TYR A O 1
ATOM 2709 N N . SER A 1 342 ? 29.836 -25.028 -58.943 1.00 66.38 342 SER A N 1
ATOM 2710 C CA . SER A 1 342 ? 30.605 -24.548 -57.787 1.00 66.38 342 SER A CA 1
ATOM 2711 C C . SER A 1 342 ? 32.077 -24.929 -57.929 1.00 66.38 342 SER A C 1
ATOM 2713 O O . SER A 1 342 ? 32.414 -26.114 -57.956 1.00 66.38 342 SER A O 1
ATOM 2715 N N . LEU A 1 343 ? 32.965 -23.933 -57.965 1.00 62.16 343 LEU A N 1
ATOM 2716 C CA . LEU A 1 343 ? 34.413 -24.153 -58.087 1.00 62.16 343 LEU A CA 1
ATOM 2717 C C . LEU A 1 343 ? 35.023 -24.908 -56.893 1.00 62.16 343 LEU A C 1
ATOM 2719 O O . LEU A 1 343 ? 36.031 -25.594 -57.048 1.00 62.16 343 LEU A O 1
ATOM 2723 N N . SER A 1 344 ? 34.395 -24.844 -55.715 1.00 54.78 344 SER A N 1
ATOM 2724 C CA . SER A 1 344 ? 34.905 -25.452 -54.477 1.00 54.78 344 SER A CA 1
ATOM 2725 C C . SER A 1 344 ? 34.884 -26.988 -54.443 1.00 54.78 344 SER A C 1
ATOM 2727 O O . SER A 1 344 ? 35.368 -27.573 -53.478 1.00 54.78 344 SER A O 1
ATOM 2729 N N . GLN A 1 345 ? 34.347 -27.652 -55.474 1.00 55.25 345 GLN A N 1
ATOM 2730 C CA . GLN A 1 345 ? 34.242 -29.115 -55.548 1.00 55.25 345 GLN A CA 1
ATOM 2731 C C . GLN A 1 345 ? 35.206 -29.762 -56.570 1.00 55.25 345 GLN A C 1
ATOM 2733 O O . GLN A 1 345 ? 35.116 -30.963 -56.815 1.00 55.25 345 GLN A O 1
ATOM 2738 N N . GLY A 1 346 ? 36.119 -28.984 -57.173 1.00 54.62 346 GLY A N 1
ATOM 2739 C CA . GLY A 1 346 ? 36.995 -29.445 -58.262 1.00 54.62 346 GLY A CA 1
ATOM 2740 C C . GLY A 1 346 ? 38.301 -30.142 -57.845 1.00 54.62 346 GLY A C 1
ATOM 2741 O O . GLY A 1 346 ? 38.697 -31.122 -58.474 1.00 54.62 346 GLY A O 1
ATOM 2742 N N . GLU A 1 347 ? 38.981 -29.671 -56.795 1.00 49.59 347 GLU A N 1
ATOM 2743 C CA . GLU A 1 347 ? 40.363 -30.079 -56.481 1.00 49.59 347 GLU A CA 1
ATOM 2744 C C . GLU A 1 347 ? 40.458 -30.904 -55.187 1.00 49.59 347 GLU A C 1
ATOM 2746 O O . GLU A 1 347 ? 40.712 -30.387 -54.102 1.00 49.59 347 GLU A O 1
ATOM 2751 N N . GLY A 1 348 ? 40.255 -32.223 -55.302 1.00 48.59 348 GLY A N 1
ATOM 2752 C CA . GLY A 1 348 ? 40.361 -33.147 -54.158 1.00 48.59 348 GLY A CA 1
ATOM 2753 C C . GLY A 1 348 ? 40.567 -34.632 -54.488 1.00 48.59 348 GLY A C 1
ATOM 2754 O O . GLY A 1 348 ? 40.606 -35.461 -53.581 1.00 48.59 348 GLY A O 1
ATOM 2755 N N . ALA A 1 349 ? 40.709 -35.003 -55.764 1.00 46.94 349 ALA A N 1
ATOM 2756 C CA . ALA A 1 349 ? 40.760 -36.398 -56.216 1.00 46.94 349 ALA A CA 1
ATOM 2757 C C . ALA A 1 349 ? 42.155 -37.055 -56.072 1.00 46.94 349 ALA A C 1
ATOM 2759 O O . ALA A 1 349 ? 42.720 -37.569 -57.040 1.00 46.94 349 ALA A O 1
ATOM 2760 N N . HIS A 1 350 ? 42.725 -37.064 -54.862 1.00 44.19 350 HIS A N 1
ATOM 2761 C CA . HIS A 1 350 ? 43.978 -37.777 -54.595 1.00 44.19 350 HIS A CA 1
ATOM 2762 C C . HIS A 1 350 ? 43.763 -39.293 -54.453 1.00 44.19 350 HIS A C 1
ATOM 2764 O O . HIS A 1 350 ? 43.268 -39.788 -53.440 1.00 44.19 350 HIS A O 1
ATOM 2770 N N . TYR A 1 351 ? 44.207 -40.042 -55.465 1.00 46.78 351 TYR A N 1
ATOM 2771 C CA . TYR A 1 351 ? 44.320 -41.501 -55.427 1.00 46.78 351 TYR A CA 1
ATOM 2772 C C . TYR A 1 351 ? 45.411 -41.945 -54.436 1.00 46.78 351 TYR A C 1
ATOM 2774 O O . TYR A 1 351 ? 46.580 -42.061 -54.799 1.00 46.78 351 TYR A O 1
ATOM 2782 N N . SER A 1 352 ? 45.022 -42.262 -53.201 1.00 44.16 352 SER A N 1
ATOM 2783 C CA . SER A 1 352 ? 45.903 -42.890 -52.204 1.00 44.16 352 SER A CA 1
ATOM 2784 C C . SER A 1 352 ? 45.615 -44.386 -52.085 1.00 44.16 352 SER A C 1
ATOM 2786 O O . SER A 1 352 ? 44.910 -44.838 -51.185 1.00 44.16 352 SER A O 1
ATOM 2788 N N . SER A 1 353 ? 46.179 -45.169 -53.008 1.00 51.47 353 SER A N 1
ATOM 2789 C CA . SER A 1 353 ? 46.216 -46.630 -52.891 1.00 51.47 353 SER A CA 1
ATOM 2790 C C . SER A 1 353 ? 47.146 -47.041 -51.747 1.00 51.47 353 SER A C 1
ATOM 2792 O O . SER A 1 353 ? 48.358 -46.850 -51.836 1.00 51.47 353 SER A O 1
ATOM 2794 N N . SER A 1 354 ? 46.594 -47.627 -50.684 1.00 44.19 354 SER A N 1
ATOM 2795 C CA . SER A 1 354 ? 47.377 -48.352 -49.683 1.00 44.19 354 SER A CA 1
ATOM 2796 C C . SER A 1 354 ? 46.585 -49.540 -49.154 1.00 44.19 354 SER A C 1
ATOM 2798 O O . SER A 1 354 ? 45.497 -49.395 -48.598 1.00 44.19 354 SER A O 1
ATOM 2800 N N . THR A 1 355 ? 47.128 -50.736 -49.354 1.00 53.94 355 THR A N 1
ATOM 2801 C CA . THR A 1 355 ? 46.554 -51.985 -48.860 1.00 53.94 355 THR A CA 1
ATOM 2802 C C . THR A 1 355 ? 46.911 -52.195 -47.396 1.00 53.94 355 THR A C 1
ATOM 2804 O O . THR A 1 355 ? 48.092 -52.321 -47.072 1.00 53.94 355 THR A O 1
ATOM 2807 N N . ASN A 1 356 ? 45.915 -52.391 -46.532 1.00 41.09 356 ASN A N 1
ATOM 2808 C CA . ASN A 1 356 ? 46.099 -53.301 -45.405 1.00 41.09 356 ASN A CA 1
ATOM 2809 C C . ASN A 1 356 ? 44.775 -53.918 -44.950 1.00 41.09 356 ASN A C 1
ATOM 2811 O O . ASN A 1 356 ? 43.749 -53.244 -44.892 1.00 41.09 356 ASN A O 1
ATOM 2815 N N . ALA A 1 357 ? 44.805 -55.212 -44.639 1.00 50.03 357 ALA A N 1
ATOM 2816 C CA . ALA A 1 357 ? 43.646 -55.933 -44.131 1.00 50.03 357 ALA A CA 1
ATOM 2817 C C . ALA A 1 357 ? 43.567 -55.795 -42.603 1.00 50.03 357 ALA A C 1
ATOM 2819 O O . ALA A 1 357 ? 44.537 -56.064 -41.898 1.00 50.03 357 ALA A O 1
ATOM 2820 N N . GLY A 1 358 ? 42.398 -55.414 -42.090 1.00 40.56 358 GLY A N 1
ATOM 2821 C CA . GLY A 1 358 ? 42.121 -55.318 -40.658 1.00 40.56 358 GLY A CA 1
ATOM 2822 C C . GLY A 1 358 ? 40.616 -55.225 -40.435 1.00 40.56 358 GLY A C 1
ATOM 2823 O O . GLY A 1 358 ? 39.975 -54.300 -40.922 1.00 40.56 358 GLY A O 1
ATOM 2824 N N . ALA A 1 359 ? 40.032 -56.219 -39.769 1.00 48.28 359 ALA A N 1
ATOM 2825 C CA . ALA A 1 359 ? 38.582 -56.337 -39.645 1.00 48.28 359 ALA A CA 1
ATOM 2826 C C . ALA A 1 359 ? 38.023 -55.526 -38.467 1.00 48.28 359 ALA A C 1
ATOM 2828 O O . ALA A 1 359 ? 38.533 -55.664 -37.358 1.00 48.28 359 ALA A O 1
ATOM 2829 N N . ALA A 1 360 ? 36.907 -54.812 -38.675 1.00 48.50 360 ALA A N 1
ATOM 2830 C CA . ALA A 1 360 ? 35.826 -54.701 -37.686 1.00 48.50 360 ALA A CA 1
ATOM 2831 C C . ALA A 1 360 ? 34.522 -54.110 -38.268 1.00 48.50 360 ALA A C 1
ATOM 2833 O O . ALA A 1 360 ? 34.540 -53.174 -39.054 1.00 48.50 360 ALA A O 1
ATOM 2834 N N . SER A 1 361 ? 33.407 -54.679 -37.802 1.00 48.56 361 SER A N 1
ATOM 2835 C CA . SER A 1 361 ? 32.029 -54.164 -37.697 1.00 48.56 361 SER A CA 1
ATOM 2836 C C . SER A 1 361 ? 31.465 -53.126 -38.686 1.00 48.56 361 SER A C 1
ATOM 2838 O O . SER A 1 361 ? 31.767 -51.938 -38.658 1.00 48.56 361 SER A O 1
ATOM 2840 N N . VAL A 1 362 ? 30.419 -53.585 -39.375 1.00 57.78 362 VAL A N 1
ATOM 2841 C CA . VAL A 1 362 ? 29.272 -52.821 -39.893 1.00 57.78 362 VAL A CA 1
ATOM 2842 C C . VAL A 1 362 ? 28.760 -51.741 -38.921 1.00 57.78 362 VAL A C 1
ATOM 2844 O O . VAL A 1 362 ? 28.492 -52.050 -37.760 1.00 57.78 362 VAL A O 1
ATOM 2847 N N . GLN A 1 363 ? 28.489 -50.537 -39.442 1.00 42.28 363 GLN A N 1
ATOM 2848 C CA . GLN A 1 363 ? 27.309 -49.699 -39.142 1.00 42.28 363 GLN A CA 1
ATOM 2849 C C . GLN A 1 363 ? 27.143 -48.626 -40.241 1.00 42.28 363 GLN A C 1
ATOM 2851 O O . GLN A 1 363 ? 28.132 -48.181 -40.818 1.00 42.28 363 GLN A O 1
ATOM 2856 N N . GLY A 1 364 ? 25.901 -48.262 -40.585 1.00 46.09 364 GLY A N 1
ATOM 2857 C CA . GLY A 1 364 ? 25.584 -47.358 -41.705 1.00 46.09 364 GLY A CA 1
ATOM 2858 C C . GLY A 1 364 ? 24.932 -46.036 -41.263 1.00 46.09 364 GLY A C 1
ATOM 2859 O O . GLY A 1 364 ? 24.317 -46.002 -40.197 1.00 46.09 364 GLY A O 1
ATOM 2860 N N . PRO A 1 365 ? 25.037 -44.954 -42.060 1.00 49.97 365 PRO A N 1
ATOM 2861 C CA . PRO A 1 365 ? 24.519 -43.637 -41.691 1.00 49.97 365 PRO A CA 1
ATOM 2862 C C . PRO A 1 365 ? 22.999 -43.525 -41.897 1.00 49.97 365 PRO A C 1
ATOM 2864 O O . PRO A 1 365 ? 22.497 -43.634 -43.016 1.00 49.97 365 PRO A O 1
ATOM 2867 N N . THR A 1 366 ? 22.264 -43.254 -40.819 1.00 52.97 366 THR A N 1
ATOM 2868 C CA . THR A 1 366 ? 20.840 -42.876 -40.843 1.00 52.97 366 THR A CA 1
ATOM 2869 C C . THR A 1 366 ? 20.657 -41.350 -40.932 1.00 52.97 366 THR A C 1
ATOM 2871 O O . THR A 1 366 ? 21.547 -40.599 -40.530 1.00 52.97 366 THR A O 1
ATOM 2874 N N . PRO A 1 367 ? 19.524 -40.856 -41.473 1.00 57.56 367 PRO A N 1
ATOM 2875 C CA . PRO A 1 367 ? 19.302 -39.423 -41.684 1.00 57.56 367 PRO A CA 1
ATOM 2876 C C . PRO A 1 367 ? 19.044 -38.647 -40.374 1.00 57.56 367 PRO A C 1
ATOM 2878 O O . PRO A 1 367 ? 18.532 -39.221 -39.409 1.00 57.56 367 PRO A O 1
ATOM 2881 N N . PRO A 1 368 ? 19.326 -37.328 -40.337 1.00 53.84 368 PRO A N 1
ATOM 2882 C CA . PRO A 1 368 ? 19.094 -36.495 -39.161 1.00 53.84 368 PRO A CA 1
ATOM 2883 C C . PRO A 1 368 ? 17.593 -36.300 -38.901 1.00 53.84 368 PRO A C 1
ATOM 2885 O O . PRO A 1 368 ? 16.888 -35.620 -39.648 1.00 53.84 368 PRO A O 1
ATOM 2888 N N . ALA A 1 369 ? 17.098 -36.892 -37.815 1.00 40.94 369 ALA A N 1
ATOM 2889 C CA . ALA A 1 369 ? 15.702 -36.772 -37.420 1.00 40.94 369 ALA A CA 1
ATOM 2890 C C . ALA A 1 369 ? 15.396 -35.421 -36.748 1.00 40.94 369 ALA A C 1
ATOM 2892 O O . ALA A 1 369 ? 16.069 -34.981 -35.817 1.00 40.94 369 ALA A O 1
ATOM 2893 N N . ARG A 1 370 ? 14.298 -34.818 -37.209 1.00 45.53 370 ARG A N 1
ATOM 2894 C CA . ARG A 1 370 ? 13.561 -33.681 -36.637 1.00 45.53 370 ARG A CA 1
ATOM 2895 C C . ARG A 1 370 ? 13.503 -33.759 -35.096 1.00 45.53 370 ARG A C 1
ATOM 2897 O O . ARG A 1 370 ? 12.827 -34.633 -34.556 1.00 45.53 370 ARG A O 1
ATOM 2904 N N . ARG A 1 371 ? 14.182 -32.856 -34.374 1.00 41.88 371 ARG A N 1
ATOM 2905 C CA . ARG A 1 371 ? 14.206 -32.866 -32.898 1.00 41.88 371 ARG A CA 1
ATOM 2906 C C . ARG A 1 371 ? 13.078 -32.016 -32.310 1.00 41.88 371 ARG A C 1
ATOM 2908 O O . ARG A 1 371 ? 13.234 -30.813 -32.131 1.00 41.88 371 ARG A O 1
ATOM 2915 N N . SER A 1 372 ? 11.960 -32.653 -31.977 1.00 38.62 372 SER A N 1
ATOM 2916 C CA . SER A 1 372 ? 10.881 -32.031 -31.202 1.00 38.62 372 SER A CA 1
ATOM 2917 C C . SER A 1 372 ? 11.390 -31.592 -29.823 1.00 38.62 372 SER A C 1
ATOM 2919 O O . SER A 1 372 ? 11.860 -32.429 -29.052 1.00 38.62 372 SER A O 1
ATOM 2921 N N . GLN A 1 373 ? 11.272 -30.306 -29.484 1.00 46.84 373 GLN A N 1
ATOM 2922 C CA . GLN A 1 373 ? 11.380 -29.852 -28.095 1.00 46.84 373 GLN A CA 1
ATOM 2923 C C . GLN A 1 373 ? 9.997 -29.901 -27.441 1.00 46.84 373 GLN A C 1
ATOM 2925 O O . GLN A 1 373 ? 9.184 -28.998 -27.612 1.00 46.84 373 GLN A O 1
ATOM 2930 N N . GLN A 1 374 ? 9.735 -30.956 -26.673 1.00 44.91 374 GLN A N 1
ATOM 2931 C CA . GLN A 1 374 ? 8.638 -30.973 -25.710 1.00 44.91 374 GLN A CA 1
ATOM 2932 C C . GLN A 1 374 ? 9.000 -31.888 -24.533 1.00 44.91 374 GLN A C 1
ATOM 2934 O O . GLN A 1 374 ? 9.600 -32.939 -24.730 1.00 44.91 374 GLN A O 1
ATOM 2939 N N . GLN A 1 375 ? 8.625 -31.464 -23.323 1.00 42.31 375 GLN A N 1
ATOM 2940 C CA . GLN A 1 375 ? 8.711 -32.215 -22.062 1.00 42.31 375 GLN A CA 1
ATOM 2941 C C . GLN A 1 375 ? 10.106 -32.703 -21.609 1.00 42.31 375 GLN A C 1
ATOM 2943 O O . GLN A 1 375 ? 10.413 -33.889 -21.659 1.00 42.31 375 GLN A O 1
ATOM 2948 N N . GLN A 1 376 ? 10.870 -31.804 -20.972 1.00 40.41 376 GLN A N 1
ATOM 2949 C CA . GLN A 1 376 ? 11.424 -32.091 -19.634 1.00 40.41 376 GLN A CA 1
ATOM 2950 C C . GLN A 1 376 ? 11.754 -30.797 -18.860 1.00 40.41 376 GLN A C 1
ATOM 2952 O O . GLN A 1 376 ? 12.897 -30.361 -18.774 1.00 40.41 376 GLN A O 1
ATOM 2957 N N . GLN A 1 377 ? 10.719 -30.184 -18.274 1.00 42.16 377 GLN A N 1
ATOM 2958 C CA . GLN A 1 377 ? 10.842 -29.238 -17.155 1.00 42.16 377 GLN A CA 1
ATOM 2959 C C . GLN A 1 377 ? 9.756 -29.521 -16.104 1.00 42.16 377 GLN A C 1
ATOM 2961 O O . GLN A 1 377 ? 8.810 -28.765 -15.910 1.00 42.16 377 GLN A O 1
ATOM 2966 N N . GLN A 1 378 ? 9.911 -30.648 -15.414 1.00 48.47 378 GLN A N 1
ATOM 2967 C CA . GLN A 1 378 ? 9.427 -30.840 -14.047 1.00 48.47 378 GLN A CA 1
ATOM 2968 C C . GLN A 1 378 ? 10.525 -31.574 -13.268 1.00 48.47 378 GLN A C 1
ATOM 2970 O O . GLN A 1 378 ? 11.324 -32.291 -13.863 1.00 48.47 378 GLN A O 1
ATOM 2975 N N . GLN A 1 379 ? 10.555 -31.372 -11.948 1.00 43.38 379 GLN A N 1
ATOM 2976 C CA . GLN A 1 379 ? 11.588 -31.866 -11.026 1.00 43.38 379 GLN A CA 1
ATOM 2977 C C . GLN A 1 379 ? 13.013 -31.332 -11.268 1.00 43.38 379 GLN A C 1
ATOM 2979 O O . GLN A 1 379 ? 13.938 -32.067 -11.599 1.00 43.38 379 GLN A O 1
ATOM 2984 N N . GLN A 1 380 ? 13.221 -30.066 -10.899 1.00 42.00 380 GLN A N 1
ATOM 2985 C CA . GLN A 1 380 ? 14.393 -29.752 -10.076 1.00 42.00 380 GLN A CA 1
ATOM 2986 C C . GLN A 1 380 ? 14.010 -28.799 -8.933 1.00 42.00 380 GLN A C 1
ATOM 2988 O O . GLN A 1 380 ? 14.273 -27.602 -8.951 1.00 42.00 380 GLN A O 1
ATOM 2993 N N . GLN A 1 381 ? 13.333 -29.365 -7.932 1.00 47.09 381 GLN A N 1
ATOM 2994 C CA . GLN A 1 381 ? 13.336 -28.833 -6.569 1.00 47.09 381 GLN A CA 1
ATOM 2995 C C . GLN A 1 381 ? 14.382 -29.609 -5.754 1.00 47.09 381 GLN A C 1
ATOM 2997 O O . GLN A 1 381 ? 14.678 -30.755 -6.082 1.00 47.09 381 GLN A O 1
ATOM 3002 N N . GLN A 1 382 ? 14.852 -29.007 -4.658 1.00 44.91 382 GLN A N 1
ATOM 3003 C CA . GLN A 1 382 ? 15.745 -29.593 -3.645 1.00 44.91 382 GLN A CA 1
ATOM 3004 C C . GLN A 1 382 ? 17.203 -29.845 -4.084 1.00 44.91 382 GLN A C 1
ATOM 3006 O O . GLN A 1 382 ? 17.569 -30.905 -4.584 1.00 44.91 382 GLN A O 1
ATOM 3011 N N . ALA A 1 383 ? 18.067 -28.891 -3.732 1.00 34.59 383 ALA A N 1
ATOM 3012 C CA . ALA A 1 383 ? 19.452 -29.149 -3.344 1.00 34.59 383 ALA A CA 1
ATOM 3013 C C . ALA A 1 383 ? 19.737 -28.349 -2.056 1.00 34.59 383 ALA A C 1
ATOM 3015 O O . ALA A 1 383 ? 19.206 -27.251 -1.882 1.00 34.59 383 ALA A O 1
ATOM 3016 N N . ALA A 1 384 ? 20.512 -28.920 -1.134 1.00 39.56 384 ALA A N 1
ATOM 3017 C CA . ALA A 1 384 ? 20.831 -28.317 0.164 1.00 39.56 384 ALA A CA 1
ATOM 3018 C C . ALA A 1 384 ? 21.923 -27.224 0.039 1.00 39.56 384 ALA A C 1
ATOM 3020 O O . ALA A 1 384 ? 22.671 -27.234 -0.942 1.00 39.56 384 ALA A O 1
ATOM 3021 N N . PRO A 1 385 ? 22.042 -26.280 0.997 1.00 43.03 385 PRO A N 1
ATOM 3022 C CA . PRO A 1 385 ? 23.015 -25.193 0.903 1.00 43.03 385 PRO A CA 1
ATOM 3023 C C . PRO A 1 385 ? 24.458 -25.690 1.065 1.00 43.03 385 PRO A C 1
ATOM 3025 O O . PRO A 1 385 ? 24.730 -26.583 1.868 1.00 43.03 385 PRO A O 1
ATOM 3028 N N . LEU A 1 386 ? 25.390 -25.051 0.353 1.00 34.34 386 LEU A N 1
ATOM 3029 C CA . LEU A 1 386 ? 26.825 -25.171 0.609 1.00 34.34 386 LEU A CA 1
ATOM 3030 C C . LEU A 1 386 ? 27.362 -23.884 1.238 1.00 34.34 386 LEU A C 1
ATOM 3032 O O . LEU A 1 386 ? 27.052 -22.777 0.801 1.00 34.34 386 LEU A O 1
ATOM 3036 N N . ASP A 1 387 ? 28.177 -24.078 2.270 1.00 38.59 387 ASP A N 1
ATOM 3037 C CA . ASP A 1 387 ? 28.942 -23.061 2.987 1.00 38.59 387 ASP A CA 1
ATOM 3038 C C . ASP A 1 387 ? 29.848 -22.270 2.025 1.00 38.59 387 ASP A C 1
ATOM 3040 O O . ASP A 1 387 ? 30.654 -22.851 1.294 1.00 38.59 387 ASP A O 1
ATOM 3044 N N . VAL A 1 388 ? 29.726 -20.938 2.038 1.00 38.03 388 VAL A N 1
ATOM 3045 C CA . VAL A 1 388 ? 30.655 -20.020 1.361 1.00 38.03 388 VAL A CA 1
ATOM 3046 C C . VAL A 1 388 ? 31.316 -19.112 2.397 1.00 38.03 388 VAL A C 1
ATOM 3048 O O . VAL A 1 388 ? 31.101 -17.900 2.445 1.00 38.03 388 VAL A O 1
ATOM 3051 N N . SER A 1 389 ? 32.161 -19.724 3.223 1.00 40.09 389 SER A N 1
ATOM 3052 C CA . SER A 1 389 ? 33.150 -19.077 4.085 1.00 40.09 389 SER A CA 1
ATOM 3053 C C . SER A 1 389 ? 34.068 -18.151 3.273 1.00 40.09 389 SER A C 1
ATOM 3055 O O . SER A 1 389 ? 35.130 -18.541 2.781 1.00 40.09 389 SER A O 1
ATOM 3057 N N . ARG A 1 390 ? 33.640 -16.897 3.089 1.00 33.91 390 ARG A N 1
ATOM 3058 C CA . ARG A 1 390 ? 34.331 -15.916 2.246 1.00 33.91 390 ARG A CA 1
ATOM 3059 C C . ARG A 1 390 ? 35.567 -15.360 2.955 1.00 33.91 390 ARG A C 1
ATOM 3061 O O . ARG A 1 390 ? 35.464 -14.535 3.858 1.00 33.91 390 ARG A O 1
ATOM 3068 N N . ALA A 1 391 ? 36.738 -15.814 2.515 1.00 33.81 391 ALA A N 1
ATOM 3069 C CA . ALA A 1 391 ? 38.029 -15.417 3.068 1.00 33.81 391 ALA A CA 1
ATOM 3070 C C . ALA A 1 391 ? 38.307 -13.902 2.969 1.00 33.81 391 ALA A C 1
ATOM 3072 O O . ALA A 1 391 ? 37.820 -13.206 2.076 1.00 33.81 391 ALA A O 1
ATOM 3073 N N . SER A 1 392 ? 39.136 -13.410 3.894 1.00 42.44 392 SER A N 1
ATOM 3074 C CA . SER A 1 392 ? 39.524 -12.000 4.003 1.00 42.44 392 SER A CA 1
ATOM 3075 C C . SER A 1 392 ? 40.374 -11.521 2.820 1.00 42.44 392 SER A C 1
ATOM 3077 O O . SER A 1 392 ? 41.373 -12.147 2.467 1.00 42.44 392 SER A O 1
ATOM 3079 N N . THR A 1 393 ? 40.042 -10.346 2.282 1.00 35.47 393 THR A N 1
ATOM 3080 C CA . THR A 1 393 ? 40.917 -9.565 1.395 1.00 35.47 393 THR A CA 1
ATOM 3081 C C . THR A 1 393 ? 40.980 -8.120 1.876 1.00 35.47 393 THR A C 1
ATOM 3083 O O . THR A 1 393 ? 39.988 -7.394 1.806 1.00 35.47 393 THR A O 1
ATOM 3086 N N . HIS A 1 394 ? 42.152 -7.689 2.348 1.00 38.50 394 HIS A N 1
ATOM 3087 C CA . HIS A 1 394 ? 42.386 -6.311 2.779 1.00 38.50 394 HIS A CA 1
ATOM 3088 C C . HIS A 1 394 ? 42.234 -5.323 1.613 1.00 38.50 394 HIS A C 1
ATOM 3090 O O . HIS A 1 394 ? 42.955 -5.422 0.620 1.00 38.50 394 HIS A O 1
ATOM 3096 N N . VAL A 1 395 ? 41.379 -4.311 1.776 1.00 37.19 395 VAL A N 1
ATOM 3097 C CA . VAL A 1 395 ? 41.402 -3.097 0.946 1.00 37.19 395 VAL A CA 1
ATOM 3098 C C . VAL A 1 395 ? 42.150 -1.997 1.702 1.00 37.19 395 VAL A C 1
ATOM 3100 O O . VAL A 1 395 ? 42.053 -1.863 2.921 1.00 37.19 395 VAL A O 1
ATOM 3103 N N . ARG A 1 396 ? 42.983 -1.260 0.967 1.00 31.08 396 ARG A N 1
ATOM 3104 C CA . ARG A 1 396 ? 44.069 -0.420 1.479 1.00 31.08 396 ARG A CA 1
ATOM 3105 C C . ARG A 1 396 ? 43.644 1.047 1.522 1.00 31.08 396 ARG A C 1
ATOM 3107 O O . ARG A 1 396 ? 43.265 1.597 0.493 1.00 31.08 396 ARG A O 1
ATOM 3114 N N . ALA A 1 397 ? 43.752 1.685 2.685 1.00 38.66 397 ALA A N 1
ATOM 3115 C CA . ALA A 1 397 ? 43.467 3.111 2.824 1.00 38.66 397 ALA A CA 1
ATOM 3116 C C . ALA A 1 397 ? 44.504 3.980 2.073 1.00 38.66 397 ALA A C 1
ATOM 3118 O O . ALA A 1 397 ? 45.703 3.684 2.146 1.00 38.66 397 ALA A O 1
ATOM 3119 N N . PRO A 1 398 ? 44.084 5.067 1.399 1.00 45.44 398 PRO A N 1
ATOM 3120 C CA . PRO A 1 398 ? 44.987 6.119 0.954 1.00 45.44 398 PRO A CA 1
ATOM 3121 C C . PRO A 1 398 ? 45.326 7.046 2.131 1.00 45.44 398 PRO A C 1
ATOM 3123 O O . PRO A 1 398 ? 44.450 7.657 2.740 1.00 45.44 398 PRO A O 1
ATOM 3126 N N . SER A 1 399 ? 46.609 7.156 2.461 1.00 33.91 399 SER A N 1
ATOM 3127 C CA . SER A 1 399 ? 47.121 8.107 3.451 1.00 33.91 399 SER A CA 1
ATOM 3128 C C . SER A 1 399 ? 47.394 9.4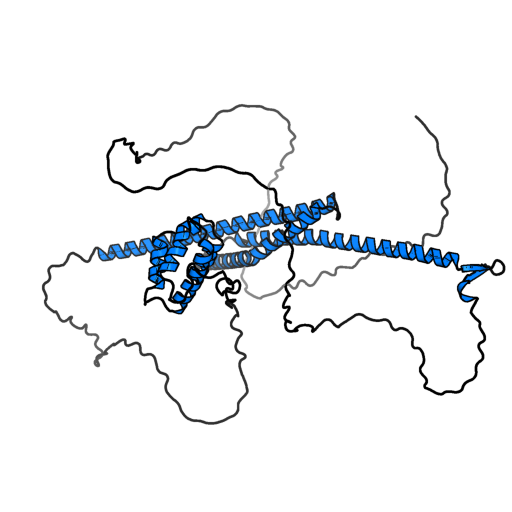74 2.820 1.00 33.91 399 SER A C 1
ATOM 3130 O O . SER A 1 399 ? 48.027 9.530 1.766 1.00 33.91 399 SER A O 1
ATOM 3132 N N . SER A 1 400 ? 47.043 10.559 3.516 1.00 37.38 400 SER A N 1
ATOM 3133 C CA . SER A 1 400 ? 47.411 11.933 3.143 1.00 37.38 400 SER A CA 1
ATOM 3134 C C . SER A 1 400 ? 48.003 12.666 4.347 1.00 37.38 400 SER A C 1
ATOM 3136 O O . SER A 1 400 ? 47.283 13.130 5.226 1.00 37.38 400 SER A O 1
ATOM 3138 N N . THR A 1 401 ? 49.332 12.736 4.406 1.00 35.78 401 THR A N 1
ATOM 3139 C CA . THR A 1 401 ? 50.096 13.386 5.483 1.00 35.78 401 THR A CA 1
ATOM 3140 C C . THR A 1 401 ? 50.609 14.761 5.059 1.00 35.78 401 THR A C 1
ATOM 3142 O O . THR A 1 401 ? 51.455 14.832 4.168 1.00 35.78 401 THR A O 1
ATOM 3145 N N . SER A 1 402 ? 50.204 15.828 5.755 1.00 38.28 402 SER A N 1
ATOM 3146 C CA . SER A 1 402 ? 50.781 17.173 5.580 1.00 38.28 402 SER A CA 1
ATOM 3147 C C . SER A 1 402 ? 51.008 17.916 6.911 1.00 38.28 402 SER A C 1
ATOM 3149 O O . SER A 1 402 ? 50.229 18.770 7.318 1.00 38.28 402 SER A O 1
ATOM 3151 N N . HIS A 1 403 ? 52.084 17.505 7.588 1.00 31.41 403 HIS A N 1
ATOM 3152 C CA . HIS A 1 403 ? 53.040 18.286 8.399 1.00 31.41 403 HIS A CA 1
ATOM 3153 C C . HIS A 1 403 ? 52.665 19.671 9.001 1.00 31.41 403 HIS A C 1
ATOM 3155 O O . HIS A 1 403 ? 52.474 20.635 8.273 1.00 31.41 403 HIS A O 1
ATOM 3161 N N . LEU A 1 404 ? 52.830 19.752 10.338 1.00 37.56 404 LEU A N 1
ATOM 3162 C CA . LEU A 1 404 ? 53.591 20.764 11.122 1.00 37.56 404 LEU A CA 1
ATOM 3163 C C . LEU A 1 404 ? 53.222 22.265 10.976 1.00 37.56 404 LEU A C 1
ATOM 3165 O O . LEU A 1 404 ? 53.332 22.855 9.910 1.00 37.56 404 LEU A O 1
ATOM 3169 N N . SER A 1 405 ? 52.982 23.006 12.069 1.00 36.03 405 SER A N 1
ATOM 3170 C CA . SER A 1 405 ? 54.015 23.286 13.092 1.00 36.03 405 SER A CA 1
ATOM 3171 C C . SER A 1 405 ? 53.483 23.822 14.444 1.00 36.03 405 SER A C 1
ATOM 3173 O O . SER A 1 405 ? 52.430 24.443 14.500 1.00 36.03 405 SER A O 1
ATOM 3175 N N . HIS A 1 406 ? 54.274 23.592 15.507 1.00 31.06 406 HIS A N 1
ATOM 3176 C CA . HIS A 1 406 ? 54.682 24.487 16.624 1.00 31.06 406 HIS A CA 1
ATOM 3177 C C . HIS A 1 406 ? 54.040 25.906 16.722 1.00 31.06 406 HIS A C 1
ATOM 3179 O O . HIS A 1 406 ? 53.901 26.562 15.699 1.00 31.06 406 HIS A O 1
ATOM 3185 N N . THR A 1 407 ? 53.741 26.542 17.876 1.00 30.38 407 THR A N 1
ATOM 3186 C CA . THR A 1 407 ? 53.953 26.318 19.345 1.00 30.38 407 THR A CA 1
ATOM 3187 C C . THR A 1 407 ? 53.081 27.363 20.136 1.00 30.38 407 THR A C 1
ATOM 3189 O O . THR A 1 407 ? 52.298 28.043 19.487 1.00 30.38 407 THR A O 1
ATOM 3192 N N . THR A 1 408 ? 53.065 27.612 21.468 1.00 35.59 408 THR A N 1
ATOM 3193 C CA . THR A 1 408 ? 53.967 27.331 22.624 1.00 35.59 408 THR A CA 1
ATOM 3194 C C . THR A 1 408 ? 53.241 27.475 23.990 1.00 35.59 408 THR A C 1
ATOM 3196 O O . THR A 1 408 ? 52.477 28.418 24.142 1.00 35.59 408 THR A O 1
ATOM 3199 N N . ALA A 1 409 ? 53.647 26.676 24.994 1.00 32.75 409 ALA A N 1
ATOM 3200 C CA . ALA A 1 409 ? 53.775 26.992 26.443 1.00 32.75 409 ALA A CA 1
ATOM 3201 C C . ALA A 1 409 ? 52.576 27.400 27.358 1.00 32.75 409 ALA A C 1
ATOM 3203 O O . ALA A 1 409 ? 51.611 28.019 26.932 1.00 32.75 409 ALA A O 1
ATOM 3204 N N . ARG A 1 410 ? 52.823 27.190 28.677 1.00 32.22 410 ARG A N 1
ATOM 3205 C CA . ARG A 1 410 ? 52.361 27.972 29.861 1.00 32.22 410 ARG A CA 1
ATOM 3206 C C . ARG A 1 410 ? 50.998 27.626 30.505 1.00 32.22 410 ARG A C 1
ATOM 3208 O O . ARG A 1 410 ? 50.032 27.478 29.776 1.00 32.22 410 ARG A O 1
ATOM 3215 N N . GLU A 1 411 ? 50.777 27.593 31.835 1.00 31.55 411 GLU A N 1
ATOM 3216 C CA . GLU A 1 411 ? 51.516 27.292 33.105 1.00 31.55 411 GLU A CA 1
ATOM 3217 C C . GLU A 1 411 ? 50.435 27.169 34.227 1.00 31.55 411 GLU A C 1
ATOM 3219 O O . GLU A 1 411 ? 49.431 27.868 34.136 1.00 31.55 411 GLU A O 1
ATOM 3224 N N . GLY A 1 412 ? 50.649 26.384 35.302 1.00 30.75 412 GLY A N 1
ATOM 3225 C CA . GLY A 1 412 ? 49.747 26.303 36.488 1.00 30.75 412 GLY A CA 1
ATOM 3226 C C . GLY A 1 412 ? 48.454 25.482 36.272 1.00 30.75 412 GLY A C 1
ATOM 3227 O O . GLY A 1 412 ? 47.871 25.541 35.198 1.00 30.75 412 GLY A O 1
ATOM 3228 N N . ASN A 1 413 ? 47.941 24.615 37.159 1.00 35.62 413 ASN A N 1
ATOM 3229 C CA . ASN A 1 413 ? 48.196 24.235 38.567 1.00 35.62 413 ASN A CA 1
ATOM 3230 C C . ASN A 1 413 ? 47.724 25.206 39.681 1.00 35.62 413 ASN A C 1
ATOM 3232 O O . ASN A 1 413 ? 47.854 26.414 39.527 1.00 35.62 413 ASN A O 1
ATOM 3236 N N . ILE A 1 414 ? 47.322 24.606 40.822 1.00 35.19 414 ILE A N 1
ATOM 3237 C CA . ILE A 1 414 ? 46.955 25.157 42.156 1.00 35.19 414 ILE A CA 1
ATOM 3238 C C . ILE A 1 414 ? 45.446 25.398 42.443 1.00 35.19 414 ILE A C 1
ATOM 3240 O O . ILE A 1 414 ? 44.856 26.384 42.023 1.00 35.19 414 ILE A O 1
ATOM 3244 N N . GLU A 1 415 ? 44.900 24.439 43.209 1.00 34.59 415 GLU A N 1
ATOM 3245 C CA . GLU A 1 415 ? 44.024 24.489 44.411 1.00 34.59 415 GLU A CA 1
ATOM 3246 C C . GLU A 1 415 ? 42.706 25.298 44.533 1.00 34.59 415 GLU A C 1
ATOM 3248 O O . GLU A 1 415 ? 42.548 26.445 44.126 1.00 34.59 415 GLU A O 1
ATOM 3253 N N . ASP A 1 416 ? 41.786 24.647 45.262 1.00 36.69 416 ASP A N 1
ATOM 3254 C CA . ASP A 1 416 ? 40.666 25.175 46.052 1.00 36.69 416 ASP A CA 1
ATOM 3255 C C . ASP A 1 416 ? 40.891 26.535 46.753 1.00 36.69 416 ASP A C 1
ATOM 3257 O O . ASP A 1 416 ? 41.889 26.720 47.446 1.00 36.69 416 ASP A O 1
ATOM 3261 N N . GLN A 1 417 ? 39.852 27.391 46.791 1.00 33.41 417 GLN A N 1
ATOM 3262 C CA . GLN A 1 417 ? 39.031 27.547 48.014 1.00 33.41 417 GLN A CA 1
ATOM 3263 C C . GLN A 1 417 ? 37.804 28.484 47.889 1.00 33.41 417 GLN A C 1
ATOM 3265 O O . GLN A 1 417 ? 37.817 29.521 47.236 1.00 33.41 417 GLN A O 1
ATOM 3270 N N . ALA A 1 418 ? 36.746 28.079 48.601 1.00 33.91 418 ALA A N 1
ATOM 3271 C CA . ALA A 1 418 ? 35.740 28.851 49.347 1.00 33.91 418 ALA A CA 1
ATOM 3272 C C . ALA A 1 418 ? 35.383 30.332 49.009 1.00 33.91 418 ALA A C 1
ATOM 3274 O O . ALA A 1 418 ? 36.170 31.252 49.183 1.00 33.91 418 ALA A O 1
ATOM 3275 N N . LEU A 1 419 ? 34.066 30.549 48.835 1.00 38.56 419 LEU A N 1
ATOM 3276 C CA . LEU A 1 419 ? 33.265 31.676 49.370 1.00 38.56 419 LEU A CA 1
ATOM 3277 C C . LEU A 1 419 ? 33.675 33.140 49.050 1.00 38.56 419 LEU A C 1
ATOM 3279 O O . LEU A 1 419 ? 34.449 33.735 49.796 1.00 38.56 419 LEU A O 1
ATOM 3283 N N . GLN A 1 420 ? 32.899 33.823 48.185 1.00 35.09 420 GLN A N 1
ATOM 3284 C CA . GLN A 1 420 ? 31.964 34.878 48.653 1.00 35.09 420 GLN A CA 1
ATOM 3285 C C . GLN A 1 420 ? 31.001 35.470 47.590 1.00 35.09 420 GLN A C 1
ATOM 3287 O O . GLN A 1 420 ? 31.344 35.739 46.449 1.00 35.09 420 GLN A O 1
ATOM 3292 N N . GLN A 1 421 ? 29.769 35.692 48.058 1.00 34.94 421 GLN A N 1
ATOM 3293 C CA . GLN A 1 421 ? 28.710 36.638 47.656 1.00 34.94 421 GLN A CA 1
ATOM 3294 C C . GLN A 1 421 ? 28.970 37.656 46.509 1.00 34.94 421 GLN A C 1
ATOM 3296 O O . GLN A 1 421 ? 29.814 38.536 46.662 1.00 34.94 421 GLN A O 1
ATOM 3301 N N . SER A 1 422 ? 28.052 37.739 45.520 1.00 34.34 422 SER A N 1
ATOM 3302 C CA . SER A 1 422 ? 27.218 38.958 45.312 1.00 34.34 422 SER A CA 1
ATOM 3303 C C . SER A 1 422 ? 26.149 38.908 44.190 1.00 34.34 422 SER A C 1
ATOM 3305 O O . SER A 1 422 ? 26.464 38.885 43.012 1.00 34.34 422 SER A O 1
ATOM 3307 N N . ARG A 1 423 ? 24.884 39.086 44.613 1.00 31.39 423 ARG A N 1
ATOM 3308 C CA . ARG A 1 423 ? 23.859 40.027 44.082 1.00 31.39 423 ARG A CA 1
ATOM 3309 C C . ARG A 1 423 ? 23.345 39.969 42.616 1.00 31.39 423 ARG A C 1
ATOM 3311 O O . ARG A 1 423 ? 23.965 40.528 41.725 1.00 31.39 423 ARG A O 1
ATOM 3318 N N . LEU A 1 424 ? 22.035 39.657 42.525 1.00 35.72 424 LEU A N 1
ATOM 3319 C CA . LEU A 1 424 ? 21.010 40.225 41.603 1.00 35.72 424 LEU A CA 1
ATOM 3320 C C . LEU A 1 424 ? 21.100 39.801 40.109 1.00 35.72 424 LEU A C 1
ATOM 3322 O O . LEU A 1 424 ? 22.162 39.427 39.643 1.00 35.72 424 LEU A O 1
ATOM 3326 N N . THR A 1 425 ? 20.028 39.789 39.298 1.00 40.44 425 THR A N 1
ATOM 3327 C CA . THR A 1 425 ? 18.633 40.292 39.422 1.00 40.44 425 THR A CA 1
ATOM 3328 C C . THR A 1 425 ? 17.561 39.211 39.125 1.00 40.44 425 THR A C 1
ATOM 3330 O O . THR A 1 425 ? 17.865 38.113 38.671 1.00 40.44 425 THR A O 1
ATOM 3333 N N . ARG A 1 426 ? 16.274 39.514 39.388 1.00 36.97 426 ARG A N 1
ATOM 3334 C CA . ARG A 1 426 ? 15.097 38.707 38.979 1.00 36.97 426 ARG A CA 1
ATOM 3335 C C . ARG A 1 426 ? 14.477 39.244 37.678 1.00 36.97 426 ARG A C 1
ATOM 3337 O O . ARG A 1 426 ? 14.402 40.457 37.514 1.00 36.97 426 ARG A O 1
ATOM 3344 N N . GLY A 1 427 ? 13.895 38.356 36.866 1.00 36.34 427 GLY A N 1
ATOM 3345 C CA . GLY A 1 427 ? 12.902 38.670 35.823 1.00 36.34 427 GLY A CA 1
ATOM 3346 C C . GLY A 1 427 ? 11.698 37.706 35.915 1.00 36.34 427 GLY A C 1
ATOM 3347 O O . GLY A 1 427 ? 11.926 36.525 36.185 1.00 36.34 427 GLY A O 1
ATOM 3348 N N . PRO A 1 428 ? 10.433 38.162 35.788 1.00 50.38 428 PRO A N 1
ATOM 3349 C CA . PRO A 1 428 ? 9.252 37.337 36.081 1.00 50.38 428 PRO A CA 1
ATOM 3350 C C . PRO A 1 428 ? 8.648 36.606 34.864 1.00 50.38 428 PRO A C 1
ATOM 3352 O O . PRO A 1 428 ? 8.766 37.047 33.724 1.00 50.38 428 PRO A O 1
ATOM 3355 N N . ARG A 1 429 ? 7.912 35.519 35.141 1.00 47.12 429 ARG A N 1
ATOM 3356 C CA . ARG A 1 429 ? 6.951 34.888 34.213 1.00 47.12 429 ARG A CA 1
ATOM 3357 C C . ARG A 1 429 ? 5.611 35.644 34.195 1.00 47.12 429 ARG A C 1
ATOM 3359 O O . ARG A 1 429 ? 5.188 36.095 35.260 1.00 47.12 429 ARG A O 1
ATOM 3366 N N . PRO A 1 430 ? 4.863 35.603 33.081 1.00 52.28 430 PRO A N 1
ATOM 3367 C CA . PRO A 1 430 ? 3.404 35.570 33.079 1.00 52.28 430 PRO A CA 1
ATOM 3368 C C . PRO A 1 430 ? 2.852 34.126 32.997 1.00 52.28 430 PRO A C 1
ATOM 3370 O O . PRO A 1 430 ? 3.557 33.186 32.625 1.00 52.28 430 PRO A O 1
ATOM 3373 N N . LEU A 1 431 ? 1.574 33.965 33.346 1.00 40.06 431 LEU A N 1
ATOM 3374 C CA . LEU A 1 431 ? 0.728 32.772 33.165 1.00 40.06 431 LEU A CA 1
ATOM 3375 C C . LEU A 1 431 ? -0.648 33.238 32.612 1.00 40.06 431 LEU A C 1
ATOM 3377 O O . LEU A 1 431 ? -0.871 34.450 32.570 1.00 40.06 431 LEU A O 1
ATOM 3381 N N . PRO A 1 432 ? -1.521 32.345 32.101 1.00 55.88 432 PRO A N 1
ATOM 3382 C CA . PRO A 1 432 ? -2.595 32.734 31.178 1.00 55.88 432 PRO A CA 1
ATOM 3383 C C . PRO A 1 432 ? -3.874 33.251 31.857 1.00 55.88 432 PRO A C 1
ATOM 3385 O O . PRO A 1 432 ? -4.109 32.997 33.037 1.00 55.88 432 PRO A O 1
ATOM 3388 N N . SER A 1 433 ? -4.733 33.880 31.048 1.00 39.34 433 SER A N 1
ATOM 3389 C CA . SER A 1 433 ? -6.156 34.107 31.338 1.00 39.34 433 SER A CA 1
ATOM 3390 C C . SER A 1 433 ? -7.044 33.271 30.413 1.00 39.34 433 SER A C 1
ATOM 3392 O O . SER A 1 433 ? -6.635 32.897 29.313 1.00 39.34 433 SER A O 1
ATOM 3394 N N . VAL A 1 434 ? -8.261 33.009 30.883 1.00 47.28 434 VAL A N 1
ATOM 3395 C CA . VAL A 1 434 ? -9.377 32.366 30.168 1.00 47.28 434 VAL A CA 1
ATOM 3396 C C . VAL A 1 434 ? -10.423 33.420 29.749 1.00 47.28 434 VAL A C 1
ATOM 3398 O O . VAL A 1 434 ? -10.178 34.612 29.928 1.00 47.28 434 VAL A O 1
ATOM 3401 N N . ASP A 1 435 ? -11.579 32.953 29.256 1.00 36.50 435 ASP A N 1
ATOM 3402 C CA . ASP A 1 435 ? -12.850 33.681 29.069 1.00 36.50 435 ASP A CA 1
ATOM 3403 C C . ASP A 1 435 ? -12.963 34.666 27.876 1.00 36.50 435 ASP A C 1
ATOM 3405 O O . ASP A 1 435 ? -12.018 35.377 27.555 1.00 36.50 435 ASP A O 1
ATOM 3409 N N . ASN A 1 436 ? -14.109 34.821 27.181 1.00 30.95 436 ASN A N 1
ATOM 3410 C CA . ASN A 1 436 ? -15.346 34.013 27.022 1.00 30.95 436 ASN A CA 1
ATOM 3411 C C . ASN A 1 436 ? -16.186 34.621 25.843 1.00 30.95 436 ASN A C 1
ATOM 3413 O O . ASN A 1 436 ? -15.807 35.650 25.290 1.00 30.95 436 ASN A O 1
ATOM 3417 N N . LEU A 1 437 ? -17.364 34.049 25.546 1.00 36.47 437 LEU A N 1
ATOM 3418 C CA . LEU A 1 437 ? -18.540 34.608 24.838 1.00 36.47 437 LEU A CA 1
ATOM 3419 C C . LEU A 1 437 ? -18.623 34.568 23.291 1.00 36.47 437 LEU A C 1
ATOM 3421 O O . LEU A 1 437 ? -18.147 35.435 22.568 1.00 36.47 437 LEU A O 1
ATOM 3425 N N . THR A 1 438 ? -19.411 33.598 22.818 1.00 32.94 438 THR A N 1
ATOM 3426 C CA . THR A 1 438 ? -20.707 33.781 22.121 1.00 32.94 438 THR A CA 1
ATOM 3427 C C . THR A 1 438 ? -20.970 35.054 21.288 1.00 32.94 438 THR A C 1
ATOM 3429 O O . THR A 1 438 ? -21.135 36.138 21.840 1.00 32.94 438 THR A O 1
ATOM 3432 N N . SER A 1 439 ? -21.275 34.891 19.992 1.00 32.53 439 SER A N 1
ATOM 3433 C CA . SER A 1 439 ? -22.526 35.393 19.363 1.00 32.53 439 SER A CA 1
ATOM 3434 C C . SER A 1 439 ? -22.660 34.946 17.896 1.00 32.53 439 SER A C 1
ATOM 3436 O O . SER A 1 439 ? -21.683 34.537 17.272 1.00 32.53 439 SER A O 1
ATOM 3438 N N . SER A 1 440 ? -23.882 34.990 17.352 1.00 39.19 440 SER A N 1
ATOM 3439 C CA . SER A 1 440 ? -24.214 34.526 15.998 1.00 39.19 440 SER A CA 1
ATOM 3440 C C . SER A 1 440 ? -25.203 35.461 15.283 1.00 39.19 440 SER A C 1
ATOM 3442 O O . SER A 1 440 ? -26.298 35.710 15.774 1.00 39.19 440 SER A O 1
ATOM 3444 N N . PHE A 1 441 ? -24.826 35.930 14.089 1.00 36.69 441 PHE A N 1
ATOM 3445 C CA . PHE A 1 441 ? -25.680 36.557 13.063 1.00 36.69 441 PHE A CA 1
ATOM 3446 C C . PHE A 1 441 ? -25.075 36.172 11.691 1.00 36.69 441 PHE A C 1
ATOM 3448 O O . PHE A 1 441 ? -23.855 36.206 11.563 1.00 36.69 441 PHE A O 1
ATOM 3455 N N . ALA A 1 442 ? -25.759 35.642 10.669 1.00 36.06 442 ALA A N 1
ATOM 3456 C CA . ALA A 1 442 ? -27.097 35.852 10.088 1.00 36.06 442 ALA A CA 1
ATOM 3457 C C . ALA A 1 442 ? -27.132 36.911 8.955 1.00 36.06 442 ALA A C 1
ATOM 3459 O O . ALA A 1 442 ? -27.055 38.103 9.214 1.00 36.06 442 ALA A O 1
ATOM 3460 N N . SER A 1 443 ? -27.298 36.408 7.720 1.00 36.44 443 SER A N 1
ATOM 3461 C CA . SER A 1 443 ? -27.833 37.016 6.476 1.00 36.44 443 SER A CA 1
ATOM 3462 C C . SER A 1 443 ? -27.480 38.462 6.065 1.00 36.44 443 SER A C 1
ATOM 3464 O O . SER A 1 443 ? -27.881 39.419 6.717 1.00 36.44 443 SER A O 1
ATOM 3466 N N . GLY A 1 444 ? -26.910 38.634 4.857 1.00 30.09 444 GLY A N 1
ATOM 3467 C CA . GLY A 1 444 ? -26.727 39.959 4.232 1.00 30.09 444 GLY A CA 1
ATOM 3468 C C . GLY A 1 444 ? -26.178 39.970 2.791 1.00 30.09 444 GLY A C 1
ATOM 3469 O O . GLY A 1 444 ? -25.013 40.280 2.575 1.00 30.09 444 GLY A O 1
ATOM 3470 N N . VAL A 1 445 ? -27.025 39.677 1.799 1.00 40.75 445 VAL A N 1
ATOM 3471 C CA . VAL A 1 445 ? -26.841 40.002 0.355 1.00 40.75 445 VAL A CA 1
ATOM 3472 C C . VAL A 1 445 ? -27.709 41.235 0.003 1.00 40.75 445 VAL A C 1
ATOM 3474 O O . VAL A 1 445 ? -28.588 41.540 0.813 1.00 40.75 445 VAL A O 1
ATOM 3477 N N . PRO A 1 446 ? -27.608 41.906 -1.177 1.00 52.94 446 PRO A N 1
ATOM 3478 C CA . PRO A 1 446 ? -26.665 41.776 -2.309 1.00 52.94 446 PRO A CA 1
ATOM 3479 C C . PRO A 1 446 ? -26.092 43.133 -2.825 1.00 52.94 446 PRO A C 1
ATOM 3481 O O . PRO A 1 446 ? -26.405 44.182 -2.274 1.00 52.94 446 PRO A O 1
ATOM 3484 N N . LEU A 1 447 ? -25.317 43.106 -3.929 1.00 33.69 447 LEU A N 1
ATOM 3485 C CA . LEU A 1 447 ? -25.352 43.995 -5.131 1.00 33.69 447 LEU A CA 1
ATOM 3486 C C . LEU A 1 447 ? -24.074 43.720 -5.969 1.00 33.69 447 LEU A C 1
ATOM 3488 O O . LEU A 1 447 ? -22.970 43.767 -5.446 1.00 33.69 447 LEU A O 1
ATOM 3492 N N . HIS A 1 448 ? -24.180 43.167 -7.184 1.00 33.00 448 HIS A N 1
ATOM 3493 C CA . HIS A 1 448 ? -24.411 43.855 -8.474 1.00 33.00 448 HIS A CA 1
ATOM 3494 C C . HIS A 1 448 ? -23.185 44.616 -9.008 1.00 33.00 448 HIS A C 1
ATOM 3496 O O . HIS A 1 448 ? -22.875 45.716 -8.563 1.00 33.00 448 HIS A O 1
ATOM 3502 N N . LEU A 1 449 ? -22.581 44.063 -10.065 1.00 32.88 449 LEU A N 1
ATOM 3503 C CA . LEU A 1 449 ? -22.212 44.854 -11.237 1.00 32.88 449 LEU A CA 1
ATOM 3504 C C . LEU A 1 449 ? -22.430 44.023 -12.511 1.00 32.88 449 LEU A C 1
ATOM 3506 O O . LEU A 1 449 ? -22.317 42.798 -12.493 1.00 32.88 449 LEU A O 1
ATOM 3510 N N . GLN A 1 450 ? -22.802 44.692 -13.599 1.00 36.41 450 GLN A N 1
ATOM 3511 C CA . GLN A 1 450 ? -23.130 44.082 -14.888 1.00 36.41 450 GLN A CA 1
ATOM 3512 C C . GLN A 1 450 ? -21.959 44.203 -15.865 1.00 36.41 450 GLN A C 1
ATOM 3514 O O . GLN A 1 450 ? -21.340 45.261 -15.947 1.00 36.41 450 GLN A O 1
ATOM 3519 N N . THR A 1 451 ? -21.806 43.207 -16.733 1.00 33.94 451 THR A N 1
ATOM 3520 C CA . THR A 1 451 ? -21.444 43.416 -18.145 1.00 33.94 451 THR A CA 1
ATOM 3521 C C . THR A 1 451 ? -22.184 42.384 -18.998 1.00 33.94 451 THR A C 1
ATOM 3523 O O . THR A 1 451 ? -22.711 41.401 -18.479 1.00 33.94 451 THR A O 1
ATOM 3526 N N . SER A 1 452 ? -22.359 42.675 -20.286 1.00 37.72 452 SER A N 1
ATOM 3527 C CA . SER A 1 452 ? -23.459 42.132 -21.092 1.00 37.72 452 SER A CA 1
ATOM 3528 C C . SER A 1 452 ? -23.023 41.698 -22.498 1.00 37.72 452 SER A C 1
ATOM 3530 O O . SER A 1 452 ? -21.880 41.912 -22.895 1.00 37.72 452 SER A O 1
ATOM 3532 N N . SER A 1 453 ? -23.992 41.168 -23.261 1.00 33.28 453 SER A N 1
ATOM 3533 C CA . SER A 1 453 ? -23.938 40.802 -24.692 1.00 33.28 453 SER A CA 1
ATOM 3534 C C . SER A 1 453 ? -23.224 39.478 -25.042 1.00 33.28 453 SER A C 1
ATOM 3536 O O . SER A 1 453 ? -22.285 39.084 -24.365 1.00 33.28 453 SER A O 1
ATOM 3538 N N . SER A 1 454 ? -23.613 38.739 -26.093 1.00 38.03 454 SER A N 1
ATOM 3539 C CA . SER A 1 454 ? -24.921 38.645 -26.790 1.00 38.03 454 SER A CA 1
ATOM 3540 C C . SER A 1 454 ? -24.917 37.472 -27.788 1.00 38.03 454 SER A C 1
ATOM 3542 O O . SER A 1 454 ? -23.851 37.104 -28.269 1.00 38.03 454 SER A O 1
ATOM 3544 N N . ASN A 1 455 ? -26.114 37.018 -28.188 1.00 38.16 455 ASN A N 1
ATOM 3545 C CA . ASN A 1 455 ? -26.407 36.073 -29.284 1.00 38.16 455 ASN A CA 1
ATOM 3546 C C . ASN A 1 455 ? -26.033 34.594 -29.009 1.00 38.16 455 ASN A C 1
ATOM 3548 O O . ASN A 1 455 ? -24.930 34.299 -28.573 1.00 38.16 455 ASN A O 1
ATOM 3552 N N . GLY A 1 456 ? -26.879 33.590 -29.272 1.00 34.72 456 GLY A N 1
ATOM 3553 C CA . GLY A 1 456 ? -28.305 33.614 -29.636 1.00 34.72 456 GLY A CA 1
ATOM 3554 C C . GLY A 1 456 ? -28.631 32.854 -30.923 1.00 34.72 456 GLY A C 1
ATOM 3555 O O . GLY A 1 456 ? -28.481 33.395 -32.013 1.00 34.72 456 GLY A O 1
ATOM 3556 N N . ALA A 1 457 ? -29.154 31.636 -30.779 1.00 39.69 457 ALA A N 1
ATOM 3557 C CA . ALA A 1 457 ? -29.848 30.874 -31.817 1.00 39.69 457 ALA A CA 1
ATOM 3558 C C . ALA A 1 457 ? -30.887 29.962 -31.139 1.00 39.69 457 ALA A C 1
ATOM 3560 O O . ALA A 1 457 ? -30.613 29.426 -30.065 1.00 39.69 457 ALA A O 1
ATOM 3561 N N . SER A 1 458 ? -32.073 29.805 -31.737 1.00 41.62 458 SER A N 1
ATOM 3562 C CA . SER A 1 458 ? -33.245 29.223 -31.064 1.00 41.62 458 SER A CA 1
ATOM 3563 C C . SER A 1 458 ? -34.001 28.246 -31.967 1.00 41.62 458 SER A C 1
ATOM 3565 O O . SER A 1 458 ? -34.296 28.578 -33.113 1.00 41.62 458 SER A O 1
ATOM 3567 N N . ALA A 1 459 ? -34.392 27.087 -31.429 1.00 38.78 459 ALA A N 1
ATOM 3568 C CA . ALA A 1 459 ? -35.343 26.152 -32.040 1.00 38.78 459 ALA A CA 1
ATOM 3569 C C . ALA A 1 459 ? -36.174 25.439 -30.940 1.00 38.78 459 ALA A C 1
ATOM 3571 O O . ALA A 1 459 ? -35.713 25.393 -29.797 1.00 38.78 459 ALA A O 1
ATOM 3572 N N . PRO A 1 460 ? -37.406 24.960 -31.220 1.00 54.09 460 PRO A N 1
ATOM 3573 C CA . PRO A 1 460 ? -38.442 24.869 -30.184 1.00 54.09 460 PRO A CA 1
ATOM 3574 C C . PRO A 1 460 ? -38.833 23.438 -29.750 1.00 54.09 460 PRO A C 1
ATOM 3576 O O . PRO A 1 460 ? -38.654 22.488 -30.513 1.00 54.09 460 PRO A O 1
ATOM 3579 N N . PRO A 1 461 ? -39.464 23.281 -28.568 1.00 51.19 461 PRO A N 1
ATOM 3580 C CA . PRO A 1 461 ? -40.148 22.051 -28.177 1.00 51.19 461 PRO A CA 1
ATOM 3581 C C . PRO A 1 461 ? -41.519 21.928 -28.865 1.00 51.19 461 PRO A C 1
ATOM 3583 O O . PRO A 1 461 ? -42.238 22.918 -29.015 1.00 51.19 461 PRO A O 1
ATOM 3586 N N . SER A 1 462 ? -41.914 20.708 -29.230 1.00 46.31 462 SER A N 1
ATOM 3587 C CA . SER A 1 462 ? -43.242 20.396 -29.768 1.00 46.31 462 SER A CA 1
ATOM 3588 C C . SER A 1 462 ? -44.098 19.642 -28.747 1.00 46.31 462 SER A C 1
ATOM 3590 O O . SER A 1 462 ? -43.658 18.681 -28.120 1.00 46.31 462 SER A O 1
ATOM 3592 N N . SER A 1 463 ? -45.349 20.072 -28.595 1.00 56.62 463 SER A N 1
ATOM 3593 C CA . SER A 1 463 ? -46.372 19.406 -27.789 1.00 56.62 463 SER A CA 1
ATOM 3594 C C . SER A 1 463 ? -47.543 18.980 -28.673 1.00 56.62 463 SER A C 1
ATOM 3596 O O . SER A 1 463 ? -47.954 19.721 -29.563 1.00 56.62 463 SER A O 1
ATOM 3598 N N . PHE A 1 464 ? -48.097 17.795 -28.417 1.00 42.34 464 PHE A N 1
ATOM 3599 C CA . PHE A 1 464 ? -49.402 17.361 -28.920 1.00 42.34 464 PHE A CA 1
ATOM 3600 C C . PHE A 1 464 ? -50.042 16.394 -27.919 1.00 42.34 464 PHE A C 1
ATOM 3602 O O . PHE A 1 464 ? -49.339 15.734 -27.153 1.00 42.34 464 PHE A O 1
ATOM 3609 N N . SER A 1 465 ? -51.375 16.335 -27.909 1.00 42.12 465 SER A N 1
ATOM 3610 C CA . SER A 1 465 ? -52.142 15.737 -26.813 1.00 42.12 465 SER A CA 1
ATOM 3611 C C . SER A 1 465 ? -53.284 14.849 -27.298 1.00 42.12 465 SER A C 1
ATOM 3613 O O . SER A 1 465 ? -54.074 15.289 -28.129 1.00 42.12 465 SER A O 1
ATOM 3615 N N . ALA A 1 466 ? -53.461 13.716 -26.604 1.00 38.97 466 ALA A N 1
ATOM 3616 C CA . ALA A 1 466 ? -54.744 13.026 -26.404 1.00 38.97 466 ALA A CA 1
ATOM 3617 C C . ALA A 1 466 ? -55.425 12.423 -27.669 1.00 38.97 466 ALA A C 1
ATOM 3619 O O . ALA A 1 466 ? -54.937 12.572 -28.785 1.00 38.97 466 ALA A O 1
ATOM 3620 N N . PRO A 1 467 ? -56.573 11.734 -27.515 1.00 64.12 467 PRO A N 1
ATOM 3621 C CA . PRO A 1 467 ? -56.773 10.555 -26.657 1.00 64.12 467 PRO A CA 1
ATOM 3622 C C . PRO A 1 467 ? -57.445 9.394 -27.427 1.00 64.12 467 PRO A C 1
ATOM 3624 O O . PRO A 1 467 ? -57.876 9.574 -28.555 1.00 64.12 467 PRO A O 1
ATOM 3627 N N . HIS A 1 468 ? -57.649 8.240 -26.779 1.00 35.62 468 HIS A N 1
ATOM 3628 C CA . HIS A 1 468 ? -58.927 7.496 -26.790 1.00 35.62 468 HIS A CA 1
ATOM 3629 C C . HIS A 1 468 ? -58.898 6.381 -25.721 1.00 35.62 468 HIS A C 1
ATOM 3631 O O . HIS A 1 468 ? -57.845 6.077 -25.166 1.00 35.62 468 HIS A O 1
ATOM 3637 N N . ALA A 1 469 ? -60.058 5.810 -25.380 1.00 40.28 469 ALA A N 1
ATOM 3638 C CA . ALA A 1 469 ? -60.230 4.845 -24.286 1.00 40.28 469 ALA A CA 1
ATOM 3639 C C . ALA A 1 469 ? -61.272 3.771 -24.641 1.00 40.28 469 ALA A C 1
ATOM 3641 O O . ALA A 1 469 ? -62.148 4.066 -25.456 1.00 40.28 469 ALA A O 1
ATOM 3642 N N . SER A 1 470 ? -61.227 2.593 -23.989 1.00 37.94 470 SER A N 1
ATOM 3643 C CA . SER A 1 470 ? -62.385 1.814 -23.461 1.00 37.94 470 SER A CA 1
ATOM 3644 C C . SER A 1 470 ? -62.070 0.327 -23.207 1.00 37.94 470 SER A C 1
ATOM 3646 O O . SER A 1 470 ? -61.266 -0.254 -23.922 1.00 37.94 470 SER A O 1
ATOM 3648 N N . SER A 1 471 ? -62.830 -0.286 -22.282 1.00 31.72 471 SER A N 1
ATOM 3649 C CA . SER A 1 471 ? -62.980 -1.738 -22.007 1.00 31.72 471 SER A CA 1
ATOM 3650 C C . SER A 1 471 ? -61.730 -2.480 -21.478 1.00 31.72 471 SER A C 1
ATOM 3652 O O . SER A 1 471 ? -60.698 -2.464 -22.130 1.00 31.72 471 SER A O 1
ATOM 3654 N N . ALA A 1 472 ? -61.664 -3.104 -20.291 1.00 38.59 472 ALA A N 1
ATOM 3655 C CA . ALA A 1 472 ? -62.607 -3.827 -19.408 1.00 38.59 472 ALA A CA 1
ATOM 3656 C C . ALA A 1 472 ? -62.725 -5.348 -19.673 1.00 38.59 472 ALA A C 1
ATOM 3658 O O . ALA A 1 472 ? -62.601 -5.795 -20.807 1.00 38.59 472 ALA A O 1
ATOM 3659 N N . HIS A 1 473 ? -63.023 -6.094 -18.591 1.00 34.16 473 HIS A N 1
ATOM 3660 C CA . HIS A 1 473 ? -62.793 -7.543 -18.359 1.00 34.16 473 HIS A CA 1
ATOM 3661 C C . HIS A 1 473 ? -61.326 -7.877 -17.985 1.00 34.16 473 HIS A C 1
ATOM 3663 O O . HIS A 1 473 ? -60.409 -7.249 -18.495 1.00 34.16 473 HIS A O 1
ATOM 3669 N N . GLY A 1 474 ? -61.022 -8.833 -17.094 1.00 33.88 474 GLY A N 1
ATOM 3670 C CA . GLY A 1 474 ? -61.897 -9.583 -16.176 1.00 33.88 474 GLY A CA 1
ATOM 3671 C C . GLY A 1 474 ? -61.455 -11.041 -15.947 1.00 33.88 474 GLY A C 1
ATOM 3672 O O . GLY A 1 474 ? -61.222 -11.750 -16.913 1.00 33.88 474 GLY A O 1
ATOM 3673 N N . HIS A 1 475 ? -61.474 -11.487 -14.681 1.00 33.38 475 HIS A N 1
ATOM 3674 C CA . HIS A 1 475 ? -61.326 -12.874 -14.174 1.00 33.38 475 HIS A CA 1
ATOM 3675 C C . HIS A 1 475 ? -59.924 -13.508 -13.959 1.00 33.38 475 HIS A C 1
ATOM 3677 O O . HIS A 1 475 ? -59.166 -13.772 -14.880 1.00 33.38 475 HIS A O 1
ATOM 3683 N N . ALA A 1 476 ? -59.716 -13.896 -12.690 1.00 35.59 476 ALA A N 1
ATOM 3684 C CA . ALA A 1 476 ? -59.254 -15.210 -12.203 1.00 35.59 476 ALA A CA 1
ATOM 3685 C C . ALA A 1 476 ? -57.838 -15.761 -12.522 1.00 35.59 476 ALA A C 1
ATOM 3687 O O . ALA A 1 476 ? -57.646 -16.575 -13.417 1.00 35.59 476 ALA A O 1
ATOM 3688 N N . ASN A 1 477 ? -56.907 -15.494 -11.598 1.00 37.81 477 ASN A N 1
ATOM 3689 C CA . ASN A 1 477 ? -56.378 -16.497 -10.648 1.00 37.81 477 ASN A CA 1
ATOM 3690 C C . ASN A 1 477 ? -56.237 -17.973 -11.116 1.00 37.81 477 ASN A C 1
ATOM 3692 O O . ASN A 1 477 ? -57.180 -18.752 -10.968 1.00 37.81 477 ASN A O 1
ATOM 3696 N N . VAL A 1 478 ? -55.018 -18.382 -11.493 1.00 35.81 478 VAL A N 1
ATOM 3697 C CA . VAL A 1 478 ? -54.491 -19.764 -11.393 1.00 35.81 478 VAL A CA 1
ATOM 3698 C C . VAL A 1 478 ? -53.018 -19.682 -10.955 1.00 35.81 478 VAL A C 1
ATOM 3700 O O . VAL A 1 478 ? -52.344 -18.700 -11.259 1.00 35.81 478 VAL A O 1
ATOM 3703 N N . ALA A 1 479 ? -52.518 -20.682 -10.222 1.00 36.81 479 ALA A N 1
ATOM 3704 C CA . ALA A 1 479 ? -51.173 -20.690 -9.642 1.00 36.81 479 ALA A CA 1
ATOM 3705 C C . ALA A 1 479 ? -50.208 -21.690 -10.311 1.00 36.81 479 ALA A C 1
ATOM 3707 O O . ALA A 1 479 ? -50.618 -22.776 -10.719 1.00 36.81 479 ALA A O 1
ATOM 3708 N N . GLY A 1 480 ? -48.908 -21.377 -10.254 1.00 31.62 480 GLY A N 1
ATOM 3709 C CA . GLY A 1 480 ? -47.821 -22.365 -10.240 1.00 31.62 480 GLY A CA 1
ATOM 3710 C C . GLY A 1 480 ? -47.081 -22.645 -11.556 1.00 31.62 480 GLY A C 1
ATOM 3711 O O . GLY A 1 480 ? -47.362 -22.060 -12.594 1.00 31.62 480 GLY A O 1
ATOM 3712 N N . ALA A 1 481 ? -46.147 -23.599 -11.443 1.00 35.00 481 ALA A N 1
ATOM 3713 C CA . ALA A 1 481 ? -45.215 -24.132 -12.448 1.00 35.00 481 ALA A CA 1
ATOM 3714 C C . ALA A 1 481 ? -43.992 -23.261 -12.826 1.00 35.00 481 ALA A C 1
ATOM 3716 O O . ALA A 1 481 ? -44.081 -22.242 -13.502 1.00 35.00 481 ALA A O 1
ATOM 3717 N N . ASN A 1 482 ? -42.815 -23.771 -12.444 1.00 43.12 482 ASN A N 1
ATOM 3718 C CA . ASN A 1 482 ? -41.506 -23.379 -12.970 1.00 43.12 482 ASN A CA 1
ATOM 3719 C C . ASN A 1 482 ? -41.429 -23.581 -14.493 1.00 43.12 482 ASN A C 1
ATOM 3721 O O . ASN A 1 482 ? -41.850 -24.628 -14.986 1.00 43.12 482 ASN A O 1
ATOM 3725 N N . ALA A 1 483 ? -40.741 -22.683 -15.201 1.00 37.53 483 ALA A N 1
ATOM 3726 C CA . ALA A 1 483 ? -40.138 -22.980 -16.500 1.00 37.53 483 ALA A CA 1
ATOM 3727 C C . ALA A 1 483 ? -38.888 -22.110 -16.718 1.00 37.53 483 ALA A C 1
ATOM 3729 O O . ALA A 1 483 ? -38.972 -20.884 -16.688 1.00 37.53 483 ALA A O 1
ATOM 3730 N N . SER A 1 484 ? -37.733 -22.740 -16.951 1.00 42.91 484 SER A N 1
ATOM 3731 C CA . SER A 1 484 ? -36.526 -22.038 -17.402 1.00 42.91 484 SER A CA 1
ATOM 3732 C C . SER A 1 484 ? -36.612 -21.775 -18.909 1.00 42.91 484 SER A C 1
ATOM 3734 O O . SER A 1 484 ? -36.876 -22.720 -19.655 1.00 42.91 484 SER A O 1
ATOM 3736 N N . PRO A 1 485 ? -36.336 -20.554 -19.395 1.00 51.28 485 PRO A N 1
ATOM 3737 C CA . PRO A 1 485 ? -36.088 -20.328 -20.809 1.00 51.28 485 PRO A CA 1
ATOM 3738 C C . PRO A 1 485 ? -34.630 -20.685 -21.135 1.00 51.28 485 PRO A C 1
ATOM 3740 O O . PRO A 1 485 ? -33.716 -19.918 -20.825 1.00 51.28 485 PRO A O 1
ATOM 3743 N N . ASN A 1 486 ? -34.401 -21.833 -21.781 1.00 42.19 486 ASN A N 1
ATOM 3744 C CA . ASN A 1 486 ? -33.129 -22.059 -22.470 1.00 42.19 486 ASN A CA 1
ATOM 3745 C C . ASN A 1 486 ? -32.938 -20.965 -23.532 1.00 42.19 486 ASN A C 1
ATOM 3747 O O . ASN A 1 486 ? -33.869 -20.648 -24.272 1.00 42.19 486 A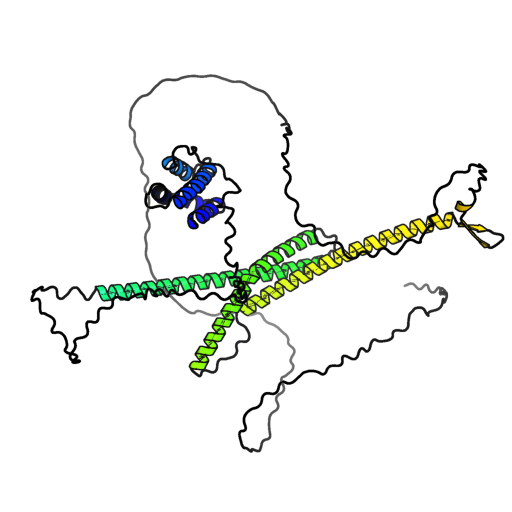SN A O 1
ATOM 3751 N N . LYS A 1 487 ? -31.720 -20.426 -23.625 1.00 42.34 487 LYS A N 1
ATOM 3752 C CA . LYS A 1 487 ? -31.256 -19.625 -24.763 1.00 42.34 487 LYS A CA 1
ATOM 3753 C C . LYS A 1 487 ? -30.176 -20.389 -25.526 1.00 42.34 487 LYS A C 1
ATOM 3755 O O . LYS A 1 487 ? -29.026 -19.964 -25.575 1.00 42.34 487 LYS A O 1
ATOM 3760 N N . ASP A 1 488 ? -30.579 -21.507 -26.116 1.00 47.16 488 ASP A N 1
ATOM 3761 C CA . ASP A 1 488 ? -29.959 -21.966 -27.356 1.00 47.16 488 ASP A CA 1
ATOM 3762 C C . ASP A 1 488 ? -30.678 -21.239 -28.499 1.00 47.16 488 ASP A C 1
ATOM 3764 O O . ASP A 1 488 ? -31.903 -21.290 -28.555 1.00 47.16 488 ASP A O 1
ATOM 3768 N N . ASP A 1 489 ? -29.916 -20.489 -29.300 1.00 50.00 489 ASP A N 1
ATOM 3769 C CA . ASP A 1 489 ? -30.195 -20.026 -30.674 1.00 50.00 489 ASP A CA 1
ATOM 3770 C C . ASP A 1 489 ? -29.359 -18.765 -30.944 1.00 50.00 489 ASP A C 1
ATOM 3772 O O . ASP A 1 489 ? -29.741 -17.648 -30.590 1.00 50.00 489 ASP A O 1
ATOM 3776 N N . ASN A 1 490 ? -28.184 -18.950 -31.553 1.00 45.22 490 ASN A N 1
ATOM 3777 C CA . ASN A 1 490 ? -27.457 -17.932 -32.323 1.00 45.22 490 ASN A CA 1
ATOM 3778 C C . ASN A 1 490 ? -26.360 -18.627 -33.148 1.00 45.22 490 ASN A C 1
ATOM 3780 O O . ASN A 1 490 ? -25.192 -18.673 -32.762 1.00 45.22 490 ASN A O 1
ATOM 3784 N N . GLU A 1 491 ? -26.743 -19.190 -34.297 1.00 44.22 491 GLU A N 1
ATOM 3785 C CA . GLU A 1 491 ? -25.783 -19.643 -35.306 1.00 44.22 491 GLU A CA 1
ATOM 3786 C C . GLU A 1 491 ? -25.054 -18.427 -35.903 1.00 44.22 491 GLU A C 1
ATOM 3788 O O . GLU A 1 491 ? -25.562 -17.743 -36.793 1.00 44.22 491 GLU A O 1
ATOM 3793 N N . SER A 1 492 ? -23.844 -18.139 -35.421 1.00 52.09 492 SER A N 1
ATOM 3794 C CA . SER A 1 492 ? -22.979 -17.107 -35.996 1.00 52.09 492 SER A CA 1
ATOM 3795 C C . SER A 1 492 ? -22.398 -17.579 -37.334 1.00 52.09 492 SER A C 1
ATOM 3797 O O . SER A 1 492 ? -21.290 -18.106 -37.416 1.00 52.09 492 SER A O 1
ATOM 3799 N N . VAL A 1 493 ? -23.174 -17.388 -3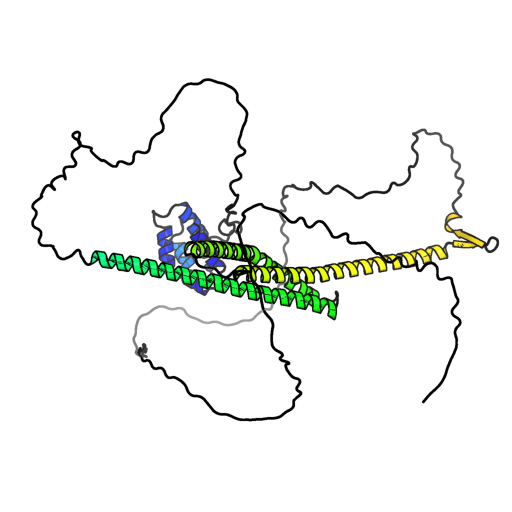8.405 1.00 56.31 493 VAL A N 1
ATOM 3800 C CA . VAL A 1 493 ? -22.802 -17.724 -39.788 1.00 56.31 493 VAL A CA 1
ATOM 3801 C C . VAL A 1 493 ? -21.458 -17.082 -40.158 1.00 56.31 493 VAL A C 1
ATOM 3803 O O . VAL A 1 493 ? -21.363 -15.871 -40.362 1.00 56.31 493 VAL A O 1
ATOM 3806 N N . ILE A 1 494 ? -20.416 -17.909 -40.290 1.00 49.12 494 ILE A N 1
ATOM 3807 C CA . ILE A 1 494 ? -19.066 -17.479 -40.679 1.00 49.12 494 ILE A CA 1
ATOM 3808 C C . ILE A 1 494 ? -19.038 -17.179 -42.187 1.00 49.12 494 ILE A C 1
ATOM 3810 O O . ILE A 1 494 ? -18.613 -17.990 -43.008 1.00 49.12 494 ILE A O 1
ATOM 3814 N N . LEU A 1 495 ? -19.490 -15.980 -42.555 1.00 54.00 495 LEU A N 1
ATOM 3815 C CA . LEU A 1 495 ? -19.291 -15.389 -43.879 1.00 54.00 495 LEU A CA 1
ATOM 3816 C C . LEU A 1 495 ? -17.916 -14.708 -43.955 1.00 54.00 495 LEU A C 1
ATOM 3818 O O . LEU A 1 495 ? -17.810 -13.486 -44.005 1.00 54.00 495 LEU A O 1
ATOM 3822 N N . THR A 1 496 ? -16.846 -15.505 -43.982 1.00 58.84 496 THR A N 1
ATOM 3823 C CA . THR A 1 496 ? -15.522 -15.022 -44.411 1.00 58.84 496 THR A CA 1
ATOM 3824 C C . THR A 1 496 ? -15.555 -14.671 -45.904 1.00 58.84 496 THR A C 1
ATOM 3826 O O . THR A 1 496 ? -15.816 -15.570 -46.712 1.00 58.84 496 THR A O 1
ATOM 3829 N N . PRO A 1 497 ? -15.274 -13.417 -46.314 1.00 60.91 497 PRO A N 1
ATOM 3830 C CA . PRO A 1 497 ? -15.152 -13.072 -47.727 1.00 60.91 497 PRO A CA 1
ATOM 3831 C C . PRO A 1 497 ? -13.981 -13.825 -48.366 1.00 60.91 497 PRO A C 1
ATOM 3833 O O . PRO A 1 497 ? -12.870 -13.828 -47.837 1.00 60.91 497 PRO A O 1
ATOM 3836 N N . ILE A 1 498 ? -14.214 -14.453 -49.520 1.00 59.91 498 ILE A N 1
ATOM 3837 C CA . ILE A 1 498 ? -13.143 -15.076 -50.306 1.00 59.91 498 ILE A CA 1
ATOM 3838 C C . ILE A 1 498 ? -12.457 -13.975 -51.118 1.00 59.91 498 ILE A C 1
ATOM 3840 O O . ILE A 1 498 ? -12.851 -13.690 -52.250 1.00 59.91 498 ILE A O 1
ATOM 3844 N N . GLU A 1 499 ? -11.434 -13.346 -50.542 1.00 66.81 499 GLU A N 1
ATOM 3845 C CA . GLU A 1 499 ? -10.566 -12.447 -51.303 1.00 66.81 499 GLU A CA 1
ATOM 3846 C C . GLU A 1 499 ? -9.736 -13.251 -52.328 1.00 66.81 499 GLU A C 1
ATOM 3848 O O . GLU A 1 499 ? -9.084 -14.240 -51.969 1.00 66.81 499 GLU A O 1
ATOM 3853 N N . PRO A 1 500 ? -9.756 -12.882 -53.623 1.00 60.31 500 PRO A N 1
ATOM 3854 C CA . PRO A 1 500 ? -9.018 -13.605 -54.650 1.00 60.31 500 PRO A CA 1
ATOM 3855 C C . PRO A 1 500 ? -7.511 -13.354 -54.512 1.00 60.31 500 PRO A C 1
ATOM 3857 O O . PRO A 1 500 ? -7.054 -12.215 -54.498 1.00 60.31 500 PRO A O 1
ATOM 3860 N N . SER A 1 501 ? -6.725 -14.434 -54.449 1.00 56.38 501 SER A N 1
ATOM 3861 C CA . SER A 1 501 ? -5.281 -14.362 -54.193 1.00 56.38 501 SER A CA 1
ATOM 3862 C C . SER A 1 501 ? -4.528 -13.462 -55.184 1.00 56.38 501 SER A C 1
ATOM 3864 O O . SER A 1 501 ? -4.540 -13.689 -56.395 1.00 56.38 501 SER A O 1
ATOM 3866 N N . GLU A 1 502 ? -3.772 -12.508 -54.638 1.00 56.91 502 GLU A N 1
ATOM 3867 C CA . GLU A 1 502 ? -2.971 -11.498 -55.349 1.00 56.91 502 GLU A CA 1
ATOM 3868 C C . GLU A 1 502 ? -1.933 -12.079 -56.340 1.00 56.91 502 GLU A C 1
ATOM 3870 O O . GLU A 1 502 ? -1.465 -11.402 -57.257 1.00 56.91 502 GLU A O 1
ATOM 3875 N N . LYS A 1 503 ? -1.604 -13.373 -56.226 1.00 61.25 503 LYS A N 1
ATOM 3876 C CA . LYS A 1 503 ? -0.550 -14.065 -56.996 1.00 61.25 503 LYS A CA 1
ATOM 3877 C C . LYS A 1 503 ? -0.851 -14.271 -58.494 1.00 61.25 503 LYS A C 1
ATOM 3879 O O . LYS A 1 503 ? -0.108 -14.984 -59.167 1.00 61.25 503 LYS A O 1
ATOM 3884 N N . ALA A 1 504 ? -1.908 -13.653 -59.027 1.00 56.38 504 ALA A N 1
ATOM 3885 C CA . ALA A 1 504 ? -2.335 -13.765 -60.425 1.00 56.38 504 ALA A CA 1
ATOM 3886 C C . ALA A 1 504 ? -2.022 -12.535 -61.309 1.00 56.38 504 ALA A C 1
ATOM 3888 O O . ALA A 1 504 ? -2.172 -12.623 -62.531 1.00 56.38 504 ALA A O 1
ATOM 3889 N N . LEU A 1 505 ? -1.575 -11.396 -60.754 1.00 51.91 505 LEU A N 1
ATOM 3890 C CA . LEU A 1 505 ? -1.281 -10.203 -61.563 1.00 51.91 505 LEU A CA 1
ATOM 3891 C C . LEU A 1 505 ? 0.064 -10.326 -62.308 1.00 51.91 505 LEU A C 1
ATOM 3893 O O . LEU A 1 505 ? 1.144 -10.044 -61.793 1.00 51.91 505 LEU A O 1
ATOM 3897 N N . GLY A 1 506 ? -0.013 -10.785 -63.558 1.00 49.72 506 GLY A N 1
ATOM 3898 C CA . GLY A 1 506 ? 1.150 -11.033 -64.408 1.00 49.72 506 GLY A CA 1
ATOM 3899 C C . GLY A 1 506 ? 1.949 -9.777 -64.782 1.00 49.72 506 GLY A C 1
ATOM 3900 O O . GLY A 1 506 ? 1.396 -8.701 -65.008 1.00 49.72 506 GLY A O 1
ATOM 3901 N N . LYS A 1 507 ? 3.270 -9.959 -64.928 1.00 63.38 507 LYS A N 1
ATOM 3902 C CA . LYS A 1 507 ? 4.265 -8.951 -65.344 1.00 63.38 507 LYS A CA 1
ATOM 3903 C C . LYS A 1 507 ? 3.778 -8.063 -66.503 1.00 63.38 507 LYS A C 1
ATOM 3905 O O . LYS A 1 507 ? 3.899 -8.442 -67.668 1.00 63.38 507 LYS A O 1
ATOM 3910 N N . ARG A 1 508 ? 3.355 -6.832 -66.205 1.00 58.28 508 ARG A N 1
ATOM 3911 C CA . ARG A 1 508 ? 3.305 -5.734 -67.181 1.00 58.28 508 ARG A CA 1
ATOM 3912 C C . ARG A 1 508 ? 4.445 -4.768 -66.886 1.00 58.28 508 ARG A C 1
ATOM 3914 O O . ARG A 1 508 ? 4.609 -4.324 -65.756 1.00 58.28 508 ARG A O 1
ATOM 3921 N N . ARG A 1 509 ? 5.274 -4.493 -67.897 1.00 57.31 509 ARG A N 1
ATOM 3922 C CA . ARG A 1 509 ? 6.356 -3.507 -67.788 1.00 57.31 509 ARG A CA 1
ATOM 3923 C C . ARG A 1 509 ? 5.727 -2.121 -67.678 1.00 57.31 509 ARG A C 1
ATOM 3925 O O . ARG A 1 509 ? 4.886 -1.788 -68.510 1.00 57.31 509 ARG A O 1
ATOM 3932 N N . ALA A 1 510 ? 6.148 -1.329 -66.696 1.00 50.81 510 ALA A N 1
ATOM 3933 C CA . ALA A 1 510 ? 5.831 0.090 -66.682 1.00 50.81 510 ALA A CA 1
ATOM 3934 C C . ALA A 1 510 ? 6.459 0.745 -67.922 1.00 50.81 510 ALA A C 1
ATOM 3936 O O . ALA A 1 510 ? 7.660 0.606 -68.160 1.00 50.81 510 ALA A O 1
ATOM 3937 N N . VAL A 1 511 ? 5.635 1.421 -68.719 1.00 50.81 511 VAL A N 1
ATOM 3938 C CA . VAL A 1 511 ? 6.096 2.355 -69.746 1.00 50.81 511 VAL A CA 1
ATOM 3939 C C . VAL A 1 511 ? 6.141 3.719 -69.076 1.00 50.81 511 VAL A C 1
ATOM 3941 O O . VAL A 1 511 ? 5.118 4.193 -68.589 1.00 50.81 511 VAL A O 1
ATOM 3944 N N . SER A 1 512 ? 7.321 4.326 -69.022 1.00 53.56 512 SER A N 1
ATOM 3945 C CA . SER A 1 512 ? 7.478 5.717 -68.605 1.00 53.56 512 SER A CA 1
ATOM 3946 C C . SER A 1 512 ? 6.834 6.628 -69.649 1.00 53.56 512 SER A C 1
ATOM 3948 O O . SER A 1 512 ? 7.289 6.656 -70.794 1.00 53.56 512 SER A O 1
ATOM 3950 N N . VAL A 1 513 ? 5.794 7.361 -69.255 1.00 56.75 513 VAL A N 1
ATOM 3951 C CA . VAL A 1 513 ? 5.323 8.540 -69.991 1.00 56.75 513 VAL A CA 1
ATOM 3952 C C . VAL A 1 513 ? 6.005 9.754 -69.370 1.00 56.75 513 VAL A C 1
ATOM 3954 O O . VAL A 1 513 ? 6.020 9.893 -68.149 1.00 56.75 513 VAL A O 1
ATOM 3957 N N . ASP A 1 514 ? 6.612 10.568 -70.224 1.00 57.06 514 ASP A N 1
ATOM 3958 C CA . ASP A 1 514 ? 7.425 11.731 -69.876 1.00 57.06 514 ASP A CA 1
ATOM 3959 C C . ASP A 1 514 ? 6.662 13.000 -70.286 1.00 57.06 514 ASP A C 1
ATOM 3961 O O . ASP A 1 514 ? 6.658 13.381 -71.453 1.00 57.06 514 ASP A O 1
ATOM 3965 N N . GLU A 1 515 ? 5.939 13.582 -69.329 1.00 51.66 515 GLU A N 1
ATOM 3966 C CA . GLU A 1 515 ? 5.143 14.813 -69.432 1.00 51.66 515 GLU A CA 1
ATOM 3967 C C . GLU A 1 515 ? 5.073 15.449 -68.024 1.00 51.66 515 GLU A C 1
ATOM 3969 O O . GLU A 1 515 ? 4.933 14.741 -67.029 1.00 51.66 515 GLU A O 1
ATOM 3974 N N . GLY A 1 516 ? 5.138 16.770 -67.846 1.00 47.47 516 GLY A N 1
ATOM 3975 C CA . GLY A 1 516 ? 5.378 17.813 -68.839 1.00 47.47 516 GLY A CA 1
ATOM 3976 C C . GLY A 1 516 ? 5.570 19.178 -68.167 1.00 47.47 516 GLY A C 1
ATOM 3977 O O . GLY A 1 516 ? 4.866 19.533 -67.224 1.00 47.47 516 GLY A O 1
ATOM 3978 N N . GLU A 1 517 ? 6.552 19.934 -68.648 1.00 54.56 517 GLU A N 1
ATOM 3979 C CA . GLU A 1 517 ? 6.930 21.271 -68.184 1.00 54.56 517 GLU A CA 1
ATOM 3980 C C . GLU A 1 517 ? 5.774 22.290 -68.283 1.00 54.56 517 GLU A C 1
ATOM 3982 O O . GLU A 1 517 ? 5.268 22.560 -69.371 1.00 54.56 517 GLU A O 1
ATOM 3987 N N . CYS A 1 518 ? 5.392 22.929 -67.169 1.00 50.84 518 CYS A N 1
ATOM 3988 C CA . CYS A 1 518 ? 4.634 24.185 -67.210 1.00 50.84 518 CYS A CA 1
ATOM 3989 C C . CYS A 1 518 ? 4.882 25.038 -65.958 1.00 50.84 518 CYS A C 1
ATOM 3991 O O . CYS A 1 518 ? 4.570 24.629 -64.841 1.00 50.84 518 CYS A O 1
ATOM 3993 N N . ALA A 1 519 ? 5.411 26.247 -66.149 1.00 61.59 519 ALA A N 1
ATOM 3994 C CA . ALA A 1 519 ? 5.701 27.198 -65.077 1.00 61.59 519 ALA A CA 1
ATOM 3995 C C . ALA A 1 519 ? 4.665 28.331 -65.007 1.00 61.59 519 ALA A C 1
ATOM 3997 O O . ALA A 1 519 ? 4.204 28.806 -66.051 1.00 61.59 519 ALA A O 1
ATOM 3998 N N . ARG A 1 520 ? 4.391 28.828 -63.793 1.00 51.03 520 ARG A N 1
ATOM 3999 C CA . ARG A 1 520 ? 4.110 30.246 -63.508 1.00 51.03 520 ARG A CA 1
ATOM 4000 C C . ARG A 1 520 ? 4.200 30.572 -62.023 1.00 51.03 520 ARG A C 1
ATOM 4002 O O . ARG A 1 520 ? 3.869 29.677 -61.221 1.00 51.03 520 ARG A O 1
#